Protein AF-A0A929NV02-F1 (afdb_monomer)

pLDDT: mean 88.89, std 10.74, range [32.5, 98.81]

Structure (mmCIF, N/CA/C/O backbone):
data_AF-A0A929NV02-F1
#
_entry.id   AF-A0A929NV02-F1
#
loop_
_atom_site.group_PDB
_atom_site.id
_atom_site.type_symbol
_atom_site.label_atom_id
_atom_site.label_alt_id
_atom_site.label_comp_id
_atom_site.label_asym_id
_atom_site.label_entity_id
_atom_site.label_seq_id
_atom_site.pdbx_PDB_ins_code
_atom_site.Cartn_x
_atom_site.Cartn_y
_atom_site.Cartn_z
_atom_site.occupancy
_atom_site.B_iso_or_equiv
_atom_site.auth_seq_id
_atom_site.auth_comp_id
_atom_site.auth_asym_id
_atom_site.auth_atom_id
_atom_site.pdbx_PDB_model_num
ATOM 1 N N . MET A 1 1 ? -10.735 -3.189 72.894 1.00 32.50 1 MET A N 1
ATOM 2 C CA . MET A 1 1 ? -11.264 -3.319 71.521 1.00 32.50 1 MET A CA 1
ATOM 3 C C . MET A 1 1 ? -12.546 -2.507 71.470 1.00 32.50 1 MET A C 1
ATOM 5 O O . MET A 1 1 ? -13.377 -2.747 72.341 1.00 32.50 1 MET A O 1
ATOM 9 N N . PRO A 1 2 ? -12.685 -1.504 70.590 1.00 35.53 2 PRO A N 1
ATOM 10 C CA . PRO A 1 2 ? -13.944 -0.787 70.469 1.00 35.53 2 PRO A CA 1
ATOM 11 C C . PRO A 1 2 ? -14.953 -1.691 69.758 1.00 35.53 2 PRO A C 1
ATOM 13 O O . PRO A 1 2 ? -14.622 -2.351 68.776 1.00 35.53 2 PRO A O 1
ATOM 16 N N . VAL A 1 3 ? -16.157 -1.765 70.316 1.00 33.12 3 VAL A N 1
ATOM 17 C CA . VAL A 1 3 ? -17.317 -2.426 69.716 1.00 33.12 3 VAL A CA 1
ATOM 18 C C . VAL A 1 3 ? -17.648 -1.644 68.446 1.00 33.12 3 VAL A C 1
ATOM 20 O O . VAL A 1 3 ? -17.935 -0.454 68.542 1.00 33.12 3 VAL A O 1
ATOM 23 N N . ALA A 1 4 ? -17.536 -2.271 67.274 1.00 41.47 4 ALA A N 1
ATOM 24 C CA . ALA A 1 4 ? -17.996 -1.670 66.027 1.00 41.47 4 ALA A CA 1
ATOM 25 C C . ALA A 1 4 ? -19.490 -1.346 66.179 1.00 41.47 4 ALA A C 1
ATOM 27 O O . ALA A 1 4 ? -20.284 -2.233 66.507 1.00 41.47 4 ALA A O 1
ATOM 28 N N . GLU A 1 5 ? -19.861 -0.074 66.030 1.00 43.41 5 GLU A N 1
ATOM 29 C CA . GLU A 1 5 ? -21.261 0.330 65.941 1.00 43.41 5 GLU A CA 1
ATOM 30 C C . GLU A 1 5 ? -21.887 -0.425 64.769 1.00 43.41 5 GLU A C 1
ATOM 32 O O . GLU A 1 5 ? -21.492 -0.245 63.622 1.00 43.41 5 GLU A O 1
ATOM 37 N N . VAL A 1 6 ? -22.849 -1.302 65.055 1.00 53.25 6 VAL A N 1
ATOM 38 C CA . VAL A 1 6 ? -23.640 -1.945 64.007 1.00 53.25 6 VAL A CA 1
ATOM 39 C C . VAL A 1 6 ? -24.475 -0.847 63.358 1.00 53.25 6 VAL A C 1
ATOM 41 O O . VAL A 1 6 ? -25.481 -0.419 63.927 1.00 53.25 6 VAL A O 1
ATOM 44 N N . ILE A 1 7 ? -24.047 -0.365 62.190 1.00 61.88 7 ILE A N 1
ATOM 45 C CA . ILE A 1 7 ? -24.803 0.610 61.401 1.00 61.88 7 ILE A CA 1
ATOM 46 C C . ILE A 1 7 ? -26.189 0.013 61.134 1.00 61.88 7 ILE A C 1
ATOM 48 O O . ILE A 1 7 ? -26.322 -1.086 60.587 1.00 61.88 7 ILE A O 1
ATOM 52 N N . SER A 1 8 ? -27.248 0.713 61.549 1.00 80.19 8 SER A N 1
ATOM 53 C CA . SER A 1 8 ? -28.604 0.212 61.340 1.00 80.19 8 SER A CA 1
ATOM 54 C C . SER A 1 8 ? -28.942 0.229 59.842 1.00 80.19 8 SER A C 1
ATOM 56 O O . SER A 1 8 ? -28.551 1.146 59.117 1.00 80.19 8 SER A O 1
ATOM 58 N N . LYS A 1 9 ? -29.720 -0.751 59.351 1.00 86.31 9 LYS A N 1
ATOM 59 C CA . LYS A 1 9 ? -30.190 -0.787 57.944 1.00 86.31 9 LYS A CA 1
ATOM 60 C C . LYS A 1 9 ? -30.828 0.539 57.517 1.00 86.31 9 LYS A C 1
ATOM 62 O O . LYS A 1 9 ? -30.698 0.973 56.376 1.00 86.31 9 LYS A O 1
ATOM 67 N N . LYS A 1 10 ? -31.506 1.190 58.461 1.00 84.44 10 LYS A N 1
ATOM 68 C CA . LYS A 1 10 ? -32.171 2.475 58.279 1.00 84.44 10 LYS A CA 1
ATOM 69 C C . LYS A 1 10 ? -31.171 3.615 58.076 1.00 84.44 10 LYS A C 1
ATOM 71 O O . LYS A 1 10 ? -31.400 4.469 57.225 1.00 84.44 10 LYS A O 1
ATOM 76 N N . ASP A 1 11 ? -30.047 3.601 58.788 1.00 84.19 11 ASP A N 1
ATOM 77 C CA . ASP A 1 11 ? -28.982 4.588 58.602 1.00 84.19 11 ASP A CA 1
ATOM 78 C C . ASP A 1 11 ? -28.255 4.391 57.271 1.00 84.19 11 ASP A C 1
ATOM 80 O O . ASP A 1 11 ? -27.983 5.377 56.587 1.00 84.19 11 ASP A O 1
ATOM 84 N N . ALA A 1 12 ? -28.035 3.146 56.835 1.00 84.12 12 ALA A N 1
ATOM 85 C CA . ALA A 1 12 ? -27.515 2.874 55.493 1.00 84.12 12 ALA A CA 1
ATOM 86 C C . ALA A 1 12 ? -28.438 3.443 54.397 1.00 84.12 12 ALA A C 1
ATOM 88 O O . ALA A 1 12 ? -27.970 4.096 53.463 1.00 84.12 12 ALA A O 1
ATOM 89 N N . LEU A 1 13 ? -29.757 3.267 54.546 1.00 85.50 13 LEU A N 1
ATOM 90 C CA . LEU A 1 13 ? -30.754 3.816 53.623 1.00 85.50 13 LEU A CA 1
ATOM 91 C C . LEU A 1 13 ? -30.787 5.350 53.633 1.00 85.50 13 LEU A C 1
ATOM 93 O O . LEU A 1 13 ? -30.849 5.950 52.566 1.00 85.50 13 LEU A O 1
ATOM 97 N N . ARG A 1 14 ? -30.708 5.998 54.805 1.00 85.56 14 ARG A N 1
ATOM 98 C CA . ARG A 1 14 ? -30.729 7.472 54.923 1.00 85.56 14 ARG A CA 1
ATOM 99 C C . ARG A 1 14 ? -29.593 8.160 54.169 1.00 85.56 14 ARG A C 1
ATOM 101 O O . ARG A 1 14 ? -29.796 9.245 53.631 1.00 85.56 14 ARG A O 1
ATOM 108 N N . HIS A 1 15 ? -28.409 7.554 54.159 1.00 84.12 15 HIS A N 1
ATOM 109 C CA . HIS A 1 15 ? -27.216 8.134 53.537 1.00 84.12 15 HIS A CA 1
ATOM 110 C C . HIS A 1 15 ? -27.069 7.759 52.058 1.00 84.12 15 HIS A C 1
ATOM 112 O O . HIS A 1 15 ? -26.329 8.414 51.323 1.00 84.12 15 HIS A O 1
ATOM 118 N N . ALA A 1 16 ? -27.799 6.743 51.593 1.00 80.75 16 ALA A N 1
ATOM 119 C CA . ALA A 1 16 ? -27.812 6.362 50.193 1.00 80.75 16 ALA A CA 1
ATOM 120 C C . ALA A 1 16 ? -28.532 7.422 49.350 1.00 80.75 16 ALA A C 1
ATOM 122 O O . ALA A 1 16 ? -29.721 7.695 49.529 1.00 80.75 16 ALA A O 1
ATOM 123 N N . LYS A 1 17 ? -27.828 7.970 48.350 1.00 73.12 17 LYS A N 1
ATOM 124 C CA . LYS A 1 17 ? -28.361 9.001 47.435 1.00 73.12 17 LYS A CA 1
ATOM 125 C C . LYS A 1 17 ? -29.681 8.592 46.773 1.00 73.12 17 LYS A C 1
ATOM 127 O O . LYS A 1 17 ? -30.488 9.456 46.446 1.00 73.12 17 LYS A O 1
ATOM 132 N N . PHE A 1 18 ? -29.903 7.290 46.582 1.00 74.94 18 PHE A N 1
ATOM 133 C CA . PHE A 1 18 ? -31.140 6.741 46.026 1.00 74.94 18 PHE A CA 1
ATOM 134 C C . PHE A 1 18 ? -32.385 7.058 46.872 1.00 74.94 18 PHE A C 1
ATOM 136 O O . PHE A 1 18 ? -33.450 7.271 46.304 1.00 74.94 18 PHE A O 1
ATOM 143 N N . PHE A 1 19 ? -32.267 7.122 48.203 1.00 78.56 19 PHE A N 1
ATOM 144 C CA . PHE A 1 19 ? -33.389 7.385 49.115 1.00 78.56 19 PHE A CA 1
ATOM 145 C C . PHE A 1 19 ? -33.432 8.833 49.614 1.00 78.56 19 PHE A C 1
ATOM 147 O O . PHE A 1 19 ? -34.162 9.146 50.557 1.00 78.56 19 PHE A O 1
ATOM 154 N N . ALA A 1 20 ? -32.681 9.738 48.982 1.00 75.31 20 ALA A N 1
ATOM 155 C CA . ALA A 1 20 ? -32.722 11.153 49.316 1.00 75.31 20 ALA A CA 1
ATOM 156 C C . ALA A 1 20 ? -34.153 11.699 49.146 1.00 75.31 20 ALA A C 1
ATOM 158 O O . ALA A 1 20 ? -34.713 11.695 48.052 1.00 75.31 20 ALA A O 1
ATOM 159 N N . GLY A 1 21 ? -34.757 12.164 50.244 1.00 75.31 21 GLY A N 1
ATOM 160 C CA . GLY A 1 21 ? -36.142 12.650 50.262 1.00 75.31 21 GLY A CA 1
ATOM 161 C C . GLY A 1 21 ? -37.206 11.579 50.540 1.00 75.31 21 GLY A C 1
ATOM 162 O O . GLY A 1 21 ? -38.396 11.900 50.528 1.00 75.31 21 GLY A O 1
ATOM 163 N N . ALA A 1 22 ? -36.815 10.332 50.825 1.00 80.88 22 ALA A N 1
ATOM 164 C CA . ALA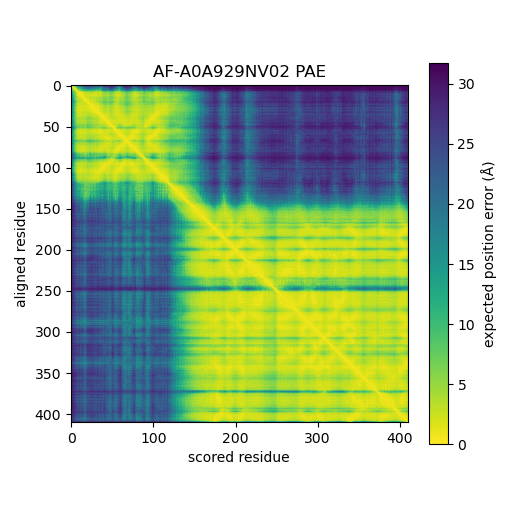 A 1 22 ? -37.724 9.322 51.358 1.00 80.88 22 ALA A CA 1
ATOM 165 C C . ALA A 1 22 ? -38.247 9.741 52.743 1.00 80.88 22 ALA A C 1
ATOM 167 O O . ALA A 1 22 ? -37.507 10.264 53.577 1.00 80.88 22 ALA A O 1
ATOM 168 N N . THR A 1 23 ? -39.529 9.490 53.007 1.00 84.88 23 THR A N 1
ATOM 169 C CA . THR A 1 23 ? -40.094 9.690 54.345 1.00 84.88 23 THR A CA 1
ATOM 170 C C . THR A 1 23 ? -39.601 8.602 55.295 1.00 84.88 23 THR A C 1
ATOM 172 O O . THR A 1 23 ? -39.279 7.491 54.873 1.00 84.88 23 THR A O 1
ATOM 175 N N . GLU A 1 24 ? -39.601 8.889 56.595 1.00 84.38 24 GLU A N 1
ATOM 176 C CA . GLU A 1 24 ? -39.205 7.922 57.628 1.00 84.38 24 GLU A CA 1
ATOM 177 C C . GLU A 1 24 ? -39.988 6.603 57.541 1.00 84.38 24 GLU A C 1
ATOM 179 O O . GLU A 1 24 ? -39.402 5.530 57.642 1.00 84.38 24 GLU A O 1
ATOM 184 N N . THR A 1 25 ? -41.285 6.668 57.234 1.00 84.50 25 THR A N 1
ATOM 185 C CA . THR A 1 25 ? -42.132 5.483 57.033 1.00 84.50 25 THR A CA 1
ATOM 186 C C . THR A 1 25 ? -41.701 4.644 55.827 1.00 84.50 25 THR A C 1
ATOM 188 O O . THR A 1 25 ? -41.772 3.419 55.866 1.00 84.50 25 THR A O 1
ATOM 191 N N . VAL A 1 26 ? -41.256 5.283 54.741 1.00 83.69 26 VAL A N 1
ATOM 192 C CA . VAL A 1 26 ? -40.762 4.577 53.550 1.00 83.69 26 VAL A CA 1
ATOM 193 C C . VAL A 1 26 ? -39.406 3.932 53.845 1.00 83.69 26 VAL A C 1
ATOM 195 O O . VAL A 1 26 ? -39.205 2.768 53.507 1.00 83.69 26 VAL A O 1
ATOM 198 N N . LEU A 1 27 ? -38.509 4.648 54.531 1.00 86.88 27 LEU A N 1
ATOM 199 C CA . LEU A 1 27 ? -37.210 4.120 54.960 1.00 86.88 27 LEU A CA 1
ATOM 200 C C . LEU A 1 27 ? -37.355 2.913 55.894 1.00 86.88 27 LEU A C 1
ATOM 202 O O . LEU A 1 27 ? -36.610 1.953 55.742 1.00 86.88 27 LEU A O 1
ATOM 206 N N . GLU A 1 28 ? -38.319 2.928 56.819 1.00 88.06 28 GLU A N 1
ATOM 207 C CA . GLU A 1 28 ? -38.612 1.778 57.690 1.00 88.06 28 GLU A CA 1
ATOM 208 C C . GLU A 1 28 ? -39.034 0.549 56.893 1.00 88.06 28 GLU A C 1
ATOM 210 O O . GLU A 1 28 ? -38.468 -0.522 57.081 1.00 88.06 28 GLU A O 1
ATOM 215 N N . GLN A 1 29 ? -39.951 0.702 55.938 1.00 87.06 29 GLN A N 1
ATOM 216 C CA . GLN A 1 29 ? -40.396 -0.436 55.132 1.00 87.06 29 GLN A CA 1
ATOM 217 C C . GLN A 1 29 ? -39.275 -1.020 54.266 1.00 87.06 29 GLN A C 1
ATOM 219 O O . GLN A 1 29 ? -39.205 -2.237 54.097 1.00 87.06 29 GLN A O 1
ATOM 224 N N . PHE A 1 30 ? -38.382 -0.178 53.737 1.00 87.62 30 PHE A N 1
ATOM 225 C CA . PHE A 1 30 ? -37.191 -0.664 53.042 1.00 87.62 30 PHE A CA 1
ATOM 226 C C . PHE A 1 30 ? -36.191 -1.312 54.008 1.00 87.62 30 PHE A C 1
ATOM 228 O O . PHE A 1 30 ? -35.627 -2.349 53.674 1.00 87.62 30 PHE A O 1
ATOM 235 N N . ALA A 1 31 ? -35.997 -0.771 55.213 1.00 89.56 31 ALA A N 1
ATOM 236 C CA . ALA A 1 31 ? -35.117 -1.367 56.220 1.00 89.56 31 ALA A CA 1
ATOM 237 C C . ALA A 1 31 ? -35.608 -2.759 56.651 1.00 89.56 31 ALA A C 1
ATOM 239 O O . ALA A 1 31 ? -34.800 -3.684 56.769 1.00 89.56 31 ALA A O 1
ATOM 240 N N . ASP A 1 32 ? -36.922 -2.918 56.821 1.00 89.75 32 ASP A N 1
ATOM 241 C CA . ASP A 1 32 ? -37.566 -4.187 57.165 1.00 89.75 32 ASP A CA 1
ATOM 242 C C . ASP A 1 32 ? -37.443 -5.216 56.034 1.00 89.75 32 ASP A C 1
ATOM 244 O O . ASP A 1 32 ? -37.224 -6.401 56.286 1.00 89.75 32 ASP A O 1
ATOM 248 N N . ALA A 1 33 ? -37.552 -4.767 54.782 1.00 89.62 33 ALA A N 1
ATOM 249 C CA . ALA A 1 33 ? -37.413 -5.617 53.603 1.00 89.62 33 ALA A CA 1
ATOM 250 C C . ALA A 1 33 ? -35.957 -5.980 53.264 1.00 89.62 33 ALA A C 1
ATOM 252 O O . ALA A 1 33 ? -35.723 -6.971 52.571 1.00 89.62 33 ALA A O 1
ATOM 253 N N . GLY A 1 34 ? -34.989 -5.170 53.695 1.00 91.38 34 GLY A N 1
ATOM 254 C CA . GLY A 1 34 ? -33.585 -5.325 53.332 1.00 91.38 34 GLY A CA 1
ATOM 255 C C . GLY A 1 34 ? -32.882 -6.441 54.092 1.00 91.38 34 GLY A C 1
ATOM 256 O O . GLY A 1 34 ? -33.109 -6.651 55.284 1.00 91.38 34 GLY A O 1
ATOM 257 N N . VAL A 1 35 ? -31.968 -7.133 53.421 1.00 93.19 35 VAL A N 1
ATOM 258 C CA . VAL A 1 35 ? -31.124 -8.187 53.993 1.00 93.19 35 VAL A CA 1
ATOM 259 C C . VAL A 1 35 ? -29.679 -7.700 53.993 1.00 93.19 35 VAL A C 1
ATOM 261 O O . VAL A 1 35 ? -29.184 -7.251 52.966 1.00 93.19 35 VAL A O 1
ATOM 264 N N . LEU A 1 36 ? -29.015 -7.748 55.150 1.00 93.50 36 LEU A N 1
ATOM 265 C CA . LEU A 1 36 ? -27.583 -7.458 55.229 1.00 93.50 36 LEU A CA 1
ATOM 266 C C . LEU A 1 36 ? -26.799 -8.690 54.789 1.00 93.50 36 LEU A C 1
ATOM 268 O O . LEU A 1 36 ? -27.053 -9.790 55.281 1.00 93.50 36 LEU A O 1
ATOM 272 N N . GLU A 1 37 ? -25.846 -8.486 53.893 1.00 93.81 37 GLU A N 1
ATOM 273 C CA . GLU A 1 37 ? -24.960 -9.521 53.373 1.00 93.81 37 GLU A CA 1
ATOM 274 C C . GLU A 1 37 ? -23.516 -9.042 53.485 1.00 93.81 37 GLU A C 1
ATOM 276 O O . GLU A 1 37 ? -23.219 -7.876 53.227 1.00 93.81 37 GLU A O 1
ATOM 281 N N . THR A 1 38 ? -22.621 -9.947 53.873 1.00 95.19 38 THR A N 1
ATOM 282 C CA . THR A 1 38 ? -21.182 -9.684 53.942 1.00 95.19 38 THR A CA 1
ATOM 283 C C . THR A 1 38 ? -20.478 -10.588 52.946 1.00 95.19 38 THR A C 1
ATOM 285 O O . THR A 1 38 ? -20.733 -11.793 52.912 1.00 95.19 38 THR A O 1
ATOM 288 N N . LEU A 1 39 ? -19.588 -10.008 52.149 1.00 93.69 39 LEU A N 1
ATOM 289 C CA . LEU A 1 39 ? -18.773 -10.705 51.168 1.00 93.69 39 LEU A CA 1
ATOM 290 C C . LEU A 1 39 ? -17.284 -10.500 51.482 1.00 93.69 39 LEU A C 1
ATOM 292 O O . LEU A 1 39 ? -16.874 -9.365 51.727 1.00 93.69 39 LEU A O 1
ATOM 296 N N . PRO A 1 40 ? -16.456 -11.556 51.460 1.00 96.62 40 PRO A N 1
ATOM 297 C CA . PRO A 1 40 ? -15.008 -11.420 51.515 1.00 96.62 40 PRO A CA 1
ATOM 298 C C . PRO A 1 40 ? -14.462 -10.702 50.273 1.00 96.62 40 PRO A C 1
ATOM 300 O O . PRO A 1 40 ? -15.041 -10.763 49.184 1.00 96.62 40 PRO A O 1
ATOM 303 N N . ALA A 1 41 ? -13.293 -10.082 50.438 1.00 95.69 41 ALA A N 1
ATOM 304 C CA . ALA A 1 41 ? -12.534 -9.496 49.337 1.00 95.69 41 ALA A CA 1
ATOM 305 C C . ALA A 1 41 ? -12.303 -10.518 48.206 1.00 95.69 41 ALA A C 1
ATOM 307 O O . ALA A 1 41 ? -12.011 -11.690 48.453 1.00 95.69 41 ALA A O 1
ATOM 308 N N . GLY A 1 42 ? -12.434 -10.066 46.962 1.00 93.38 42 GLY A N 1
ATOM 309 C CA . GLY A 1 42 ? -12.314 -10.868 45.746 1.00 93.38 42 GLY A CA 1
ATOM 310 C C . GLY A 1 42 ? -13.593 -11.601 45.326 1.00 93.38 42 GLY A C 1
ATOM 311 O O . GLY A 1 42 ? -13.637 -12.135 44.218 1.00 93.38 42 GLY A O 1
ATOM 312 N N . GLN A 1 43 ? -14.649 -11.629 46.149 1.00 96.06 43 GLN A N 1
ATOM 313 C CA . GLN A 1 43 ? -15.903 -12.276 45.762 1.00 96.06 43 GLN A CA 1
ATOM 314 C C . GLN A 1 43 ? -16.748 -11.381 44.845 1.00 96.06 43 GLN A C 1
ATOM 316 O O . GLN A 1 43 ? -17.046 -10.227 45.157 1.00 96.06 43 GLN A O 1
ATOM 321 N N . THR A 1 44 ? -17.183 -11.942 43.715 1.00 93.62 44 THR A N 1
ATOM 322 C CA . THR A 1 44 ? -18.107 -11.291 42.780 1.00 93.62 44 THR A CA 1
ATOM 323 C C . THR A 1 44 ? -19.550 -11.436 43.260 1.00 93.62 44 THR A C 1
ATOM 325 O O . THR A 1 44 ? -20.049 -12.551 43.411 1.00 93.62 44 THR A O 1
ATOM 328 N N . LEU A 1 45 ? -20.221 -10.305 43.479 1.00 92.81 45 LEU A N 1
ATOM 329 C CA . LEU A 1 45 ? -21.615 -10.233 43.919 1.00 92.81 45 LEU A CA 1
ATOM 330 C C . LEU A 1 45 ? -22.586 -10.242 42.735 1.00 92.81 45 LEU A C 1
ATOM 332 O O . LEU A 1 45 ? -23.563 -10.986 42.734 1.00 92.81 45 LEU A O 1
ATOM 336 N N . LEU A 1 46 ? -22.305 -9.428 41.717 1.00 90.56 46 LEU A N 1
ATOM 337 C CA . LEU A 1 46 ? -23.049 -9.402 40.460 1.00 90.56 46 LEU A CA 1
ATOM 338 C C . LEU A 1 46 ? -22.103 -9.741 39.325 1.00 90.56 46 LEU A C 1
ATOM 340 O O . LEU A 1 46 ? -20.971 -9.267 39.299 1.00 90.56 46 LEU A O 1
ATOM 344 N N . LYS A 1 47 ? -22.576 -10.536 38.372 1.00 90.00 47 LYS A N 1
ATOM 345 C CA . LYS A 1 47 ? -21.809 -10.888 37.183 1.00 90.00 47 LYS A CA 1
ATOM 346 C C . LYS A 1 47 ? -22.535 -10.366 35.956 1.00 90.00 47 LYS A C 1
ATOM 348 O O . LYS A 1 47 ? -23.741 -10.570 35.830 1.00 90.00 47 LYS A O 1
ATOM 353 N N . LYS A 1 48 ? -21.801 -9.705 35.065 1.00 86.50 48 LYS A N 1
ATOM 354 C CA . LYS A 1 48 ? -22.330 -9.240 33.782 1.00 86.50 48 LYS A CA 1
ATOM 355 C C . LYS A 1 48 ? -23.014 -10.386 33.024 1.00 86.50 48 LYS A C 1
ATOM 357 O O . LYS A 1 48 ? -22.601 -11.541 33.137 1.00 86.50 48 LYS A O 1
ATOM 362 N N . ASP A 1 49 ? -24.069 -10.048 32.290 1.00 84.06 49 ASP A N 1
ATOM 363 C CA . ASP A 1 49 ? -24.870 -10.964 31.469 1.00 84.06 49 ASP A CA 1
ATOM 364 C C . ASP A 1 49 ? -25.599 -12.066 32.263 1.00 84.06 49 ASP A C 1
ATOM 366 O O . ASP A 1 49 ? -26.211 -12.961 31.682 1.00 84.06 49 ASP A O 1
ATOM 370 N N . MET A 1 50 ? -25.598 -11.980 33.599 1.00 86.50 50 MET A N 1
ATOM 371 C CA . MET A 1 50 ? -26.428 -12.811 34.470 1.00 86.50 50 MET A CA 1
ATOM 372 C C . MET A 1 50 ? -27.687 -12.050 34.900 1.00 86.50 50 MET A C 1
ATOM 374 O O . MET A 1 50 ? -27.651 -10.823 35.007 1.00 86.50 50 MET A O 1
ATOM 378 N N . PRO A 1 51 ? -28.808 -12.739 35.175 1.00 82.81 51 PRO A N 1
ATOM 379 C CA . PRO A 1 51 ? -30.020 -12.090 35.663 1.00 82.81 51 PRO A CA 1
ATOM 380 C C . PRO A 1 51 ? -29.776 -11.347 36.983 1.00 82.81 51 PRO A C 1
ATOM 382 O O . PRO A 1 51 ? -29.313 -11.943 37.957 1.00 82.81 51 PRO A O 1
ATOM 385 N N . GLY A 1 52 ? -30.134 -10.065 37.028 1.00 80.31 52 GLY A N 1
ATOM 386 C CA . GLY A 1 52 ? -30.137 -9.266 38.253 1.00 80.31 52 GLY A CA 1
ATOM 387 C C . GLY A 1 52 ? -31.563 -9.069 38.760 1.00 80.31 52 GLY A C 1
ATOM 388 O O . GLY A 1 52 ? -32.444 -8.737 37.974 1.00 80.31 52 GLY A O 1
ATOM 389 N N . ARG A 1 53 ? -31.812 -9.246 40.067 1.00 83.19 53 ARG A N 1
ATOM 390 C CA . ARG A 1 53 ? -33.152 -9.045 40.674 1.00 83.19 53 ARG A CA 1
ATOM 391 C C . ARG A 1 53 ? -33.167 -8.237 41.969 1.00 83.19 53 ARG A C 1
ATOM 393 O O . ARG A 1 53 ? -34.202 -8.143 42.633 1.00 83.19 53 ARG A O 1
ATOM 400 N N . SER A 1 54 ? -32.030 -7.655 42.321 1.00 88.62 54 SER A N 1
ATOM 401 C CA . SER A 1 54 ? -31.859 -6.973 43.594 1.00 88.62 54 SER A CA 1
ATOM 402 C C . SER A 1 54 ? -31.077 -5.682 43.405 1.00 88.62 54 SER A C 1
ATOM 404 O O . SER A 1 54 ? -30.242 -5.565 42.506 1.00 88.62 54 SER A O 1
ATOM 406 N N . PHE A 1 55 ? -31.372 -4.729 44.274 1.00 88.25 55 PHE A N 1
ATOM 407 C CA . PHE A 1 55 ? -30.644 -3.485 44.441 1.00 88.25 55 PHE A CA 1
ATOM 408 C C . PHE A 1 55 ? -29.828 -3.544 45.723 1.00 88.25 55 PHE A C 1
ATOM 410 O O . PHE A 1 55 ? -30.237 -4.169 46.702 1.00 88.25 55 PHE A O 1
ATOM 417 N N . TYR A 1 56 ? -28.677 -2.891 45.706 1.00 91.56 56 TYR A N 1
ATOM 418 C CA . TYR A 1 56 ? -27.692 -2.980 46.763 1.00 91.56 56 TYR A CA 1
ATOM 419 C C . TYR A 1 56 ? -27.220 -1.595 47.173 1.00 91.56 56 TYR A C 1
ATOM 421 O O . TYR A 1 56 ? -27.087 -0.687 46.350 1.00 91.56 56 TYR A O 1
ATOM 429 N N . ILE A 1 57 ? -26.930 -1.467 48.461 1.00 92.25 57 ILE A N 1
ATOM 430 C CA . ILE A 1 57 ? -26.309 -0.290 49.064 1.00 92.25 57 ILE A CA 1
ATOM 431 C C . ILE A 1 57 ? -25.068 -0.767 49.792 1.00 92.25 57 ILE A C 1
ATOM 433 O O . ILE A 1 57 ? -25.170 -1.686 50.606 1.00 92.25 57 ILE A O 1
ATOM 437 N N . ILE A 1 58 ? -23.922 -0.143 49.541 1.00 92.31 58 ILE A N 1
ATOM 438 C CA . ILE A 1 58 ? -22.714 -0.430 50.315 1.00 92.31 58 ILE A CA 1
ATOM 439 C C . ILE A 1 58 ? -22.868 0.195 51.699 1.00 92.31 58 ILE A C 1
ATOM 441 O O . ILE A 1 58 ? -23.042 1.406 51.832 1.00 92.31 58 ILE A O 1
ATOM 445 N N . VAL A 1 59 ? -22.815 -0.640 52.731 1.00 93.31 59 VAL A N 1
ATOM 446 C CA . VAL A 1 59 ? -22.812 -0.211 54.134 1.00 93.31 59 VAL A CA 1
ATOM 447 C C . VAL A 1 59 ? -21.377 0.052 54.573 1.00 93.31 59 VAL A C 1
ATOM 449 O O . VAL A 1 59 ? -21.081 1.130 55.076 1.00 93.31 59 VAL A O 1
ATOM 452 N N . GLU A 1 60 ? -20.479 -0.894 54.294 1.00 92.81 60 GLU A N 1
ATOM 453 C CA . GLU A 1 60 ? -19.047 -0.808 54.586 1.00 92.81 60 GLU A CA 1
ATOM 454 C C . GLU A 1 60 ? -18.227 -1.511 53.497 1.00 92.81 60 GLU A C 1
ATOM 456 O O . GLU A 1 60 ? -18.719 -2.408 52.810 1.00 92.81 60 GLU A O 1
ATOM 461 N N . GLY A 1 61 ? -16.958 -1.121 53.366 1.00 93.44 61 GLY A N 1
ATOM 462 C CA . GLY A 1 61 ? -16.030 -1.681 52.383 1.00 93.44 61 GLY A CA 1
ATOM 463 C C . GLY A 1 61 ? -16.061 -0.980 51.023 1.00 93.44 61 GLY A C 1
ATOM 464 O O . GLY A 1 61 ? -16.633 0.101 50.869 1.00 93.44 61 GLY A O 1
ATOM 465 N N . ARG A 1 62 ? -15.386 -1.584 50.041 1.00 95.38 62 ARG A N 1
ATOM 466 C CA . ARG A 1 62 ? -15.282 -1.095 48.660 1.00 95.38 62 ARG A CA 1
ATOM 467 C C . ARG A 1 62 ? -15.521 -2.206 47.656 1.00 95.38 62 ARG A C 1
ATOM 469 O O . ARG A 1 62 ? -15.177 -3.363 47.906 1.00 95.38 62 ARG A O 1
ATOM 476 N N . ALA A 1 63 ? -16.087 -1.836 46.516 1.00 95.88 63 ALA A N 1
ATOM 477 C CA . ALA A 1 63 ? -16.323 -2.749 45.410 1.00 95.88 63 ALA A CA 1
ATOM 478 C C . ALA A 1 63 ? -15.889 -2.126 44.085 1.00 95.88 63 ALA A C 1
ATOM 480 O O . ALA A 1 63 ? -16.069 -0.933 43.857 1.00 95.88 63 ALA A O 1
ATOM 481 N N . GLU A 1 64 ? -15.372 -2.955 43.194 1.00 94.69 64 GLU A N 1
ATOM 482 C CA . GLU A 1 64 ? -15.034 -2.597 41.827 1.00 94.69 64 GLU A CA 1
ATOM 483 C C . GLU A 1 64 ? -16.176 -2.998 40.888 1.00 94.69 64 GLU A C 1
ATOM 485 O O . GLU A 1 64 ? -16.665 -4.131 40.935 1.00 94.69 64 GLU A O 1
ATOM 490 N N . VAL A 1 65 ? -16.574 -2.083 40.005 1.00 92.44 65 VAL A N 1
ATOM 491 C CA . VAL A 1 65 ? -17.446 -2.363 38.860 1.00 92.44 65 VAL A CA 1
ATOM 492 C C . VAL A 1 65 ? -16.569 -2.553 37.632 1.00 92.44 65 VAL A C 1
ATOM 494 O O . VAL A 1 65 ? -15.814 -1.646 37.287 1.00 92.44 65 VAL A O 1
ATOM 497 N N . HIS A 1 66 ? -16.685 -3.686 36.944 1.00 86.12 66 HIS A N 1
ATOM 498 C CA . HIS A 1 66 ? -15.812 -4.025 35.813 1.00 86.12 66 HIS A CA 1
ATOM 499 C C . HIS A 1 66 ? -16.515 -4.822 34.709 1.00 86.12 66 HIS A C 1
ATOM 501 O O . HIS A 1 66 ? -17.581 -5.419 34.902 1.00 86.12 66 HIS A O 1
ATOM 507 N N . ASP A 1 67 ? -15.893 -4.811 33.531 1.00 86.50 67 ASP A N 1
ATOM 508 C CA . ASP A 1 67 ? -16.225 -5.644 32.375 1.00 86.50 67 ASP A CA 1
ATOM 509 C C . ASP A 1 67 ? -14.951 -6.335 31.863 1.00 86.50 67 ASP A C 1
ATOM 511 O O . ASP A 1 67 ? -14.182 -5.772 31.082 1.00 86.50 67 ASP A O 1
ATOM 515 N N . GLY A 1 68 ? -14.688 -7.546 32.360 1.00 83.12 68 GLY A N 1
ATOM 516 C CA . GLY A 1 68 ? -13.424 -8.240 32.107 1.00 83.12 68 GLY A CA 1
ATOM 517 C C . GLY A 1 68 ? -12.281 -7.581 32.878 1.00 83.12 68 GLY A C 1
ATOM 518 O O . GLY A 1 68 ? -12.366 -7.450 34.092 1.00 83.12 68 GLY A O 1
ATOM 519 N N . GLU A 1 69 ? -11.222 -7.165 32.183 1.00 82.88 69 GLU A N 1
ATOM 520 C CA . GLU A 1 69 ? -10.098 -6.430 32.794 1.00 82.88 69 GLU A CA 1
ATOM 521 C C . GLU A 1 69 ? -10.324 -4.908 32.846 1.00 82.88 69 GLU A C 1
ATOM 523 O O . GLU A 1 69 ? -9.490 -4.169 33.364 1.00 82.88 69 GLU A O 1
ATOM 528 N N . LEU A 1 70 ? -11.442 -4.412 32.301 1.00 74.62 70 LEU A N 1
ATOM 529 C CA . LEU A 1 70 ? -11.746 -2.985 32.287 1.00 74.62 70 LEU A CA 1
ATOM 530 C C . LEU A 1 70 ? -12.484 -2.568 33.565 1.00 74.62 70 LEU A C 1
ATOM 532 O O . LEU A 1 70 ? -13.682 -2.829 33.707 1.00 74.62 70 LEU A O 1
ATOM 536 N N . THR A 1 71 ? -11.801 -1.838 34.446 1.00 84.94 71 THR A N 1
ATOM 537 C CA . THR A 1 71 ? -12.423 -1.140 35.579 1.00 84.94 71 THR A CA 1
ATOM 538 C C . THR A 1 71 ? -13.308 0.004 35.079 1.00 84.94 71 THR A C 1
ATOM 540 O O . THR A 1 71 ? -12.839 0.945 34.437 1.00 84.94 71 THR A O 1
ATOM 543 N N . LEU A 1 72 ? -14.602 -0.052 35.393 1.00 79.38 72 LEU A N 1
ATOM 544 C CA . LEU A 1 72 ? -15.590 0.967 35.034 1.00 79.38 72 LEU A CA 1
ATOM 545 C C .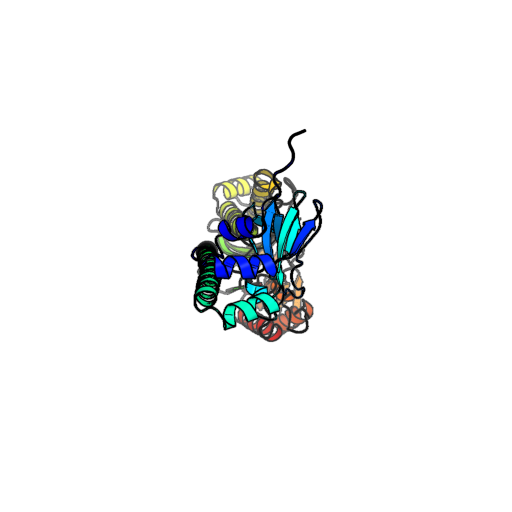 LEU A 1 72 ? -15.773 2.006 36.149 1.00 79.38 72 LEU A C 1
ATOM 547 O O . LEU A 1 72 ? -15.963 3.186 35.855 1.00 79.38 72 LEU A O 1
ATOM 551 N N . ALA A 1 73 ? -15.740 1.575 37.415 1.00 85.88 73 ALA A N 1
ATOM 552 C CA . ALA A 1 73 ? -15.878 2.444 38.585 1.00 85.88 73 ALA A CA 1
ATOM 553 C C . ALA A 1 73 ? -15.427 1.747 39.880 1.00 85.88 73 ALA A C 1
ATOM 555 O O . ALA A 1 73 ? -15.469 0.523 39.973 1.00 85.88 73 ALA A O 1
ATOM 556 N N . ILE A 1 74 ? -15.095 2.540 40.904 1.00 91.12 74 ILE A N 1
ATOM 557 C CA . ILE A 1 74 ? -14.904 2.081 42.289 1.00 91.12 74 ILE A CA 1
ATOM 558 C C . ILE A 1 74 ? -16.035 2.643 43.151 1.00 91.12 74 ILE A C 1
ATOM 560 O O . ILE A 1 74 ? -16.248 3.857 43.184 1.00 91.12 74 ILE A O 1
ATOM 564 N N . LEU A 1 75 ? -16.743 1.758 43.846 1.00 91.62 75 LEU A N 1
ATOM 565 C CA . LEU A 1 75 ? -17.858 2.070 44.734 1.00 91.62 75 LEU A CA 1
ATOM 566 C C . LEU A 1 75 ? -17.388 2.098 46.191 1.00 91.62 75 LEU A C 1
ATOM 568 O O . LEU A 1 75 ? -16.639 1.227 46.641 1.00 91.62 75 LEU A O 1
ATOM 572 N N . ASN A 1 76 ? -17.856 3.097 46.931 1.00 92.75 76 ASN A N 1
ATOM 573 C CA . ASN A 1 76 ? -17.521 3.357 48.329 1.00 92.75 76 ASN A CA 1
ATOM 574 C C . ASN A 1 76 ? -18.766 3.219 49.227 1.00 92.75 76 ASN A C 1
ATOM 576 O O . ASN A 1 76 ? -19.880 3.079 48.714 1.00 92.75 76 ASN A O 1
ATOM 580 N N . PRO A 1 77 ? -18.625 3.278 50.567 1.00 91.69 77 PRO A N 1
ATOM 581 C CA . PRO A 1 77 ? -19.779 3.284 51.461 1.00 91.69 77 PRO A CA 1
ATOM 582 C C . PRO A 1 77 ? -20.817 4.339 51.062 1.00 91.69 77 PRO A C 1
ATOM 584 O O . PRO A 1 77 ? -20.471 5.468 50.709 1.00 91.69 77 PRO A O 1
ATOM 587 N N . HIS A 1 78 ? -22.090 3.946 51.129 1.00 87.69 78 HIS A N 1
ATOM 588 C CA . HIS A 1 78 ? -23.288 4.673 50.688 1.00 87.69 78 HIS A CA 1
ATOM 589 C C . HIS A 1 78 ? -23.529 4.755 49.173 1.00 87.69 78 HIS A C 1
ATOM 591 O O . HIS A 1 78 ? -24.596 5.235 48.767 1.00 87.69 78 HIS A O 1
ATOM 597 N N . ASP A 1 79 ? -22.606 4.273 48.335 1.00 87.94 79 ASP A N 1
ATOM 598 C CA . ASP A 1 79 ? -22.889 4.086 46.913 1.00 87.94 79 ASP A CA 1
ATOM 599 C C . ASP A 1 79 ? -23.870 2.925 46.703 1.00 87.94 79 ASP A C 1
ATOM 601 O O . ASP A 1 79 ? -23.991 1.998 47.514 1.00 87.94 79 ASP A O 1
ATOM 605 N N . THR A 1 80 ? -24.610 3.004 45.601 1.00 87.75 80 THR A N 1
ATOM 606 C CA . THR A 1 80 ? -25.670 2.061 45.254 1.00 87.75 80 THR A CA 1
ATOM 607 C C . THR A 1 80 ? -25.410 1.440 43.892 1.00 87.75 80 THR A C 1
ATOM 609 O O . THR A 1 80 ? -24.725 2.032 43.058 1.00 87.75 80 THR A O 1
ATOM 612 N N . PHE A 1 81 ? -25.922 0.229 43.686 1.00 88.06 81 PHE A N 1
ATOM 613 C CA . PHE A 1 81 ? -25.842 -0.468 42.405 1.00 88.06 81 PHE A CA 1
ATOM 614 C C . PHE A 1 81 ? -26.982 -1.487 42.261 1.00 88.06 81 PHE A C 1
ATOM 616 O O . PHE A 1 81 ? -27.626 -1.884 43.234 1.00 88.06 81 PHE A O 1
ATOM 623 N N . GLY A 1 82 ? -27.245 -1.934 41.032 1.00 83.56 82 GLY A N 1
ATOM 624 C CA . GLY A 1 82 ? -28.350 -2.856 40.739 1.00 83.56 82 GLY A CA 1
ATOM 625 C C . GLY A 1 82 ? -29.722 -2.174 40.657 1.00 83.56 82 GLY A C 1
ATOM 626 O O . GLY A 1 82 ? -30.744 -2.849 40.682 1.00 83.56 82 GLY A O 1
ATOM 627 N N . GLU A 1 83 ? -29.773 -0.846 40.519 1.00 78.19 83 GLU A N 1
ATOM 628 C CA . GLU A 1 83 ? -31.006 -0.054 40.411 1.00 78.19 83 GLU A CA 1
ATOM 629 C C . GLU A 1 83 ? -31.896 -0.545 39.266 1.00 78.19 83 GLU A C 1
ATOM 631 O O . GLU A 1 83 ? -33.098 -0.736 39.436 1.00 78.19 83 GLU A O 1
ATOM 636 N N . LEU A 1 84 ? -31.295 -0.790 38.099 1.00 69.75 84 LEU A N 1
ATOM 637 C CA . LEU A 1 84 ? -31.990 -1.259 36.896 1.00 69.75 84 LEU A CA 1
ATOM 638 C C . LEU A 1 84 ? -32.631 -2.640 37.092 1.00 69.75 84 LEU A C 1
ATOM 640 O O . LEU A 1 84 ? -33.752 -2.863 36.637 1.00 69.75 84 LEU A O 1
ATOM 644 N N . SER A 1 85 ? -31.960 -3.520 37.841 1.00 71.19 85 SER A N 1
ATOM 645 C CA . SER A 1 85 ? -32.413 -4.880 38.166 1.00 71.19 85 SER A CA 1
ATOM 646 C C . SER A 1 85 ? -33.707 -4.913 38.988 1.00 71.19 85 SER A C 1
ATOM 648 O O . SER A 1 85 ? -34.336 -5.959 39.133 1.00 71.19 85 SER A O 1
ATOM 650 N N . THR A 1 86 ? -34.114 -3.777 39.562 1.00 68.19 86 THR A N 1
ATOM 651 C CA . THR A 1 86 ? -35.373 -3.658 40.313 1.00 68.19 86 THR A CA 1
ATOM 652 C C . THR A 1 86 ? -36.567 -3.320 39.424 1.00 68.19 86 THR A C 1
ATOM 654 O O . THR A 1 86 ? -37.710 -3.557 39.812 1.00 68.19 86 THR A O 1
ATOM 657 N N . LEU A 1 87 ? -36.333 -2.800 38.218 1.00 63.84 87 LEU A N 1
ATOM 658 C CA . LEU A 1 87 ? -37.383 -2.258 37.352 1.00 63.84 87 LEU A CA 1
ATOM 659 C C . LEU A 1 87 ? -37.682 -3.187 36.181 1.00 63.84 87 LEU A C 1
ATOM 661 O O . LEU A 1 87 ? -38.848 -3.502 35.934 1.00 63.84 87 LEU A O 1
ATOM 665 N N . GLU A 1 88 ? -36.646 -3.700 35.525 1.00 65.00 88 GLU A N 1
ATOM 666 C CA . GLU A 1 88 ? -36.766 -4.581 34.363 1.00 65.00 88 GLU A CA 1
ATOM 667 C C . GLU A 1 88 ? -36.228 -5.978 34.685 1.00 65.00 88 GLU A C 1
ATOM 669 O O . GLU A 1 88 ? -35.235 -6.126 35.396 1.00 65.00 88 GLU A O 1
ATOM 674 N N . ASP A 1 89 ? -36.879 -7.017 34.153 1.00 65.06 89 ASP A N 1
ATOM 675 C CA . ASP A 1 89 ? -36.271 -8.348 34.105 1.00 65.06 89 ASP A CA 1
ATOM 676 C C . ASP A 1 89 ? -35.190 -8.308 33.013 1.00 65.06 89 ASP A C 1
ATOM 678 O O . ASP A 1 89 ? -35.475 -8.453 31.825 1.00 65.06 89 ASP A O 1
ATOM 682 N N . GLY A 1 90 ? -33.956 -8.025 33.427 1.00 69.25 90 GLY A N 1
ATOM 683 C CA . GLY A 1 90 ? -32.811 -7.833 32.544 1.00 69.25 90 GLY A CA 1
ATOM 684 C C . GLY A 1 90 ? -31.536 -8.476 33.082 1.00 69.25 90 GLY A C 1
ATOM 685 O O . GLY A 1 90 ? -31.483 -8.996 34.200 1.00 69.25 90 GLY A O 1
ATOM 686 N N . LEU A 1 91 ? -30.494 -8.452 32.256 1.00 79.81 91 LEU A N 1
ATOM 687 C CA . LEU A 1 91 ? -29.167 -8.923 32.634 1.00 79.81 91 LEU A CA 1
ATOM 688 C C . LEU A 1 91 ? -28.364 -7.786 33.278 1.00 79.81 91 LEU A C 1
ATOM 690 O O . LEU A 1 91 ? -28.498 -6.621 32.897 1.00 79.81 91 LEU A O 1
ATOM 694 N N . CYS A 1 92 ? -27.506 -8.120 34.239 1.00 80.44 92 CYS A N 1
ATOM 695 C CA . CYS A 1 92 ? -26.545 -7.185 34.806 1.00 80.44 92 CYS A CA 1
ATOM 696 C C . CYS A 1 92 ? -25.638 -6.629 33.702 1.00 80.44 92 CYS A C 1
ATOM 698 O O . CYS A 1 92 ? -25.061 -7.377 32.915 1.00 80.44 92 CYS A O 1
ATOM 700 N N . THR A 1 93 ? -25.477 -5.309 33.667 1.00 79.94 93 THR A N 1
ATOM 701 C CA . THR A 1 93 ? -24.704 -4.618 32.623 1.00 79.94 93 THR A CA 1
ATOM 702 C C . THR A 1 93 ? -23.199 -4.625 32.875 1.00 79.94 93 THR A C 1
ATOM 704 O O . THR A 1 93 ? -22.430 -4.331 31.968 1.00 79.94 93 THR A O 1
ATOM 707 N N . ALA A 1 94 ? -22.784 -4.928 34.104 1.00 85.94 94 ALA A N 1
ATOM 708 C CA . ALA A 1 94 ? -21.397 -5.025 34.534 1.00 85.94 94 ALA A CA 1
ATOM 709 C C . ALA A 1 94 ? -21.290 -6.015 35.700 1.00 85.94 94 ALA A C 1
ATOM 711 O O . ALA A 1 94 ? -22.298 -6.348 36.335 1.00 85.94 94 ALA A O 1
ATOM 712 N N . SER A 1 95 ? -20.073 -6.474 35.972 1.00 91.88 95 SER A N 1
ATOM 713 C CA . SER A 1 95 ? -19.776 -7.258 37.166 1.00 91.88 95 SER A CA 1
ATOM 714 C C . SER A 1 95 ? -19.426 -6.332 38.329 1.00 91.88 95 SER A C 1
ATOM 716 O O . SER A 1 95 ? -18.894 -5.247 38.114 1.00 91.88 95 SER A O 1
ATOM 718 N N . VAL A 1 96 ? -19.720 -6.761 39.555 1.00 94.44 96 VAL A N 1
ATOM 719 C CA . VAL A 1 96 ? -19.353 -6.058 40.789 1.00 94.44 96 VAL A CA 1
ATOM 720 C C . VAL A 1 96 ? -18.624 -7.040 41.698 1.00 94.44 96 VAL A C 1
ATOM 722 O O . VAL A 1 96 ? -19.216 -8.036 42.124 1.00 94.44 96 VAL A O 1
ATOM 725 N N . THR A 1 97 ? -17.352 -6.770 41.985 1.00 95.69 97 THR A N 1
ATOM 726 C CA . THR A 1 97 ? -16.495 -7.595 42.849 1.00 95.69 97 THR A CA 1
ATOM 727 C C . THR A 1 97 ? -16.069 -6.799 44.075 1.00 95.69 97 THR A C 1
ATOM 729 O O . THR A 1 97 ? -15.715 -5.631 43.970 1.00 95.69 97 THR A O 1
ATOM 732 N N . ALA A 1 98 ? -16.104 -7.425 45.247 1.00 96.62 98 ALA A N 1
ATOM 733 C CA . ALA A 1 98 ? -15.624 -6.820 46.482 1.00 96.62 98 ALA A CA 1
ATOM 734 C C . ALA A 1 98 ? -14.094 -6.617 46.429 1.00 96.62 98 ALA A C 1
ATOM 736 O O . ALA A 1 98 ? -13.361 -7.580 46.219 1.00 96.62 98 ALA A O 1
ATOM 737 N N . GLU A 1 99 ? -13.596 -5.394 46.627 1.00 95.50 99 GLU A N 1
ATOM 738 C CA . GLU A 1 99 ? -12.149 -5.130 46.756 1.00 95.50 99 GLU A CA 1
ATOM 739 C C . GLU A 1 99 ? -11.660 -5.407 48.180 1.00 95.50 99 GLU A C 1
ATOM 741 O O . GLU A 1 99 ? -10.572 -5.937 48.399 1.00 95.50 99 GLU A O 1
ATOM 746 N N . THR A 1 100 ? -12.482 -5.043 49.161 1.00 95.12 100 THR A N 1
ATOM 747 C CA . THR A 1 100 ? -12.271 -5.330 50.583 1.00 95.12 100 THR A CA 1
ATOM 748 C C . THR A 1 100 ? -13.358 -6.277 51.073 1.00 95.12 100 THR A C 1
ATOM 750 O O . THR A 1 100 ? -14.259 -6.626 50.315 1.00 95.12 100 THR A O 1
ATOM 753 N N . GLU A 1 101 ? -13.330 -6.672 52.348 1.00 96.81 101 GLU A N 1
ATOM 754 C CA . GLU A 1 101 ? -14.560 -7.183 52.961 1.00 96.81 101 GLU A CA 1
ATOM 755 C C . GLU A 1 101 ? -15.665 -6.133 52.766 1.00 96.81 101 GLU A C 1
ATOM 757 O O . GLU A 1 101 ? -15.451 -4.944 53.025 1.00 96.81 101 GLU A O 1
ATOM 762 N N . LEU A 1 102 ? -16.784 -6.564 52.191 1.00 96.00 102 LEU A N 1
ATOM 763 C CA . LEU A 1 102 ? -17.847 -5.705 51.695 1.00 96.00 102 LEU A CA 1
ATOM 764 C C . LEU A 1 102 ? -19.143 -6.079 52.398 1.00 96.00 102 LEU A C 1
ATOM 766 O O . LEU A 1 102 ? -19.617 -7.208 52.271 1.00 96.00 102 LEU A O 1
ATOM 770 N N . GLN A 1 103 ? -19.742 -5.122 53.097 1.00 95.50 103 GLN A N 1
ATOM 771 C CA . GLN A 1 103 ? -21.073 -5.278 53.663 1.00 95.50 103 GLN A CA 1
ATOM 772 C C . GLN A 1 103 ? -22.074 -4.495 52.823 1.00 95.50 103 GLN A C 1
ATOM 774 O O . GLN A 1 103 ? -21.915 -3.292 52.607 1.00 95.50 103 GLN A O 1
ATOM 779 N N . VAL A 1 104 ? -23.127 -5.169 52.368 1.00 94.25 104 VAL A N 1
ATOM 780 C CA . VAL A 1 104 ? -24.184 -4.573 51.551 1.00 94.25 104 VAL A CA 1
ATOM 781 C C . VAL A 1 104 ? -25.558 -4.797 52.162 1.00 94.25 104 VAL A C 1
ATOM 783 O O . VAL A 1 104 ? -25.841 -5.843 52.743 1.00 94.25 104 VAL A O 1
ATOM 786 N N . LEU A 1 105 ? -26.443 -3.818 51.994 1.00 94.19 105 LEU A N 1
ATOM 787 C CA . LEU A 1 105 ? -27.875 -3.994 52.199 1.00 94.19 105 LEU A CA 1
ATOM 788 C C . LEU A 1 105 ? -28.511 -4.363 50.858 1.00 94.19 105 LEU A C 1
ATOM 790 O O . LEU A 1 105 ? -28.621 -3.511 49.975 1.00 94.19 105 LEU A O 1
ATOM 794 N N . ARG A 1 106 ? -28.930 -5.621 50.709 1.00 93.06 106 ARG A N 1
ATOM 795 C CA . ARG A 1 106 ? -29.655 -6.117 49.537 1.00 93.06 106 ARG A CA 1
ATOM 796 C C . ARG A 1 106 ? -31.156 -5.904 49.704 1.00 93.06 106 ARG A C 1
ATOM 798 O O . ARG A 1 106 ? -31.742 -6.276 50.719 1.00 93.06 106 ARG A O 1
ATOM 805 N N . LEU A 1 107 ? -31.790 -5.364 48.672 1.00 90.12 107 LEU A N 1
ATOM 806 C CA . LEU A 1 107 ? -33.234 -5.218 48.543 1.00 90.12 107 LEU A CA 1
ATOM 807 C C . LEU A 1 107 ? -33.709 -5.945 47.289 1.00 90.12 107 LEU A C 1
ATOM 809 O O . LEU A 1 107 ? -33.293 -5.624 46.177 1.00 90.12 107 LEU A O 1
ATOM 813 N N . ASP A 1 108 ? -34.609 -6.906 47.466 1.00 88.69 108 ASP A N 1
ATOM 814 C CA . ASP A 1 108 ? -35.190 -7.634 46.341 1.00 88.69 108 ASP A CA 1
ATOM 815 C C . ASP A 1 108 ? -36.287 -6.845 45.638 1.00 88.69 108 ASP A C 1
ATOM 817 O O . ASP A 1 108 ? -37.040 -6.086 46.256 1.00 88.69 108 ASP A O 1
ATOM 821 N N . ARG A 1 109 ? -36.412 -7.084 44.331 1.00 85.00 109 ARG A N 1
ATOM 822 C CA . ARG A 1 109 ? -37.396 -6.442 43.456 1.00 85.00 109 ARG A CA 1
ATOM 823 C C . ARG A 1 109 ? -38.827 -6.502 43.993 1.00 85.00 109 ARG A C 1
ATOM 825 O O . ARG A 1 109 ? -39.498 -5.474 44.040 1.00 85.00 109 ARG A O 1
ATOM 832 N N . ASP A 1 110 ? -39.302 -7.668 44.425 1.00 86.38 110 ASP A N 1
ATOM 833 C CA . ASP A 1 110 ? -40.705 -7.838 44.828 1.00 86.38 110 ASP A CA 1
ATOM 834 C C . ASP A 1 110 ? -41.094 -6.977 46.050 1.00 86.38 110 ASP A C 1
ATOM 836 O O . ASP A 1 110 ? -42.124 -6.293 46.005 1.00 86.38 110 ASP A O 1
ATOM 840 N N . PRO A 1 111 ? -40.313 -6.950 47.153 1.00 86.62 111 PRO A N 1
ATOM 841 C CA . PRO A 1 111 ? -40.509 -5.972 48.219 1.00 86.62 111 PRO A CA 1
ATOM 842 C C . PRO A 1 111 ? -40.502 -4.519 47.738 1.00 86.62 111 PRO A C 1
ATOM 844 O O . PRO A 1 111 ? -41.395 -3.766 48.127 1.00 86.62 111 PRO A O 1
ATOM 847 N N . ILE A 1 112 ? -39.554 -4.141 46.872 1.00 81.44 112 ILE A N 1
ATOM 848 C CA . ILE A 1 112 ? -39.444 -2.773 46.350 1.00 81.44 112 ILE A CA 1
ATOM 849 C C . ILE A 1 112 ? -40.732 -2.379 45.617 1.00 81.44 112 ILE A C 1
ATOM 851 O O . ILE A 1 112 ? -41.358 -1.381 45.975 1.00 81.44 112 ILE A O 1
ATOM 855 N N . LEU A 1 113 ? -41.197 -3.204 44.673 1.00 79.31 113 LEU A N 1
ATOM 856 C CA . LEU A 1 113 ? -42.424 -2.957 43.905 1.00 79.31 113 LEU A CA 1
ATOM 857 C C . LEU A 1 113 ? -43.668 -2.856 44.803 1.00 79.31 113 LEU A C 1
ATOM 859 O O . LEU A 1 113 ? -44.544 -2.016 44.577 1.00 79.31 113 LEU A O 1
ATOM 863 N N . ARG A 1 114 ? -43.751 -3.673 45.862 1.00 83.81 114 ARG A N 1
ATOM 864 C CA . ARG A 1 114 ? -44.855 -3.591 46.832 1.00 83.81 114 ARG A CA 1
ATOM 865 C C . ARG A 1 114 ? -44.849 -2.276 47.605 1.00 83.81 114 ARG A C 1
ATOM 867 O O . ARG A 1 114 ? -45.912 -1.668 47.741 1.00 83.81 114 ARG A O 1
ATOM 874 N N . ILE A 1 115 ? -43.691 -1.826 48.084 1.00 83.56 115 ILE A N 1
ATOM 875 C CA . ILE A 1 115 ? -43.553 -0.549 48.804 1.00 83.56 115 ILE A CA 1
ATOM 876 C C . ILE A 1 115 ? -43.904 0.615 47.864 1.00 83.56 115 ILE A C 1
ATOM 878 O O . ILE A 1 115 ? -44.686 1.492 48.230 1.00 83.56 115 ILE A O 1
ATOM 882 N N . MET A 1 116 ? -43.436 0.569 46.616 1.00 74.81 116 MET A N 1
ATOM 883 C CA . MET A 1 116 ? -43.768 1.557 45.582 1.00 74.81 116 MET A CA 1
ATOM 884 C C . MET A 1 116 ? -45.267 1.678 45.310 1.00 74.81 116 MET A C 1
ATOM 886 O O . MET A 1 116 ? -45.797 2.785 45.239 1.00 74.81 116 MET A O 1
ATOM 890 N N . SER A 1 117 ? -45.973 0.548 45.204 1.00 78.06 117 SER A N 1
ATOM 891 C CA . SER A 1 117 ? -47.418 0.543 44.930 1.00 78.06 117 SER A CA 1
ATOM 892 C C . SER A 1 117 ? -48.250 1.230 46.021 1.00 78.06 117 SER A C 1
ATOM 894 O O . SER A 1 117 ? -49.391 1.617 45.778 1.00 78.06 117 SER A O 1
ATOM 896 N N . ARG A 1 118 ? -47.683 1.389 47.224 1.00 81.19 118 ARG A N 1
ATOM 897 C CA . ARG A 1 118 ? -48.361 1.937 48.405 1.00 81.19 118 ARG A CA 1
ATOM 898 C C . ARG A 1 118 ? -47.944 3.366 48.743 1.00 81.19 118 ARG A C 1
ATOM 900 O O . ARG A 1 118 ? -48.683 4.039 49.455 1.00 81.19 118 ARG A O 1
ATOM 907 N N . HIS A 1 119 ? -46.808 3.843 48.229 1.00 76.56 119 HIS A N 1
ATOM 908 C CA . HIS A 1 119 ? -46.243 5.147 48.582 1.00 76.56 119 HIS A CA 1
ATOM 909 C C . HIS A 1 119 ? -45.848 5.947 47.340 1.00 76.56 119 HIS A C 1
ATOM 911 O O . HIS A 1 119 ? -44.833 5.663 46.708 1.00 76.56 119 HIS A O 1
ATOM 917 N N . LEU A 1 120 ? -46.584 7.025 47.037 1.00 67.81 120 LEU A N 1
ATOM 918 C CA . LEU A 1 120 ? -46.251 7.933 45.924 1.00 67.81 120 LEU A CA 1
ATOM 919 C C . LEU A 1 120 ? -44.816 8.488 46.006 1.00 67.81 120 LEU A C 1
ATOM 921 O O . LEU A 1 120 ? -44.177 8.678 44.974 1.00 67.81 120 LEU A O 1
ATOM 925 N N . GLY A 1 121 ? -44.292 8.708 47.218 1.00 64.44 121 GLY A N 1
ATOM 926 C CA . GLY A 1 121 ? -42.918 9.176 47.431 1.00 64.44 121 GLY A CA 1
ATOM 927 C C . GLY A 1 121 ? -41.848 8.183 46.967 1.00 64.44 121 GLY A C 1
ATOM 928 O O . GLY A 1 121 ? -40.804 8.606 46.483 1.00 64.44 1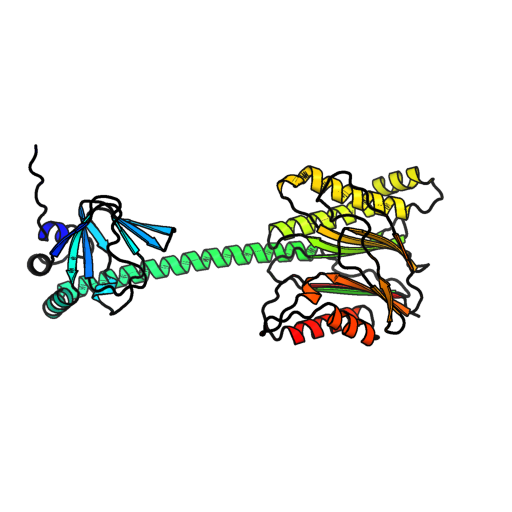21 GLY A O 1
ATOM 929 N N . ALA A 1 122 ? -42.119 6.874 47.020 1.00 66.19 122 ALA A N 1
ATOM 930 C CA . ALA A 1 122 ? -41.189 5.849 46.544 1.00 66.19 122 ALA A CA 1
ATOM 931 C C . ALA A 1 122 ? -41.100 5.807 45.004 1.00 66.19 122 ALA A C 1
ATOM 933 O O . ALA A 1 122 ? -40.030 5.547 44.456 1.00 66.19 122 ALA A O 1
ATOM 934 N N . ASN A 1 123 ? -42.183 6.150 44.294 1.00 65.88 123 ASN A N 1
ATOM 935 C CA . ASN A 1 123 ? -42.169 6.256 42.829 1.00 65.88 123 ASN A CA 1
ATOM 936 C C . ASN A 1 123 ? -41.268 7.401 42.339 1.00 65.88 123 ASN A C 1
ATOM 938 O O . ASN A 1 123 ? -40.582 7.253 41.328 1.00 65.88 123 ASN A O 1
ATOM 942 N N . ALA A 1 124 ? -41.228 8.524 43.065 1.00 66.56 124 ALA A N 1
ATOM 943 C CA . ALA A 1 124 ? -40.379 9.665 42.720 1.00 66.56 124 ALA A CA 1
ATOM 944 C C . ALA A 1 124 ? -38.875 9.326 42.787 1.00 66.56 124 ALA A C 1
ATOM 946 O O .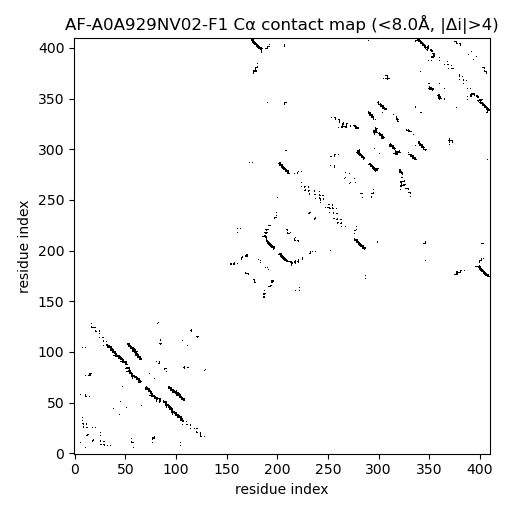 ALA A 1 124 ? -38.124 9.740 41.904 1.00 66.56 124 ALA A O 1
ATOM 947 N N . LEU A 1 125 ? -38.449 8.527 43.774 1.00 65.81 125 LEU A N 1
ATOM 948 C CA . LEU A 1 125 ? -37.049 8.096 43.952 1.00 65.81 125 LEU A CA 1
ATOM 949 C C . LEU A 1 125 ? -36.549 7.257 42.767 1.00 65.81 125 LEU A C 1
ATOM 951 O O . LEU A 1 125 ? -35.435 7.432 42.266 1.00 65.81 125 LEU A O 1
ATOM 955 N N . ILE A 1 126 ? -37.410 6.372 42.267 1.00 66.88 126 ILE A N 1
ATOM 956 C CA . ILE A 1 126 ? -37.110 5.522 41.115 1.00 66.88 126 ILE A CA 1
ATOM 957 C C . ILE A 1 126 ? -37.100 6.319 39.820 1.00 66.88 126 ILE A C 1
ATOM 959 O O . ILE A 1 126 ? -36.185 6.150 39.015 1.00 66.88 126 ILE A O 1
ATOM 963 N N . LEU A 1 127 ? -38.048 7.243 39.638 1.00 68.12 127 LEU A N 1
ATOM 964 C CA . LEU A 1 127 ? -38.062 8.119 38.468 1.00 68.12 127 LEU A CA 1
ATOM 965 C C . LEU A 1 127 ? -36.797 8.989 38.403 1.00 68.12 127 LEU A C 1
ATOM 967 O O . LEU A 1 127 ? -36.218 9.162 37.331 1.00 68.12 127 LEU A O 1
ATOM 971 N N . GLN A 1 128 ? -36.333 9.500 39.549 1.00 70.44 128 GLN A N 1
ATOM 972 C CA . GLN A 1 128 ? -35.077 10.247 39.650 1.00 70.44 128 GLN A CA 1
ATOM 973 C C . GLN A 1 128 ? -33.861 9.375 39.322 1.00 70.44 128 GLN A C 1
ATOM 975 O O . GLN A 1 128 ? -32.956 9.818 38.612 1.00 70.44 128 GLN A O 1
ATOM 980 N N . SER A 1 129 ? -33.843 8.131 39.796 1.00 65.62 129 SER A N 1
ATOM 981 C CA . SER A 1 129 ? -32.748 7.195 39.532 1.00 65.62 129 SER A CA 1
ATOM 982 C C . SER A 1 129 ? -32.699 6.749 38.070 1.00 65.62 129 SER A C 1
ATOM 984 O O . SER A 1 129 ? -31.624 6.754 37.476 1.00 65.62 129 SER A O 1
ATOM 986 N N . LEU A 1 130 ? -33.850 6.496 37.442 1.00 65.19 130 LEU A N 1
ATOM 987 C CA . LEU A 1 130 ? -33.935 6.207 36.009 1.00 65.19 130 LEU A CA 1
ATOM 988 C C . LEU A 1 130 ? -33.458 7.403 35.170 1.00 65.19 130 LEU A C 1
ATOM 990 O O . LEU A 1 130 ? -32.641 7.242 34.266 1.00 65.19 130 LEU A O 1
ATOM 994 N N . CYS A 1 131 ? -33.912 8.617 35.506 1.00 72.06 131 CYS A N 1
ATOM 995 C CA . CYS A 1 131 ? -33.456 9.844 34.849 1.00 72.06 131 CYS A CA 1
ATOM 996 C C . CYS A 1 131 ? -31.934 10.015 34.936 1.00 72.06 131 CYS A C 1
ATOM 998 O O . CYS A 1 131 ? -31.316 10.477 33.980 1.00 72.06 131 CYS A O 1
ATOM 1000 N N . ARG A 1 132 ? -31.327 9.653 36.069 1.00 70.25 132 ARG A N 1
ATOM 1001 C CA . ARG A 1 132 ? -29.878 9.728 36.288 1.00 70.25 132 ARG A CA 1
ATOM 1002 C C . ARG A 1 132 ? -29.117 8.717 35.427 1.00 70.25 132 ARG A C 1
ATOM 1004 O O . ARG A 1 132 ? -28.262 9.137 34.656 1.00 70.25 132 ARG A O 1
ATOM 1011 N N . VAL A 1 133 ? -29.506 7.442 35.451 1.00 67.94 133 VAL A N 1
ATOM 1012 C CA . VAL A 1 133 ? -28.895 6.386 34.619 1.00 67.94 133 VAL A CA 1
ATOM 1013 C C . VAL A 1 133 ? -29.002 6.706 33.123 1.00 67.94 133 VAL A C 1
ATOM 1015 O O . VAL A 1 133 ? -28.045 6.531 32.368 1.00 67.94 133 VAL A O 1
ATOM 1018 N N . LEU A 1 134 ? -30.160 7.203 32.676 1.00 67.81 134 LEU A N 1
ATOM 1019 C CA . LEU A 1 134 ? -30.362 7.595 31.279 1.00 67.81 134 LEU A CA 1
ATOM 1020 C C . LEU A 1 134 ? -29.489 8.792 30.882 1.00 67.81 134 LEU A C 1
ATOM 1022 O O . LEU A 1 134 ? -28.944 8.797 29.778 1.00 67.81 134 LEU A O 1
ATOM 1026 N N . ARG A 1 135 ? -29.319 9.784 31.768 1.00 72.94 135 ARG A N 1
ATOM 1027 C CA . ARG A 1 135 ? -28.410 10.918 31.532 1.00 72.94 135 ARG A CA 1
ATOM 1028 C C . ARG A 1 135 ? -26.962 10.461 31.442 1.00 72.94 135 ARG A C 1
ATOM 1030 O O . ARG A 1 135 ? -26.301 10.811 30.476 1.00 72.94 135 ARG A O 1
ATOM 1037 N N . GLU A 1 136 ? -26.502 9.637 32.377 1.00 71.31 136 GLU A N 1
ATOM 1038 C CA . GLU A 1 136 ? -25.129 9.120 32.386 1.00 71.31 136 GLU A CA 1
ATOM 1039 C C . GLU A 1 136 ? -24.823 8.312 31.116 1.00 71.31 136 GLU A C 1
ATOM 1041 O O . GLU A 1 136 ? -23.815 8.567 30.456 1.00 71.31 136 GLU A O 1
ATOM 1046 N N . ARG A 1 137 ? -25.732 7.419 30.688 1.00 67.94 137 ARG A N 1
ATOM 1047 C CA . ARG A 1 137 ? -25.600 6.713 29.401 1.00 67.94 137 ARG A CA 1
ATOM 1048 C C . ARG A 1 137 ? -25.595 7.678 28.221 1.00 67.94 137 ARG A C 1
ATOM 1050 O O . ARG A 1 137 ? -24.745 7.556 27.344 1.00 67.94 137 ARG A O 1
ATOM 1057 N N . SER A 1 138 ? -26.513 8.643 28.182 1.00 66.38 138 SER A N 1
ATOM 1058 C CA . SER A 1 138 ? -26.569 9.635 27.101 1.00 66.38 138 SER A CA 1
ATOM 1059 C C . SER A 1 138 ? -25.282 10.467 27.027 1.00 66.38 138 SER A C 1
ATOM 1061 O O . SER A 1 138 ? -24.778 10.738 25.936 1.00 66.38 138 SER A O 1
ATOM 1063 N N . GLU A 1 139 ? -24.714 10.855 28.167 1.00 72.81 139 GLU A N 1
ATOM 1064 C CA . GLU A 1 139 ? -23.441 11.573 28.248 1.00 72.81 139 GLU A CA 1
ATOM 1065 C C . GLU A 1 139 ? -22.264 10.705 27.786 1.00 72.81 139 GLU A C 1
ATOM 1067 O O . GLU A 1 139 ? -21.409 11.176 27.039 1.00 72.81 139 GLU A O 1
ATOM 1072 N N . GLN A 1 140 ? -22.225 9.425 28.159 1.00 70.31 140 GLN A N 1
ATOM 1073 C CA . GLN A 1 140 ? -21.213 8.485 27.666 1.00 70.31 140 GLN A CA 1
ATOM 1074 C C . GLN A 1 140 ? -21.316 8.271 26.149 1.00 70.31 140 GLN A C 1
ATOM 1076 O O . GLN A 1 140 ? -20.306 8.356 25.449 1.00 70.31 140 GLN A O 1
ATOM 1081 N N . PHE A 1 141 ? -22.526 8.072 25.614 1.00 68.31 141 PHE A N 1
ATOM 1082 C CA . PHE A 1 141 ? -22.752 7.933 24.173 1.00 68.31 141 PHE A CA 1
ATOM 1083 C C . PHE A 1 141 ? -22.343 9.189 23.401 1.00 68.31 141 PHE A C 1
ATOM 1085 O O . PHE A 1 141 ? -21.692 9.090 22.362 1.00 68.31 141 PHE A O 1
ATOM 1092 N N . THR A 1 142 ? -22.687 10.375 23.906 1.00 70.56 142 THR A N 1
ATOM 1093 C CA . THR A 1 142 ? -22.322 11.652 23.270 1.00 70.56 142 THR A CA 1
ATOM 1094 C C . THR A 1 142 ? -20.819 11.917 23.318 1.00 70.56 142 THR A C 1
ATOM 1096 O O . THR A 1 142 ? -20.253 12.307 22.296 1.00 70.56 142 THR A O 1
ATOM 1099 N N . LYS A 1 143 ? -20.147 11.643 24.445 1.00 73.38 143 LYS A N 1
ATOM 1100 C CA . LYS A 1 143 ? -18.679 11.730 24.558 1.00 73.38 143 LYS A CA 1
ATOM 1101 C C . LYS A 1 143 ? -17.980 10.754 23.609 1.00 73.38 143 LYS A C 1
ATOM 1103 O O . LYS A 1 143 ? -17.107 11.177 22.853 1.00 73.38 143 LYS A O 1
ATOM 1108 N N . GLY A 1 144 ? -18.407 9.490 23.583 1.00 70.94 144 GLY A N 1
ATOM 1109 C CA . GLY A 1 144 ? -17.850 8.476 22.683 1.00 70.94 144 GLY A CA 1
ATOM 1110 C C . GLY A 1 144 ? -18.072 8.811 21.205 1.00 70.94 144 GLY A C 1
ATOM 1111 O O . GLY A 1 144 ? -17.153 8.699 20.397 1.00 70.94 144 GLY A O 1
ATOM 1112 N N . ALA A 1 145 ? -19.262 9.300 20.844 1.00 70.62 145 ALA A N 1
ATOM 1113 C CA . ALA A 1 145 ? -19.556 9.745 19.483 1.00 70.62 145 ALA A CA 1
ATOM 1114 C C . ALA A 1 145 ? -18.727 10.974 19.079 1.00 70.62 145 ALA A C 1
ATOM 1116 O O . ALA A 1 145 ? -18.287 11.067 17.934 1.00 70.62 145 ALA A O 1
ATOM 1117 N N . HIS A 1 146 ? -18.492 11.913 20.002 1.00 77.62 146 HIS A N 1
ATOM 1118 C CA . HIS A 1 146 ? -17.651 13.076 19.736 1.00 77.62 146 HIS A CA 1
ATOM 1119 C C . HIS A 1 146 ? -16.190 12.676 19.506 1.00 77.62 146 HIS A C 1
ATOM 1121 O O . HIS A 1 146 ? -15.598 13.109 18.523 1.00 77.62 146 HIS A O 1
ATOM 1127 N N . GLN A 1 147 ? -15.637 11.796 20.347 1.00 79.06 147 GLN A N 1
ATOM 1128 C CA . GLN A 1 147 ? -14.275 11.279 20.180 1.00 79.06 147 GLN A CA 1
ATOM 1129 C C . GLN A 1 147 ? -14.094 10.536 18.850 1.00 79.06 147 GLN A C 1
ATOM 1131 O O . GLN A 1 147 ? -13.128 10.808 18.140 1.00 79.06 147 GLN A O 1
ATOM 1136 N N . ARG A 1 148 ? -15.044 9.666 18.472 1.00 77.94 148 ARG A N 1
ATOM 1137 C CA . ARG A 1 148 ? -15.013 8.977 17.168 1.00 77.94 148 ARG A CA 1
ATOM 1138 C C . ARG A 1 148 ? -15.021 9.960 16.004 1.00 77.94 148 ARG A C 1
ATOM 1140 O O . ARG A 1 148 ? -14.162 9.865 15.141 1.00 77.94 148 ARG A O 1
ATOM 1147 N N . ARG A 1 149 ? -15.914 10.956 16.023 1.00 80.25 149 ARG A N 1
ATOM 1148 C CA . ARG A 1 149 ? -15.972 11.990 14.975 1.00 80.25 149 ARG A CA 1
ATOM 1149 C C . ARG A 1 149 ? -14.680 12.793 14.862 1.00 80.25 149 ARG A C 1
ATOM 1151 O O . ARG A 1 149 ? -14.294 13.169 13.760 1.00 80.25 149 ARG A O 1
ATOM 1158 N N . THR A 1 150 ? -14.032 13.098 15.985 1.00 84.44 150 THR A N 1
ATOM 1159 C CA . THR A 1 150 ? -12.741 13.795 15.973 1.00 84.44 150 THR A CA 1
ATOM 1160 C C . THR A 1 150 ? -11.663 12.922 15.336 1.00 84.44 150 THR A C 1
ATOM 1162 O O . THR A 1 150 ? -10.972 13.395 14.440 1.00 84.44 150 THR A O 1
ATOM 1165 N N . MET A 1 151 ? -11.583 11.643 15.711 1.00 83.06 151 MET A N 1
ATOM 1166 C CA . MET A 1 151 ? -10.622 10.694 15.140 1.00 83.06 151 MET A CA 1
ATOM 1167 C C . MET A 1 151 ? -10.855 10.451 13.640 1.00 83.06 151 MET A C 1
ATOM 1169 O O . MET A 1 151 ? -9.916 10.529 12.855 1.00 83.06 151 MET A O 1
ATOM 1173 N N . GLU A 1 152 ? -12.106 10.244 13.219 1.00 84.38 152 GLU A N 1
ATOM 1174 C CA . GLU A 1 152 ? -12.489 10.133 11.802 1.00 84.38 152 GLU A CA 1
ATOM 1175 C C . GLU A 1 152 ? -12.054 11.375 11.013 1.00 84.38 152 GLU A C 1
ATOM 1177 O O . GLU A 1 152 ? -11.549 11.276 9.895 1.00 84.38 152 GLU A O 1
ATOM 1182 N N . ARG A 1 153 ? -12.205 12.565 11.606 1.00 85.31 153 ARG A N 1
ATOM 1183 C CA . ARG A 1 153 ? -11.789 13.819 10.977 1.00 85.31 153 ARG A CA 1
ATOM 1184 C C . ARG A 1 153 ? -10.271 13.932 10.849 1.00 85.31 153 ARG A C 1
ATOM 1186 O O . ARG A 1 153 ? -9.806 14.439 9.831 1.00 85.31 153 ARG A O 1
ATOM 1193 N N . GLU A 1 154 ? -9.510 13.497 11.848 1.00 88.31 154 GLU A N 1
ATOM 1194 C CA . GLU A 1 154 ? -8.042 13.471 11.793 1.00 88.31 154 GLU A CA 1
ATOM 1195 C C . GLU A 1 154 ? -7.534 12.484 10.735 1.00 88.31 154 GLU A C 1
ATOM 1197 O O . GLU A 1 154 ? -6.658 12.836 9.942 1.00 88.31 154 GLU A O 1
ATOM 1202 N N . LEU A 1 155 ? -8.140 11.297 10.645 1.00 87.31 155 LEU A N 1
ATOM 1203 C CA . LEU A 1 155 ? -7.826 10.313 9.607 1.00 87.31 155 LEU A CA 1
ATOM 1204 C C . LEU A 1 155 ? -8.170 10.827 8.203 1.00 87.31 155 LEU A C 1
ATOM 1206 O O . LEU A 1 155 ? -7.358 10.703 7.291 1.00 87.31 155 LEU A O 1
ATOM 1210 N N . GLU A 1 156 ? -9.313 11.494 8.030 1.00 86.12 156 GLU A N 1
ATOM 1211 C CA . GLU A 1 156 ? -9.695 12.116 6.755 1.00 86.12 156 GLU A CA 1
ATOM 1212 C C . GLU A 1 156 ? -8.723 13.233 6.333 1.00 86.12 156 GLU A C 1
ATOM 1214 O O . GLU A 1 156 ? -8.464 13.431 5.143 1.00 86.12 156 GLU A O 1
ATOM 1219 N N . ILE A 1 157 ? -8.161 13.975 7.293 1.00 88.25 157 ILE A N 1
ATOM 1220 C CA . ILE A 1 157 ? -7.086 14.937 7.016 1.00 88.25 157 ILE A CA 1
ATOM 1221 C C . ILE A 1 157 ? -5.830 14.191 6.550 1.00 88.25 157 ILE A C 1
ATOM 1223 O O . ILE A 1 157 ? -5.259 14.567 5.525 1.00 88.25 157 ILE A O 1
ATOM 1227 N N . GLY A 1 158 ? -5.439 13.120 7.247 1.00 87.94 158 GLY A N 1
ATOM 1228 C CA . GLY A 1 158 ? -4.320 12.258 6.855 1.00 87.94 158 GLY A CA 1
ATOM 1229 C C . GLY A 1 158 ? -4.468 11.717 5.431 1.00 87.94 158 GLY A C 1
ATOM 1230 O O . GLY A 1 158 ? -3.550 11.853 4.623 1.00 87.94 158 GLY A O 1
ATOM 1231 N N . ARG A 1 159 ? -5.661 11.226 5.080 1.00 87.12 159 ARG A N 1
ATOM 1232 C CA . ARG A 1 159 ? -6.002 10.751 3.733 1.00 87.12 159 ARG A CA 1
ATOM 1233 C C . ARG A 1 159 ? -5.772 11.807 2.661 1.00 87.12 159 ARG A C 1
ATOM 1235 O O . ARG A 1 159 ? -5.182 11.533 1.620 1.00 87.12 159 ARG A O 1
ATOM 1242 N N . LYS A 1 160 ? -6.252 13.032 2.901 1.00 87.81 160 LYS A N 1
ATOM 1243 C CA . LYS A 1 160 ? -6.094 14.150 1.958 1.00 87.81 160 LYS A CA 1
ATOM 1244 C C . LYS A 1 160 ? -4.632 14.526 1.767 1.00 87.81 160 LYS A C 1
ATOM 1246 O O . LYS A 1 160 ? -4.239 14.848 0.651 1.00 87.81 160 LYS A O 1
ATOM 1251 N N . ILE A 1 161 ? -3.848 14.482 2.841 1.00 89.50 161 ILE A N 1
ATOM 1252 C CA . ILE A 1 161 ? -2.409 14.734 2.790 1.00 89.50 161 ILE A CA 1
ATOM 1253 C C . ILE A 1 161 ? -1.723 13.648 1.951 1.00 89.50 161 ILE A C 1
ATOM 1255 O O . ILE A 1 161 ? -1.031 13.993 0.998 1.00 89.50 161 ILE A O 1
ATOM 1259 N N . GLN A 1 162 ? -1.975 12.362 2.230 1.00 89.19 162 GLN A N 1
ATOM 1260 C CA . GLN A 1 162 ? -1.419 11.239 1.462 1.00 89.19 162 GLN A CA 1
ATOM 1261 C C . GLN A 1 162 ? -1.778 11.295 -0.023 1.00 89.19 162 GLN A C 1
ATOM 1263 O O . GLN A 1 162 ? -0.908 11.125 -0.875 1.00 89.19 162 GLN A O 1
ATOM 1268 N N . ALA A 1 163 ? -3.036 11.599 -0.348 1.00 86.62 163 ALA A N 1
ATOM 1269 C CA . ALA A 1 163 ? -3.471 11.742 -1.733 1.00 86.62 163 ALA A CA 1
ATOM 1270 C C . ALA A 1 163 ? -2.679 12.825 -2.490 1.00 86.62 163 ALA A C 1
ATOM 1272 O O . ALA A 1 163 ? -2.501 12.714 -3.698 1.00 86.62 163 ALA A O 1
ATOM 1273 N N . GLY A 1 164 ? -2.171 13.848 -1.791 1.00 87.50 164 GLY A N 1
ATOM 1274 C CA . GLY A 1 164 ? -1.297 14.873 -2.365 1.00 87.50 164 GLY A CA 1
ATOM 1275 C C . GLY A 1 164 ? 0.137 14.411 -2.657 1.00 87.50 164 GLY A C 1
ATOM 1276 O O . GLY A 1 164 ? 0.847 15.097 -3.391 1.00 87.50 164 GLY A O 1
ATOM 1277 N N . PHE A 1 165 ? 0.577 13.273 -2.108 1.00 88.12 165 PHE A N 1
ATOM 1278 C CA . PHE A 1 165 ? 1.879 12.675 -2.424 1.00 88.12 165 PHE A CA 1
ATOM 1279 C C . PHE A 1 165 ? 1.838 11.787 -3.667 1.00 88.12 165 PHE A C 1
ATOM 1281 O O . PHE A 1 165 ? 2.863 11.652 -4.337 1.00 88.12 165 PHE A O 1
ATOM 1288 N N . LEU A 1 166 ? 0.681 11.210 -3.994 1.00 90.12 166 LEU A N 1
ATOM 1289 C CA . LEU A 1 166 ? 0.489 10.448 -5.226 1.00 90.12 166 LEU A CA 1
ATOM 1290 C C . LEU A 1 166 ? 0.404 11.399 -6.435 1.00 90.12 166 LEU A C 1
ATOM 1292 O O . LEU A 1 166 ? -0.042 12.544 -6.300 1.00 90.12 166 LEU A O 1
ATOM 1296 N N . PRO A 1 167 ? 0.848 10.975 -7.630 1.00 88.19 167 PRO A N 1
ATOM 1297 C CA . PRO A 1 167 ? 0.838 11.838 -8.805 1.00 88.19 167 PRO A CA 1
ATOM 1298 C C . PRO A 1 167 ? -0.600 12.183 -9.222 1.00 88.19 167 PRO A C 1
ATOM 1300 O O . PRO A 1 167 ? -1.406 11.305 -9.523 1.00 88.19 167 PRO A O 1
ATOM 1303 N N . SER A 1 168 ? -0.909 13.482 -9.295 1.00 84.50 168 SER A N 1
ATOM 1304 C CA . SER A 1 168 ? -2.219 13.992 -9.738 1.00 84.50 168 SER A CA 1
ATOM 1305 C C . SER A 1 168 ? -2.479 13.792 -11.234 1.00 84.50 168 SER A C 1
ATOM 1307 O O . SER A 1 168 ? -3.621 13.843 -11.684 1.00 84.50 168 SER A O 1
ATOM 1309 N N . SER A 1 169 ? -1.414 13.585 -12.006 1.00 90.62 169 SER A N 1
ATOM 1310 C CA . SER A 1 169 ? -1.446 13.226 -13.419 1.00 90.62 169 SER A CA 1
ATOM 1311 C C . SER A 1 169 ? -0.226 12.372 -13.744 1.00 90.62 169 SER A C 1
ATOM 1313 O O . SER A 1 169 ? 0.837 12.545 -13.145 1.00 90.62 169 SER A O 1
ATOM 1315 N N . LEU A 1 170 ? -0.392 11.444 -14.681 1.00 95.06 170 LEU A N 1
ATOM 1316 C CA . LEU A 1 170 ? 0.697 10.616 -15.185 1.00 95.06 170 LEU A CA 1
ATOM 1317 C C . LEU A 1 170 ? 1.402 11.344 -16.344 1.00 95.06 170 LEU A C 1
ATOM 1319 O O . LEU A 1 170 ? 0.738 12.075 -17.085 1.00 95.06 170 LEU A O 1
ATOM 1323 N N . PRO A 1 171 ? 2.724 11.166 -16.530 1.00 93.94 171 PRO A N 1
ATOM 1324 C CA . PRO A 1 171 ? 3.440 11.745 -17.660 1.00 93.94 171 PRO A CA 1
ATOM 1325 C C . PRO A 1 171 ? 2.834 11.314 -18.998 1.00 93.94 171 PRO A C 1
ATOM 1327 O O . PRO A 1 171 ? 2.613 10.128 -19.238 1.00 93.94 171 PRO A O 1
ATOM 1330 N N . ALA A 1 172 ? 2.608 12.283 -19.883 1.00 92.69 172 ALA A N 1
ATOM 1331 C CA . ALA A 1 172 ? 2.266 12.015 -21.272 1.00 92.69 172 ALA A CA 1
ATOM 1332 C C . ALA A 1 172 ? 3.558 11.838 -22.080 1.00 92.69 172 ALA A C 1
ATOM 1334 O O . ALA A 1 172 ? 4.384 12.749 -22.132 1.00 92.69 172 ALA A O 1
ATOM 1335 N N . GLU A 1 173 ? 3.724 10.677 -22.710 1.00 94.06 173 GLU A N 1
ATOM 1336 C CA . GLU A 1 173 ? 4.870 10.366 -23.564 1.00 94.06 173 GLU A CA 1
ATOM 1337 C C . GLU A 1 173 ? 4.379 9.766 -24.885 1.00 94.06 173 GLU A C 1
ATOM 1339 O O . GLU A 1 173 ? 3.569 8.834 -24.904 1.00 94.06 173 GLU A O 1
ATOM 1344 N N . ASP A 1 174 ? 4.868 10.303 -26.001 1.00 93.75 174 ASP A N 1
ATOM 1345 C CA . ASP A 1 174 ? 4.457 9.857 -27.329 1.00 93.75 174 ASP A CA 1
ATOM 1346 C C . ASP A 1 174 ? 4.831 8.389 -27.557 1.00 93.75 174 ASP A C 1
ATOM 1348 O O . ASP A 1 174 ? 5.948 7.949 -27.293 1.00 93.75 174 ASP A O 1
ATOM 1352 N N . GLY A 1 175 ? 3.878 7.610 -28.071 1.00 95.25 175 GLY A N 1
ATOM 1353 C CA . GLY A 1 175 ? 4.057 6.168 -28.261 1.00 95.25 175 GLY A CA 1
ATOM 1354 C C . GLY A 1 175 ? 3.887 5.333 -26.987 1.00 95.25 175 GLY A C 1
ATOM 1355 O O . GLY A 1 175 ? 4.044 4.114 -27.057 1.00 95.25 175 GLY A O 1
ATOM 1356 N N . TRP A 1 176 ? 3.506 5.940 -25.859 1.00 97.56 176 TRP A N 1
ATOM 1357 C CA . TRP A 1 176 ? 3.265 5.242 -24.597 1.00 97.56 176 TRP A CA 1
ATOM 1358 C C . TRP A 1 176 ? 1.862 5.505 -24.044 1.00 97.56 176 TRP A C 1
ATOM 1360 O O . TRP A 1 176 ? 1.230 6.525 -24.319 1.00 97.56 176 TRP A O 1
ATOM 1370 N N . GLU A 1 177 ? 1.362 4.551 -23.267 1.00 97.19 177 GLU A N 1
ATOM 1371 C CA . GLU A 1 177 ? 0.174 4.696 -22.427 1.00 97.19 177 GLU A CA 1
ATOM 1372 C C . GLU A 1 177 ? 0.532 4.263 -21.016 1.00 97.19 177 GLU A C 1
ATOM 1374 O O . GLU A 1 177 ? 1.115 3.195 -20.826 1.00 97.19 177 GLU A O 1
ATOM 1379 N N . ILE A 1 178 ? 0.171 5.076 -20.032 1.00 97.88 178 ILE A N 1
ATOM 1380 C CA . ILE A 1 178 ? 0.416 4.803 -18.620 1.00 97.88 178 ILE A CA 1
ATOM 1381 C C . ILE A 1 178 ? -0.930 4.917 -17.924 1.00 97.88 178 ILE A C 1
ATOM 1383 O O . ILE A 1 178 ? -1.625 5.912 -18.118 1.00 97.88 178 ILE A O 1
ATOM 1387 N N . GLY A 1 179 ? -1.284 3.902 -17.146 1.00 97.38 179 GLY A N 1
ATOM 1388 C CA . GLY A 1 179 ? -2.488 3.903 -16.332 1.00 97.38 179 GLY A CA 1
ATOM 1389 C C . GLY A 1 179 ? -2.198 3.415 -14.928 1.00 97.38 179 GLY A C 1
ATOM 1390 O O . GLY A 1 179 ? -1.384 2.512 -14.737 1.00 97.38 179 GLY A O 1
ATOM 1391 N N . ALA A 1 180 ? -2.856 4.019 -13.947 1.00 97.56 180 ALA A N 1
ATOM 1392 C CA . ALA A 1 180 ? -2.707 3.666 -12.544 1.00 97.56 180 ALA A CA 1
ATOM 1393 C C . ALA A 1 180 ? -4.074 3.584 -11.865 1.00 97.56 180 ALA A C 1
ATOM 1395 O O . ALA A 1 180 ? -4.999 4.328 -12.193 1.00 97.56 180 ALA A O 1
ATOM 1396 N N . TYR A 1 181 ? -4.189 2.680 -10.903 1.00 96.88 181 TYR A N 1
ATOM 1397 C CA . TYR A 1 181 ? -5.347 2.557 -10.032 1.00 96.88 181 TYR A CA 1
ATOM 1398 C C . TYR A 1 181 ? -4.868 2.442 -8.593 1.00 96.88 181 TYR A C 1
ATOM 1400 O O . TYR A 1 181 ? -3.923 1.708 -8.316 1.00 96.88 181 TYR A O 1
ATOM 1408 N N . PHE A 1 182 ? -5.533 3.157 -7.693 1.00 95.50 182 PHE A N 1
ATOM 1409 C CA . PHE A 1 182 ? -5.241 3.142 -6.270 1.00 95.50 182 PHE A CA 1
ATOM 1410 C C . PHE A 1 182 ? -6.544 3.223 -5.480 1.00 95.50 182 PHE A C 1
ATOM 1412 O O . PHE A 1 182 ? -7.348 4.140 -5.685 1.00 95.50 182 PHE A O 1
ATOM 1419 N N . HIS A 1 183 ? -6.752 2.271 -4.577 1.00 93.44 183 HIS A N 1
ATOM 1420 C CA . HIS A 1 183 ? -7.897 2.241 -3.683 1.00 93.44 183 HIS A CA 1
ATOM 1421 C C . HIS A 1 183 ? -7.485 1.751 -2.296 1.00 93.44 183 HIS A C 1
ATOM 1423 O O . HIS A 1 183 ? -7.192 0.574 -2.111 1.00 93.44 183 HIS A O 1
ATOM 1429 N N . ALA A 1 184 ? -7.479 2.666 -1.328 1.00 92.12 184 ALA A N 1
ATOM 1430 C CA . ALA A 1 184 ? -7.170 2.357 0.062 1.00 92.12 184 ALA A CA 1
ATOM 1431 C C . ALA A 1 184 ? -8.283 1.513 0.710 1.00 92.12 184 ALA A C 1
ATOM 1433 O O . ALA A 1 184 ? -9.466 1.809 0.530 1.00 92.12 184 ALA A O 1
ATOM 1434 N N . ALA A 1 185 ? -7.908 0.511 1.507 1.00 88.00 185 ALA A N 1
ATOM 1435 C CA . ALA A 1 185 ? -8.836 -0.306 2.291 1.00 88.00 185 ALA A CA 1
ATOM 1436 C C . ALA A 1 185 ? -9.397 0.441 3.505 1.00 88.00 185 ALA A C 1
ATOM 1438 O O . ALA A 1 185 ? -10.463 0.104 4.025 1.00 88.00 185 ALA A O 1
ATOM 1439 N N . ARG A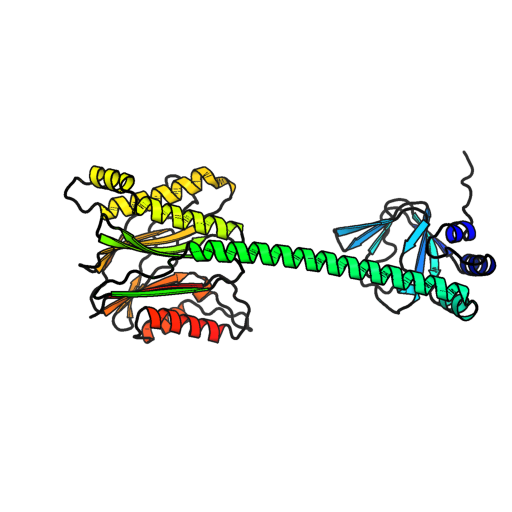 1 186 ? -8.652 1.441 3.983 1.00 84.81 186 ARG A N 1
ATOM 1440 C CA . ARG A 1 186 ? -8.984 2.286 5.133 1.00 84.81 186 ARG A CA 1
ATOM 1441 C C . ARG A 1 186 ? -8.830 3.760 4.770 1.00 84.81 186 ARG A C 1
ATOM 1443 O O . ARG A 1 186 ? -8.595 4.128 3.623 1.00 84.81 186 ARG A O 1
ATOM 1450 N N . GLU A 1 187 ? -8.969 4.626 5.763 1.00 85.75 187 GLU A N 1
ATOM 1451 C CA . GLU A 1 187 ? -8.813 6.067 5.610 1.00 85.75 187 GLU A CA 1
ATOM 1452 C C . GLU A 1 187 ? -7.389 6.455 5.195 1.00 85.75 187 GLU A C 1
ATOM 1454 O O . GLU A 1 187 ? -7.214 7.457 4.518 1.00 85.75 187 GLU A O 1
ATOM 1459 N N . VAL A 1 188 ? -6.376 5.673 5.565 1.00 90.25 188 VAL A N 1
ATOM 1460 C CA . VAL A 1 188 ? -4.979 5.864 5.154 1.00 90.25 188 VAL A CA 1
ATOM 1461 C C . VAL A 1 188 ? -4.395 4.539 4.675 1.00 90.25 188 VAL A C 1
ATOM 1463 O O . VAL A 1 188 ? -4.830 3.487 5.145 1.00 90.25 188 VAL A O 1
ATOM 1466 N N . ALA A 1 189 ? -3.420 4.608 3.769 1.00 92.69 189 ALA A N 1
ATOM 1467 C CA . ALA A 1 189 ? -2.875 3.449 3.061 1.00 92.69 189 ALA A CA 1
ATOM 1468 C C . ALA A 1 189 ? -1.367 3.280 3.273 1.00 92.69 189 ALA A C 1
ATOM 1470 O O . ALA A 1 189 ? -0.649 4.283 3.363 1.00 92.69 189 ALA A O 1
ATOM 1471 N N . GLY A 1 190 ? -0.912 2.028 3.329 1.00 94.88 190 GLY A N 1
ATOM 1472 C CA . GLY A 1 190 ? 0.505 1.644 3.264 1.00 94.88 190 GLY A CA 1
ATOM 1473 C C . GLY A 1 190 ? 1.014 1.554 1.823 1.00 94.88 190 GLY A C 1
ATOM 1474 O O . GLY A 1 190 ? 2.168 1.885 1.548 1.00 94.88 190 GLY A O 1
ATOM 1475 N N . ASP A 1 191 ? 0.118 1.222 0.901 1.00 97.00 191 ASP A N 1
ATOM 1476 C CA . ASP A 1 191 ? 0.366 1.177 -0.534 1.00 97.00 191 ASP A CA 1
ATOM 1477 C C . ASP A 1 191 ? 0.701 2.541 -1.150 1.00 97.00 191 ASP A C 1
ATOM 1479 O O . ASP A 1 191 ? 0.131 3.584 -0.800 1.00 97.00 191 ASP A O 1
ATOM 1483 N N . PHE A 1 192 ? 1.553 2.527 -2.176 1.00 97.12 192 PHE A N 1
ATOM 1484 C CA . PHE A 1 192 ? 1.809 3.688 -3.018 1.00 97.12 192 PHE A CA 1
ATOM 1485 C C . PHE A 1 192 ? 2.234 3.335 -4.436 1.00 97.12 192 PHE A C 1
ATOM 1487 O O . PHE A 1 192 ? 2.762 2.266 -4.733 1.00 97.12 192 PHE A O 1
ATOM 1494 N N . TYR A 1 193 ? 2.081 4.321 -5.315 1.00 98.00 193 TYR A N 1
ATOM 1495 C CA . TYR A 1 193 ? 2.702 4.326 -6.628 1.00 98.00 193 TYR A CA 1
ATOM 1496 C C . TYR A 1 193 ? 3.238 5.714 -6.957 1.00 98.00 193 TYR A C 1
ATOM 1498 O O . TYR A 1 193 ? 2.827 6.728 -6.384 1.00 98.00 193 TYR A O 1
ATOM 1506 N N . ASP A 1 194 ? 4.156 5.764 -7.914 1.00 97.88 194 ASP A N 1
ATOM 1507 C CA . ASP A 1 194 ? 4.594 7.017 -8.491 1.00 97.88 194 ASP A CA 1
ATOM 1508 C C . ASP A 1 194 ? 5.082 6.857 -9.928 1.00 97.88 194 ASP A C 1
ATOM 1510 O O . ASP A 1 194 ? 5.680 5.845 -10.290 1.00 97.88 194 ASP A O 1
ATOM 1514 N N . VAL A 1 195 ? 4.847 7.880 -10.746 1.00 98.00 195 VAL A N 1
ATOM 1515 C CA . VAL A 1 195 ? 5.321 7.927 -12.128 1.00 98.00 195 VAL A CA 1
ATOM 1516 C C . VAL A 1 195 ? 5.769 9.340 -12.461 1.00 98.00 195 VAL A C 1
ATOM 1518 O O . VAL A 1 195 ? 5.006 10.297 -12.324 1.00 98.00 195 VAL A O 1
ATOM 1521 N N . PHE A 1 196 ? 7.016 9.494 -12.895 1.00 96.88 196 PHE A N 1
ATOM 1522 C CA . PHE A 1 196 ? 7.572 10.808 -13.213 1.00 96.88 196 PHE A CA 1
ATOM 1523 C C . PHE A 1 196 ? 8.738 10.744 -14.180 1.00 96.88 196 PHE A C 1
ATOM 1525 O O . PHE A 1 196 ? 9.427 9.737 -14.279 1.00 96.88 196 PHE A O 1
ATOM 1532 N N . ARG A 1 197 ? 8.985 11.853 -14.875 1.00 95.94 197 ARG A N 1
ATOM 1533 C CA . ARG A 1 197 ? 10.179 12.003 -15.699 1.00 95.94 197 ARG A CA 1
ATOM 1534 C C . ARG A 1 197 ? 11.364 12.414 -14.831 1.00 95.94 197 ARG A C 1
ATOM 1536 O O . ARG A 1 197 ? 11.240 13.297 -13.985 1.00 95.94 197 ARG A O 1
ATOM 1543 N N . ILE A 1 198 ? 12.506 11.781 -15.063 1.00 94.81 198 ILE A N 1
ATOM 1544 C CA . ILE A 1 198 ? 13.789 12.180 -14.498 1.00 94.81 198 ILE A CA 1
ATOM 1545 C C . ILE A 1 198 ? 14.484 13.054 -15.543 1.00 94.81 198 ILE A C 1
ATOM 1547 O O . ILE A 1 198 ? 15.045 12.548 -16.514 1.00 94.81 198 ILE A O 1
ATOM 1551 N N . GLU A 1 199 ? 14.426 14.373 -15.358 1.00 90.31 199 GLU A N 1
ATOM 1552 C CA . GLU A 1 199 ? 14.851 15.360 -16.366 1.00 90.31 199 GLU A CA 1
ATOM 1553 C C . GLU A 1 199 ? 16.291 15.155 -16.857 1.00 90.31 199 GLU A C 1
ATOM 1555 O O . GLU A 1 199 ? 16.565 15.249 -18.051 1.00 90.31 199 GLU A O 1
ATOM 1560 N N . ASN A 1 200 ? 17.216 14.814 -15.959 1.00 83.75 200 ASN A N 1
ATOM 1561 C CA . ASN A 1 200 ? 18.633 14.695 -16.301 1.00 83.75 200 ASN A CA 1
ATOM 1562 C C . ASN A 1 200 ? 18.996 13.417 -17.086 1.00 83.75 200 ASN A C 1
ATOM 1564 O O . ASN A 1 200 ? 20.040 13.393 -17.734 1.00 83.75 200 ASN A O 1
ATOM 1568 N N . THR A 1 201 ? 18.142 12.387 -17.080 1.00 89.12 201 THR A N 1
ATOM 1569 C CA . THR A 1 201 ? 18.317 11.162 -17.890 1.00 89.12 201 THR A CA 1
ATOM 1570 C C . THR A 1 201 ? 17.324 11.075 -19.051 1.00 89.12 201 THR A C 1
ATOM 1572 O O . THR A 1 201 ? 17.533 10.314 -19.993 1.00 89.12 201 THR A O 1
ATOM 1575 N N . GLY A 1 202 ? 16.220 11.827 -18.992 1.00 91.81 202 GLY A N 1
ATOM 1576 C CA . GLY A 1 202 ? 15.085 11.705 -19.907 1.00 91.81 202 GLY A CA 1
ATOM 1577 C C . GLY A 1 202 ? 14.263 10.423 -19.723 1.00 91.81 202 GLY A C 1
ATOM 1578 O O . GLY A 1 202 ? 13.328 10.196 -20.492 1.00 91.81 202 GLY A O 1
ATOM 1579 N N . ARG A 1 203 ? 14.587 9.587 -18.726 1.00 96.25 203 ARG A N 1
ATOM 1580 C CA . ARG A 1 203 ? 13.860 8.349 -18.420 1.00 96.25 203 ARG A CA 1
ATOM 1581 C C . ARG A 1 203 ? 12.585 8.630 -17.626 1.00 96.25 203 ARG A C 1
ATOM 1583 O O . ARG A 1 203 ? 12.463 9.649 -16.945 1.00 96.25 203 ARG A O 1
ATOM 1590 N N . ILE A 1 204 ? 11.641 7.699 -17.693 1.00 98.00 204 ILE A N 1
ATOM 1591 C CA . ILE A 1 204 ? 10.420 7.689 -16.886 1.00 98.00 204 ILE A CA 1
ATOM 1592 C C . ILE A 1 204 ? 10.632 6.722 -15.720 1.00 98.00 204 ILE A C 1
ATOM 1594 O O . ILE A 1 204 ? 10.858 5.531 -15.924 1.00 98.00 204 ILE A O 1
ATOM 1598 N N . ALA A 1 205 ? 10.564 7.239 -14.499 1.00 98.38 205 ALA A N 1
ATOM 1599 C CA . ALA A 1 205 ? 10.516 6.461 -13.275 1.00 98.38 205 ALA A CA 1
ATOM 1600 C C . ALA A 1 205 ? 9.129 5.836 -13.096 1.00 98.38 205 ALA A C 1
ATOM 1602 O O . ALA A 1 205 ? 8.119 6.529 -13.223 1.00 98.38 205 ALA A O 1
ATOM 1603 N N . LEU A 1 206 ? 9.100 4.547 -12.769 1.00 98.62 206 LEU A N 1
ATOM 1604 C CA . LEU A 1 206 ? 7.919 3.767 -12.412 1.00 98.62 206 LEU A CA 1
ATOM 1605 C C . LEU A 1 206 ? 8.144 3.200 -11.012 1.00 98.62 206 LEU A C 1
ATOM 1607 O O . LEU A 1 206 ? 9.110 2.465 -10.807 1.00 98.62 206 LEU A O 1
ATOM 1611 N N . VAL A 1 207 ? 7.280 3.542 -10.063 1.00 98.62 207 VAL A N 1
ATOM 1612 C CA . VAL A 1 207 ? 7.372 3.093 -8.672 1.00 98.62 207 VAL A CA 1
ATOM 1613 C C . VAL A 1 207 ? 6.035 2.515 -8.246 1.00 98.62 207 VAL A C 1
ATOM 1615 O O . VAL A 1 207 ? 4.989 3.110 -8.501 1.00 98.62 207 VAL A O 1
ATOM 1618 N N . ILE A 1 208 ? 6.080 1.381 -7.567 1.00 98.62 208 ILE A N 1
ATOM 1619 C CA . ILE A 1 208 ? 4.961 0.800 -6.831 1.00 98.62 208 ILE A CA 1
ATOM 1620 C C . ILE A 1 208 ? 5.528 0.081 -5.614 1.00 98.62 208 ILE A C 1
ATOM 1622 O O . ILE A 1 208 ? 6.626 -0.478 -5.680 1.00 98.62 208 ILE A O 1
ATOM 1626 N N . GLY A 1 209 ? 4.825 0.151 -4.495 1.00 97.81 209 GLY A N 1
ATOM 1627 C CA . GLY A 1 209 ? 5.250 -0.519 -3.284 1.00 97.81 209 GLY A CA 1
ATOM 1628 C C . GLY A 1 209 ? 4.166 -0.571 -2.229 1.00 97.81 209 GLY A C 1
ATOM 1629 O O . GLY A 1 209 ? 3.177 0.156 -2.309 1.00 97.81 209 GLY A O 1
ATOM 1630 N N . ASP A 1 210 ? 4.414 -1.421 -1.245 1.00 97.56 210 ASP A N 1
ATOM 1631 C CA . ASP A 1 210 ? 3.549 -1.662 -0.100 1.00 97.56 210 ASP A CA 1
ATOM 1632 C C . ASP A 1 210 ? 4.391 -1.651 1.180 1.00 97.56 210 ASP A C 1
ATOM 1634 O O . ASP A 1 210 ? 5.464 -2.259 1.254 1.00 97.56 210 ASP A O 1
ATOM 1638 N N . VAL A 1 211 ? 3.928 -0.902 2.174 1.00 97.38 211 VAL A N 1
ATOM 1639 C CA . VAL A 1 211 ? 4.574 -0.771 3.476 1.00 97.38 211 VAL A CA 1
ATOM 1640 C C . VAL A 1 211 ? 3.955 -1.772 4.432 1.00 97.38 211 VAL A C 1
ATOM 1642 O O . VAL A 1 211 ? 2.745 -1.799 4.600 1.00 97.38 211 VAL A O 1
ATOM 1645 N N . CYS A 1 212 ? 4.796 -2.515 5.150 1.00 90.62 212 CYS A N 1
ATOM 1646 C CA . CYS A 1 212 ? 4.313 -3.490 6.116 1.00 90.62 212 CYS A CA 1
ATOM 1647 C C . CYS A 1 212 ? 3.399 -2.861 7.184 1.00 90.62 212 CYS A C 1
ATOM 1649 O O . CYS A 1 212 ? 3.630 -1.732 7.627 1.00 90.62 212 CYS A O 1
ATOM 1651 N N . ASP A 1 213 ? 2.460 -3.665 7.688 1.00 85.56 213 ASP A N 1
ATOM 1652 C CA . ASP A 1 213 ? 1.426 -3.258 8.653 1.00 85.56 213 ASP A CA 1
ATOM 1653 C C . ASP A 1 213 ? 0.347 -2.344 8.033 1.00 85.56 213 ASP A C 1
ATOM 1655 O O . ASP A 1 213 ? 0.300 -2.133 6.828 1.00 85.56 213 ASP A O 1
ATOM 1659 N N . LYS A 1 214 ? -0.601 -1.851 8.837 1.00 80.00 214 LYS A N 1
ATOM 1660 C CA . LYS A 1 214 ? -1.743 -1.049 8.376 1.00 80.00 214 LYS A CA 1
ATOM 1661 C C . LYS A 1 214 ? -1.952 0.190 9.238 1.00 80.00 214 LYS A C 1
ATOM 1663 O O . LYS A 1 214 ? -1.564 0.265 10.401 1.00 80.00 214 LYS A O 1
ATOM 1668 N N . GLY A 1 215 ? -2.676 1.163 8.691 1.00 83.88 215 GLY A N 1
ATOM 1669 C CA . GLY A 1 215 ? -3.072 2.369 9.417 1.00 83.88 215 GLY A CA 1
ATOM 1670 C C . GLY A 1 215 ? -1.998 3.458 9.420 1.00 83.88 215 GLY A C 1
ATOM 1671 O O . GLY A 1 215 ? -1.206 3.576 8.490 1.00 83.88 215 GLY A O 1
ATOM 1672 N N . VAL A 1 216 ? -2.004 4.309 10.451 1.00 88.81 216 VAL A N 1
ATOM 1673 C CA . VAL A 1 216 ? -1.271 5.591 10.436 1.00 88.81 216 VAL A CA 1
ATOM 1674 C C . VAL A 1 216 ? 0.250 5.413 10.354 1.00 88.81 216 VAL A C 1
ATOM 1676 O O . VAL A 1 216 ? 0.912 6.200 9.685 1.00 88.81 216 VAL A O 1
ATOM 1679 N N . GLY A 1 217 ? 0.810 4.383 10.996 1.00 90.25 217 GLY A N 1
ATOM 1680 C CA . GLY A 1 217 ? 2.246 4.090 10.923 1.00 90.25 217 GLY A CA 1
ATOM 1681 C C . GLY A 1 217 ? 2.693 3.786 9.492 1.00 90.25 217 GLY A C 1
ATOM 1682 O O . GLY A 1 217 ? 3.527 4.511 8.947 1.00 90.25 217 GLY A O 1
ATOM 1683 N N . ALA A 1 218 ? 2.072 2.782 8.864 1.00 91.44 218 ALA A N 1
ATOM 1684 C CA . ALA A 1 218 ? 2.309 2.417 7.464 1.00 91.44 218 ALA A CA 1
ATOM 1685 C C . ALA A 1 218 ? 2.134 3.618 6.529 1.00 91.44 218 ALA A C 1
ATOM 1687 O O . ALA A 1 218 ? 2.995 3.904 5.702 1.00 91.44 218 ALA A O 1
ATOM 1688 N N . ALA A 1 219 ? 1.096 4.416 6.763 1.00 92.81 219 ALA A N 1
ATOM 1689 C CA . ALA A 1 219 ? 0.795 5.608 5.989 1.00 92.81 219 ALA A CA 1
ATOM 1690 C C . ALA A 1 219 ? 1.881 6.702 6.009 1.00 92.81 219 ALA A C 1
ATOM 1692 O O . ALA A 1 219 ? 2.169 7.347 4.987 1.00 92.81 219 ALA A O 1
ATOM 1693 N N . LEU A 1 220 ? 2.505 6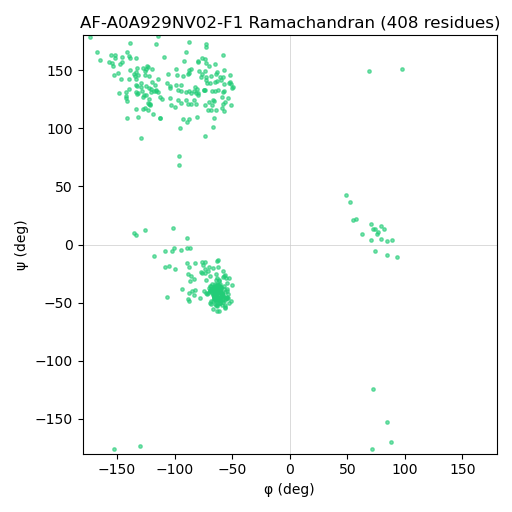.925 7.166 1.00 93.81 220 LEU A N 1
ATOM 1694 C CA . LEU A 1 220 ? 3.615 7.869 7.296 1.00 93.81 220 LEU A CA 1
ATOM 1695 C C . LEU A 1 220 ? 4.875 7.341 6.604 1.00 93.81 220 LEU A C 1
ATOM 1697 O O . LEU A 1 220 ? 5.556 8.093 5.904 1.00 93.81 220 LEU A O 1
ATOM 1701 N N . PHE A 1 221 ? 5.166 6.049 6.756 1.00 96.06 221 PHE A N 1
ATOM 1702 C CA . PHE A 1 221 ? 6.321 5.428 6.112 1.00 96.06 221 PHE A CA 1
ATOM 1703 C C . PHE A 1 221 ? 6.165 5.336 4.601 1.00 96.06 221 PHE A C 1
ATOM 1705 O O . PHE A 1 221 ? 7.135 5.586 3.893 1.00 96.06 221 PHE A O 1
ATOM 1712 N N . MET A 1 222 ? 4.955 5.101 4.104 1.00 95.06 222 MET A N 1
ATOM 1713 C CA . MET A 1 222 ? 4.630 5.159 2.681 1.00 95.06 222 MET A CA 1
ATOM 1714 C C . MET A 1 222 ? 5.072 6.498 2.087 1.00 95.06 222 MET A C 1
ATOM 1716 O O . MET A 1 222 ? 5.841 6.555 1.123 1.00 95.06 222 MET A O 1
ATOM 1720 N N . THR A 1 223 ? 4.671 7.587 2.750 1.00 95.19 223 THR A N 1
ATOM 1721 C CA . THR A 1 223 ? 5.020 8.956 2.355 1.00 95.19 223 THR A CA 1
ATOM 1722 C C . THR A 1 223 ? 6.535 9.152 2.325 1.00 95.19 223 THR A C 1
ATOM 1724 O O . THR A 1 223 ? 7.073 9.777 1.405 1.00 95.19 223 THR A O 1
ATOM 1727 N N . LEU A 1 224 ? 7.232 8.605 3.323 1.00 96.69 224 LEU A N 1
ATOM 1728 C CA . LEU A 1 224 ? 8.678 8.710 3.462 1.00 96.69 224 LEU A CA 1
ATOM 1729 C C . LEU A 1 224 ? 9.421 7.904 2.385 1.00 96.69 224 LEU A C 1
ATOM 1731 O O . LEU A 1 224 ? 10.264 8.477 1.697 1.00 96.69 224 LEU A O 1
ATOM 1735 N N . PHE A 1 225 ? 9.080 6.628 2.174 1.00 97.94 225 PHE A N 1
ATOM 1736 C CA . PHE A 1 225 ? 9.668 5.776 1.133 1.00 97.94 225 PHE A CA 1
ATOM 1737 C C . PHE A 1 225 ? 9.521 6.408 -0.246 1.00 97.94 225 PHE A C 1
ATOM 1739 O O . PHE A 1 225 ? 10.520 6.640 -0.932 1.00 97.94 225 PHE A O 1
ATOM 1746 N N . ARG A 1 226 ? 8.290 6.766 -0.623 1.00 96.94 226 ARG A N 1
ATOM 1747 C CA . ARG A 1 226 ? 8.002 7.415 -1.904 1.00 96.94 226 ARG A CA 1
ATOM 1748 C C . ARG A 1 226 ? 8.826 8.689 -2.084 1.00 96.94 226 ARG A C 1
ATOM 1750 O O . ARG A 1 226 ? 9.411 8.910 -3.145 1.00 96.94 226 ARG A O 1
ATOM 1757 N N . SER A 1 227 ? 8.885 9.534 -1.052 1.00 96.50 227 SER A N 1
ATOM 1758 C CA . SER A 1 227 ? 9.579 10.825 -1.127 1.00 96.50 227 SER A CA 1
ATOM 1759 C C . SER A 1 227 ? 11.093 10.660 -1.230 1.00 96.50 227 SER A C 1
ATOM 1761 O O . SER A 1 227 ? 11.713 11.362 -2.024 1.00 96.50 227 SER A O 1
ATOM 1763 N N . LEU A 1 228 ? 11.685 9.714 -0.494 1.00 97.62 228 LEU A N 1
ATOM 1764 C CA . LEU A 1 228 ? 13.118 9.415 -0.565 1.00 97.62 228 LEU A CA 1
ATOM 1765 C C . LEU A 1 228 ? 13.511 8.875 -1.943 1.00 97.62 228 LEU A C 1
ATOM 1767 O O . LEU A 1 228 ? 14.480 9.359 -2.525 1.00 97.62 228 LEU A O 1
ATOM 1771 N N . LEU A 1 229 ? 12.743 7.926 -2.489 1.00 97.88 229 LEU A N 1
ATOM 1772 C CA . LEU A 1 229 ? 13.001 7.352 -3.813 1.00 97.88 229 LEU A CA 1
ATOM 1773 C C . LEU A 1 229 ? 12.921 8.417 -4.910 1.00 97.88 229 LEU A C 1
ATOM 1775 O O . LEU A 1 229 ? 13.824 8.523 -5.745 1.00 97.88 229 LEU A O 1
ATOM 1779 N N . ARG A 1 230 ? 11.877 9.254 -4.885 1.00 96.31 230 ARG A N 1
ATOM 1780 C CA . ARG A 1 230 ? 11.726 10.359 -5.838 1.00 96.31 230 ARG A CA 1
ATOM 1781 C C . ARG A 1 230 ? 12.829 11.405 -5.691 1.00 96.31 230 ARG A C 1
ATOM 1783 O O . ARG A 1 230 ? 13.395 11.826 -6.698 1.00 96.31 230 ARG A O 1
ATOM 1790 N N . ALA A 1 231 ? 13.125 11.838 -4.467 1.00 95.56 231 ALA A N 1
ATOM 1791 C CA . ALA A 1 231 ? 14.117 12.880 -4.219 1.00 95.56 231 ALA A CA 1
ATOM 1792 C C . ALA A 1 231 ? 15.525 12.429 -4.624 1.00 95.56 231 ALA A C 1
ATOM 1794 O O . ALA A 1 231 ? 16.222 13.174 -5.307 1.00 95.56 231 ALA A O 1
ATOM 1795 N N . ALA A 1 232 ? 15.923 11.204 -4.267 1.00 95.69 232 ALA A N 1
ATOM 1796 C CA . ALA A 1 232 ? 17.238 10.674 -4.616 1.00 95.69 232 ALA A CA 1
ATOM 1797 C C . ALA A 1 232 ? 17.399 10.496 -6.133 1.00 95.69 232 ALA A C 1
ATOM 1799 O O . ALA A 1 232 ? 18.404 10.917 -6.698 1.00 95.69 232 ALA A O 1
ATOM 1800 N N . SER A 1 233 ? 16.377 9.971 -6.814 1.00 94.94 233 SER A N 1
ATOM 1801 C CA . SER A 1 233 ? 16.433 9.752 -8.268 1.00 94.94 233 SER A CA 1
ATOM 1802 C C . SER A 1 233 ? 16.336 11.032 -9.101 1.00 94.94 233 SER A C 1
ATOM 1804 O O . SER A 1 233 ? 16.766 11.043 -10.250 1.00 94.94 233 SER A O 1
ATOM 1806 N N . SER A 1 234 ? 15.805 12.118 -8.533 1.00 92.31 234 SER A N 1
ATOM 1807 C CA . SER A 1 234 ? 15.677 13.418 -9.212 1.00 92.31 234 SER A CA 1
ATOM 1808 C C . SER A 1 234 ? 16.762 14.425 -8.813 1.00 92.31 234 SER A C 1
ATOM 1810 O O . SER A 1 234 ? 16.773 15.543 -9.324 1.00 92.31 234 SER A O 1
ATOM 1812 N N . SER A 1 235 ? 17.652 14.069 -7.883 1.00 90.62 235 SER A N 1
ATOM 1813 C CA . SER A 1 235 ? 18.686 14.970 -7.373 1.00 90.62 235 SER A CA 1
ATOM 1814 C C . SER A 1 235 ? 19.887 15.046 -8.316 1.00 90.62 235 SER A C 1
ATOM 1816 O O . SER A 1 235 ? 20.423 14.026 -8.754 1.00 90.62 235 SER A O 1
ATOM 1818 N N . GLU A 1 236 ? 20.358 16.266 -8.583 1.00 85.88 236 GLU A N 1
ATOM 1819 C CA . GLU A 1 236 ? 21.573 16.478 -9.377 1.00 85.88 236 GLU A CA 1
ATOM 1820 C C . GLU A 1 236 ? 22.837 16.023 -8.636 1.00 85.88 236 GLU A C 1
ATOM 1822 O O . GLU A 1 236 ? 23.801 15.609 -9.273 1.00 85.88 236 GLU A O 1
ATOM 1827 N N . GLU A 1 237 ? 22.831 16.034 -7.300 1.00 84.62 237 GLU A N 1
ATOM 1828 C CA . GLU A 1 237 ? 23.933 15.506 -6.486 1.00 84.62 237 GLU A CA 1
ATOM 1829 C C . GLU A 1 237 ? 24.094 14.000 -6.721 1.00 84.62 237 GLU A C 1
ATOM 1831 O O . GLU A 1 237 ? 25.152 13.543 -7.149 1.00 84.62 237 GLU A O 1
ATOM 1836 N N . PHE A 1 238 ? 23.002 13.241 -6.582 1.00 83.50 238 PHE A N 1
ATOM 1837 C CA . PHE A 1 238 ? 22.999 11.799 -6.843 1.00 83.50 238 PHE A CA 1
ATOM 1838 C C . PHE A 1 238 ? 23.330 11.470 -8.300 1.00 83.50 238 PHE A C 1
ATOM 1840 O O . PHE A 1 238 ? 23.996 10.471 -8.573 1.00 83.50 238 PHE A O 1
ATOM 1847 N N . ALA A 1 239 ? 22.893 12.305 -9.244 1.00 82.62 239 ALA A N 1
ATOM 1848 C CA . ALA A 1 239 ? 23.258 12.152 -10.645 1.00 82.62 239 ALA A CA 1
ATOM 1849 C C . ALA A 1 239 ? 24.746 12.427 -10.896 1.00 82.62 239 ALA A C 1
ATOM 1851 O O . ALA A 1 239 ? 25.367 11.716 -11.683 1.00 82.62 239 ALA A O 1
ATOM 1852 N N . THR A 1 240 ? 25.330 13.415 -10.220 1.00 83.94 240 THR A N 1
ATOM 1853 C CA . THR A 1 240 ? 26.762 13.730 -10.310 1.00 83.94 240 THR A CA 1
ATOM 1854 C C . THR A 1 240 ? 27.604 12.582 -9.763 1.00 83.94 240 THR A C 1
ATOM 1856 O O . THR A 1 240 ? 28.520 12.126 -10.446 1.00 83.94 240 THR A O 1
ATOM 1859 N N . ASP A 1 241 ? 27.243 12.047 -8.597 1.00 82.06 241 ASP A N 1
ATOM 1860 C CA . ASP A 1 241 ? 27.908 10.883 -8.004 1.00 82.06 241 ASP A CA 1
ATOM 1861 C C . ASP A 1 241 ? 27.784 9.643 -8.898 1.00 82.06 241 ASP A C 1
ATOM 1863 O O . ASP A 1 241 ? 28.763 8.930 -9.140 1.00 82.06 241 ASP A O 1
ATOM 1867 N N . ALA A 1 242 ? 26.592 9.404 -9.456 1.00 83.31 242 ALA A N 1
ATOM 1868 C CA . ALA A 1 242 ? 26.371 8.321 -10.404 1.00 83.31 242 ALA A CA 1
ATOM 1869 C C . ALA A 1 242 ? 27.252 8.480 -11.657 1.00 83.31 242 ALA A C 1
ATOM 1871 O O . ALA A 1 242 ? 27.951 7.535 -12.023 1.00 83.31 242 ALA A O 1
ATOM 1872 N N . ARG A 1 243 ? 27.301 9.670 -12.272 1.00 84.38 243 ARG A N 1
ATOM 1873 C CA . ARG A 1 243 ? 28.178 9.967 -13.424 1.00 84.38 243 ARG A CA 1
ATOM 1874 C C . ARG A 1 243 ? 29.654 9.764 -13.092 1.00 84.38 243 ARG A C 1
ATOM 1876 O O . ARG A 1 243 ? 30.376 9.165 -13.884 1.00 84.38 243 ARG A O 1
ATOM 1883 N N . ALA A 1 244 ? 30.103 10.212 -11.920 1.00 83.44 244 ALA A N 1
ATOM 1884 C CA . ALA A 1 244 ? 31.488 10.047 -11.485 1.00 83.44 244 ALA A CA 1
ATOM 1885 C C . ALA A 1 244 ? 31.890 8.565 -11.360 1.00 83.44 244 ALA A C 1
ATOM 1887 O O . ALA A 1 244 ? 33.045 8.223 -11.607 1.00 83.44 244 ALA A O 1
ATOM 1888 N N . SER A 1 245 ? 30.941 7.683 -11.027 1.00 81.62 245 SER A N 1
ATOM 1889 C CA . SER A 1 245 ? 31.196 6.246 -10.861 1.00 81.62 245 SER A CA 1
ATOM 1890 C C . SER A 1 245 ? 31.359 5.465 -12.174 1.00 81.62 245 SER A C 1
ATOM 1892 O O . SER A 1 245 ? 32.033 4.436 -12.180 1.00 81.62 245 SER A O 1
ATOM 1894 N N . VAL A 1 246 ? 30.788 5.952 -13.285 1.00 81.00 246 VAL A N 1
ATOM 1895 C CA . VAL A 1 246 ? 30.800 5.263 -14.596 1.00 81.00 246 VAL A CA 1
ATOM 1896 C C . VAL A 1 246 ? 31.515 6.041 -15.713 1.00 81.00 246 VAL A C 1
ATOM 1898 O O . VAL A 1 246 ? 31.785 5.478 -16.773 1.00 81.00 246 VAL A O 1
ATOM 1901 N N . GLY A 1 247 ? 31.864 7.312 -15.476 1.00 74.19 247 GLY A N 1
ATOM 1902 C CA . GLY A 1 247 ? 32.486 8.229 -16.438 1.00 74.19 247 GLY A CA 1
ATOM 1903 C C . GLY A 1 247 ? 31.480 9.167 -17.125 1.00 74.19 247 GLY A C 1
ATOM 1904 O O . GLY A 1 247 ? 30.326 8.808 -17.334 1.00 74.19 247 GLY A O 1
ATOM 1905 N N . GLU A 1 248 ? 31.924 10.371 -17.520 1.00 66.75 248 GLU A N 1
ATOM 1906 C CA . GLU A 1 248 ? 31.058 11.471 -18.013 1.00 66.75 248 GLU A CA 1
ATOM 1907 C C . GLU A 1 248 ? 30.182 11.134 -19.235 1.00 66.75 248 GLU A C 1
ATOM 1909 O O . GLU A 1 248 ? 29.181 11.806 -19.474 1.00 66.75 248 GLU A O 1
ATOM 1914 N N . GLN A 1 249 ? 30.554 10.126 -20.027 1.00 67.62 249 GLN A N 1
ATOM 1915 C CA . GLN A 1 249 ? 29.901 9.787 -21.300 1.00 67.62 249 GLN A CA 1
ATOM 1916 C C . GLN A 1 249 ? 29.073 8.493 -21.242 1.00 67.62 249 GLN A C 1
ATOM 1918 O O . GLN A 1 249 ? 28.419 8.151 -22.226 1.00 67.62 249 GLN A O 1
ATOM 1923 N N . ALA A 1 250 ? 29.111 7.763 -20.124 1.00 77.00 250 ALA A N 1
ATOM 1924 C CA . ALA A 1 250 ? 28.366 6.520 -19.956 1.00 77.00 250 ALA A CA 1
ATOM 1925 C C . ALA A 1 250 ? 26.933 6.788 -19.467 1.00 77.00 250 ALA A C 1
ATOM 1927 O O . ALA A 1 250 ? 26.673 7.765 -18.762 1.00 77.00 250 ALA A O 1
ATOM 1928 N N . ASP A 1 251 ? 25.995 5.903 -19.821 1.00 84.62 251 ASP A N 1
ATOM 1929 C CA . ASP A 1 251 ? 24.656 5.930 -19.232 1.00 84.62 251 ASP A CA 1
ATOM 1930 C C . ASP A 1 251 ? 24.757 5.603 -17.735 1.00 84.62 251 ASP A C 1
ATOM 1932 O O . ASP A 1 251 ? 25.037 4.473 -17.339 1.00 84.62 251 ASP A O 1
ATOM 1936 N N . TYR A 1 252 ? 24.538 6.615 -16.900 1.00 91.19 252 TYR A N 1
ATOM 1937 C CA . TYR A 1 252 ? 24.617 6.515 -15.445 1.00 91.19 252 TYR A CA 1
ATOM 1938 C C . TYR A 1 252 ? 23.281 6.115 -14.799 1.00 91.19 252 TYR A C 1
ATOM 1940 O O . TYR A 1 252 ? 23.178 6.093 -13.573 1.00 91.19 252 TYR A O 1
ATOM 1948 N N . SER A 1 253 ? 22.251 5.795 -15.593 1.00 94.50 253 SER A N 1
ATOM 1949 C CA . SER A 1 253 ? 20.906 5.470 -15.096 1.00 94.50 253 SER A CA 1
ATOM 1950 C C . SER A 1 253 ? 20.890 4.246 -14.178 1.00 94.50 253 SER A C 1
ATOM 1952 O O . SER A 1 253 ? 20.145 4.225 -13.200 1.00 94.50 253 SER A O 1
ATOM 1954 N N . GLU A 1 254 ? 21.732 3.244 -14.450 1.00 95.31 254 GLU A N 1
ATOM 1955 C CA . GLU A 1 254 ? 21.869 2.064 -13.587 1.00 95.31 254 GLU A CA 1
ATOM 1956 C C . GLU A 1 254 ? 22.416 2.449 -12.204 1.00 95.31 254 GLU A C 1
ATOM 1958 O O . GLU A 1 254 ? 21.838 2.092 -11.175 1.00 95.31 254 GLU A O 1
ATOM 1963 N N . ALA A 1 255 ? 23.494 3.240 -12.176 1.00 94.62 255 ALA A N 1
ATOM 1964 C CA . ALA A 1 255 ? 24.090 3.742 -10.942 1.00 94.62 255 ALA A CA 1
ATOM 1965 C C . ALA A 1 255 ? 23.119 4.659 -10.181 1.00 94.62 255 ALA A C 1
ATOM 1967 O O . ALA A 1 255 ? 22.982 4.530 -8.966 1.00 94.62 255 ALA A O 1
ATOM 1968 N N . LEU A 1 256 ? 22.385 5.530 -10.883 1.00 95.56 256 LEU A N 1
ATOM 1969 C CA . LEU A 1 256 ? 21.365 6.396 -10.289 1.00 95.56 256 LEU A CA 1
ATOM 1970 C C . LEU A 1 256 ? 20.253 5.583 -9.615 1.00 95.56 256 LEU A C 1
ATOM 1972 O O . LEU A 1 256 ? 19.903 5.864 -8.467 1.00 95.56 256 LEU A O 1
ATOM 1976 N N . LEU A 1 257 ? 19.715 4.569 -10.300 1.00 97.12 257 LEU A N 1
ATOM 1977 C CA . LEU A 1 257 ? 18.676 3.696 -9.752 1.00 97.12 257 LEU A CA 1
ATOM 1978 C C . LEU A 1 257 ? 19.176 2.965 -8.501 1.00 97.12 257 LEU A C 1
ATOM 1980 O O . LEU A 1 257 ? 18.535 3.025 -7.450 1.00 97.12 257 LEU A O 1
ATOM 1984 N N . ARG A 1 258 ? 20.354 2.339 -8.594 1.00 96.25 258 ARG A N 1
ATOM 1985 C CA . ARG A 1 258 ? 20.989 1.624 -7.480 1.00 96.25 258 ARG A CA 1
ATOM 1986 C C . ARG A 1 258 ? 21.208 2.536 -6.275 1.00 96.25 258 ARG A C 1
ATOM 1988 O O . ARG A 1 258 ? 20.807 2.191 -5.166 1.00 96.25 258 ARG A O 1
ATOM 1995 N N . ASN A 1 259 ? 21.794 3.713 -6.492 1.00 95.12 259 ASN A N 1
ATOM 1996 C CA . ASN A 1 259 ? 22.095 4.674 -5.432 1.00 95.12 259 ASN A CA 1
ATOM 1997 C C . ASN A 1 259 ? 20.818 5.213 -4.777 1.00 95.12 259 ASN A C 1
ATOM 1999 O O . ASN A 1 259 ? 20.777 5.353 -3.556 1.00 95.12 259 ASN A O 1
ATOM 2003 N N . SER A 1 260 ? 19.762 5.451 -5.561 1.00 97.06 260 SER A N 1
ATOM 2004 C CA . SER A 1 260 ? 18.470 5.928 -5.051 1.00 97.06 260 SER A CA 1
ATOM 2005 C C . SER A 1 260 ? 17.813 4.910 -4.120 1.00 97.06 260 SER A C 1
ATOM 2007 O O . SER A 1 260 ? 17.389 5.259 -3.016 1.00 97.06 260 SER A O 1
ATOM 2009 N N . VAL A 1 261 ? 17.781 3.637 -4.527 1.00 98.00 261 VAL A N 1
ATOM 2010 C CA . VAL A 1 261 ? 17.255 2.546 -3.693 1.00 98.00 261 VAL A CA 1
ATOM 2011 C C . VAL A 1 261 ? 18.117 2.348 -2.448 1.00 98.00 261 VAL A C 1
ATOM 2013 O O . VAL A 1 261 ? 17.592 2.268 -1.337 1.00 98.00 261 VAL A O 1
ATOM 2016 N N . GLN A 1 262 ? 19.443 2.328 -2.607 1.00 97.12 262 GLN A N 1
ATOM 2017 C CA . GLN A 1 262 ? 20.373 2.140 -1.497 1.00 97.12 262 GLN A CA 1
ATOM 2018 C C . GLN A 1 262 ? 20.251 3.257 -0.455 1.00 97.12 262 GLN A C 1
ATOM 2020 O O . GLN A 1 262 ? 20.298 2.985 0.748 1.00 97.12 262 GLN A O 1
ATOM 2025 N N . PHE A 1 263 ? 20.084 4.502 -0.904 1.00 97.44 263 PHE A N 1
ATOM 2026 C CA . PHE A 1 263 ? 19.867 5.652 -0.039 1.00 97.44 263 PHE A CA 1
ATOM 2027 C C . PHE A 1 263 ? 18.566 5.520 0.751 1.00 97.44 263 PHE A C 1
ATOM 2029 O O . PHE A 1 263 ? 18.610 5.582 1.979 1.00 97.44 263 PHE A O 1
ATOM 2036 N N . ALA A 1 264 ? 17.438 5.272 0.076 1.00 98.12 264 ALA A N 1
ATOM 2037 C CA . ALA A 1 264 ? 16.145 5.109 0.738 1.00 98.12 264 ALA A CA 1
ATOM 2038 C C . ALA A 1 264 ? 16.177 3.959 1.761 1.00 98.12 264 ALA A C 1
ATOM 2040 O O . ALA A 1 264 ? 15.814 4.157 2.920 1.00 98.12 264 ALA A O 1
ATOM 2041 N N . ASN A 1 265 ? 16.711 2.792 1.375 1.00 98.12 265 ASN A N 1
ATOM 2042 C CA . ASN A 1 265 ? 16.876 1.648 2.272 1.00 98.12 265 ASN A CA 1
ATOM 2043 C C . ASN A 1 265 ? 17.706 2.004 3.514 1.00 98.12 265 ASN A C 1
ATOM 2045 O O . ASN A 1 265 ? 17.287 1.757 4.642 1.00 98.12 265 ASN A O 1
ATOM 2049 N N . ASN A 1 266 ? 18.893 2.583 3.312 1.00 97.69 266 ASN A N 1
ATOM 2050 C CA . ASN A 1 266 ? 19.809 2.873 4.410 1.00 97.69 266 ASN A CA 1
ATOM 2051 C C . ASN A 1 266 ? 19.281 3.977 5.322 1.00 97.69 266 ASN A C 1
ATOM 2053 O O . ASN A 1 266 ? 19.504 3.905 6.528 1.00 97.69 266 ASN A O 1
ATOM 2057 N N . TYR A 1 267 ? 18.601 4.982 4.767 1.00 97.94 267 TYR A N 1
ATOM 2058 C CA . TYR A 1 267 ? 17.983 6.037 5.556 1.00 97.94 267 TYR A CA 1
ATOM 2059 C C . TYR A 1 267 ? 16.936 5.453 6.503 1.00 97.94 267 TYR A C 1
ATOM 2061 O O . TYR A 1 267 ? 17.013 5.701 7.705 1.00 97.94 267 TYR A O 1
ATOM 2069 N N . ILE A 1 268 ? 16.013 4.634 5.990 1.00 97.38 268 ILE A N 1
ATOM 2070 C CA . ILE A 1 268 ? 14.971 4.009 6.811 1.00 97.38 268 ILE A CA 1
ATOM 2071 C C . ILE A 1 268 ? 15.587 3.062 7.840 1.00 97.38 268 ILE A C 1
ATOM 2073 O O . ILE A 1 268 ? 15.360 3.234 9.034 1.00 97.38 268 ILE A O 1
ATOM 2077 N N . ALA A 1 269 ? 16.437 2.129 7.407 1.00 95.00 269 ALA A N 1
ATOM 2078 C CA . ALA A 1 269 ? 17.000 1.113 8.293 1.00 95.00 269 ALA A CA 1
ATOM 2079 C C . ALA A 1 269 ? 17.857 1.710 9.426 1.00 95.00 269 ALA A C 1
ATOM 2081 O O . ALA A 1 269 ? 17.876 1.183 10.535 1.00 95.00 269 ALA A O 1
ATOM 2082 N N . ARG A 1 270 ? 18.583 2.810 9.167 1.00 97.19 270 ARG A N 1
ATOM 2083 C CA . ARG A 1 270 ? 19.461 3.444 10.170 1.00 97.19 270 ARG A CA 1
ATOM 2084 C C . ARG A 1 270 ? 18.739 4.460 11.044 1.00 97.19 270 ARG A C 1
ATOM 2086 O O . ARG A 1 270 ? 19.010 4.512 12.236 1.00 97.19 270 ARG A O 1
ATOM 2093 N N . THR A 1 271 ? 17.872 5.281 10.457 1.00 96.88 271 THR A N 1
ATOM 2094 C CA . THR A 1 271 ? 17.213 6.389 11.171 1.00 96.88 271 THR A CA 1
ATOM 2095 C C . THR A 1 271 ? 15.943 5.928 11.877 1.00 96.88 271 THR A C 1
ATOM 2097 O O . THR A 1 271 ? 15.590 6.463 12.922 1.00 96.88 271 THR A O 1
ATOM 2100 N N . HIS A 1 272 ? 15.259 4.928 11.317 1.00 93.69 272 HIS A N 1
ATOM 2101 C CA . HIS A 1 272 ? 13.939 4.489 11.759 1.00 93.69 272 HIS A CA 1
ATOM 2102 C C . HIS A 1 272 ? 13.864 2.990 12.084 1.00 93.69 272 HIS A C 1
ATOM 2104 O O . HIS A 1 272 ? 12.765 2.475 12.280 1.00 93.69 272 HIS A O 1
ATOM 2110 N N . GLY A 1 273 ? 14.998 2.289 12.194 1.00 88.31 273 GLY A N 1
ATOM 2111 C CA . GLY A 1 273 ? 15.033 0.839 12.422 1.00 88.31 273 GLY A CA 1
ATOM 2112 C C . GLY A 1 273 ? 14.262 0.365 13.663 1.00 88.31 273 GLY A C 1
ATOM 2113 O O . GLY A 1 273 ? 13.696 -0.722 13.648 1.00 88.31 273 GLY A O 1
ATOM 2114 N N . GLU A 1 274 ? 14.146 1.195 14.706 1.00 90.38 274 GLU A N 1
ATOM 2115 C CA . GLU A 1 274 ? 13.362 0.881 15.915 1.00 90.38 274 GLU A CA 1
ATOM 2116 C C . GLU A 1 274 ? 11.859 0.723 15.642 1.00 90.38 274 GLU A C 1
ATOM 2118 O O . GLU A 1 274 ? 11.170 0.010 16.368 1.00 90.38 274 GLU A O 1
ATOM 2123 N N . THR A 1 275 ? 11.346 1.347 14.578 1.00 88.56 275 THR A N 1
ATOM 2124 C CA . THR A 1 275 ? 9.935 1.219 14.178 1.00 88.56 275 THR A CA 1
ATOM 2125 C C . THR A 1 275 ? 9.632 -0.112 13.497 1.00 88.56 275 THR A C 1
ATOM 2127 O O . THR A 1 275 ? 8.468 -0.468 13.374 1.00 88.56 275 THR A O 1
ATOM 2130 N N . SER A 1 276 ? 10.663 -0.852 13.064 1.00 87.75 276 SER A N 1
ATOM 2131 C CA . SER A 1 276 ? 10.538 -2.099 12.293 1.00 87.75 276 SER A CA 1
ATOM 2132 C C . SER A 1 276 ? 9.701 -1.976 11.009 1.00 87.75 276 SER A C 1
ATOM 2134 O O . SER A 1 276 ? 9.224 -2.982 10.492 1.00 87.75 276 SER A O 1
ATOM 2136 N N . MET A 1 277 ? 9.543 -0.759 10.481 1.00 91.81 277 MET A N 1
ATOM 2137 C CA . MET A 1 277 ? 8.800 -0.495 9.250 1.00 91.81 277 MET A CA 1
ATOM 2138 C C . MET A 1 277 ? 9.683 -0.730 8.022 1.00 91.81 277 MET A C 1
ATOM 2140 O O . MET A 1 277 ? 10.803 -0.220 7.934 1.00 91.81 277 MET A O 1
ATOM 2144 N N . PHE A 1 278 ? 9.160 -1.466 7.048 1.00 96.12 278 PHE A N 1
ATOM 2145 C CA . PHE A 1 278 ? 9.809 -1.751 5.771 1.00 96.12 278 PHE A CA 1
ATOM 2146 C C . PHE A 1 278 ? 8.787 -1.729 4.633 1.00 96.12 278 PHE A C 1
ATOM 2148 O O . PHE A 1 278 ? 7.584 -1.744 4.883 1.00 96.12 278 PHE A O 1
ATOM 2155 N N . ALA A 1 279 ? 9.262 -1.686 3.389 1.00 97.88 279 ALA A N 1
ATOM 2156 C CA . ALA A 1 279 ? 8.396 -1.698 2.215 1.00 97.88 279 ALA A CA 1
ATOM 2157 C C . ALA A 1 279 ? 8.879 -2.676 1.147 1.00 97.88 279 ALA A C 1
ATOM 2159 O O . ALA A 1 279 ? 10.075 -2.720 0.833 1.00 97.88 279 ALA A O 1
ATOM 2160 N N . THR A 1 280 ? 7.945 -3.413 0.551 1.00 98.12 280 THR A N 1
ATOM 2161 C CA . THR A 1 280 ? 8.182 -4.044 -0.745 1.00 98.12 280 THR A CA 1
ATOM 2162 C C . THR A 1 280 ? 8.125 -2.957 -1.815 1.00 98.12 280 THR A C 1
ATOM 2164 O O . THR A 1 280 ? 7.265 -2.081 -1.768 1.00 98.12 280 THR A O 1
ATOM 2167 N N . VAL A 1 281 ? 9.088 -2.925 -2.741 1.00 98.56 281 VAL A N 1
ATOM 2168 C CA . VAL A 1 281 ? 9.129 -1.882 -3.783 1.00 98.56 281 VAL A CA 1
ATOM 2169 C C . VAL A 1 281 ? 9.590 -2.450 -5.113 1.00 98.56 281 VAL A C 1
ATOM 2171 O O . VAL A 1 281 ? 10.655 -3.057 -5.198 1.00 98.56 281 VAL A O 1
ATOM 2174 N N . PHE A 1 282 ? 8.857 -2.147 -6.178 1.00 98.81 282 PHE A N 1
ATOM 2175 C CA . PHE A 1 282 ? 9.369 -2.192 -7.539 1.00 98.81 282 PHE A CA 1
ATOM 2176 C C . PHE A 1 282 ? 9.664 -0.769 -8.022 1.00 98.81 282 PHE A C 1
ATOM 2178 O O . PHE A 1 282 ? 8.769 0.074 -8.092 1.00 98.81 282 PHE A O 1
ATOM 2185 N N . PHE A 1 283 ? 10.926 -0.502 -8.365 1.00 98.81 283 PHE A N 1
ATOM 2186 C CA . PHE A 1 283 ? 11.371 0.779 -8.911 1.00 98.81 283 PHE A CA 1
ATOM 2187 C C . PHE A 1 283 ? 12.104 0.553 -10.232 1.00 98.81 283 PHE A C 1
ATOM 2189 O O . PHE A 1 283 ? 13.159 -0.081 -10.265 1.00 98.81 283 PHE A O 1
ATOM 2196 N N . ALA A 1 284 ? 11.558 1.093 -11.322 1.00 98.62 284 ALA A N 1
ATOM 2197 C CA . ALA A 1 284 ? 12.137 0.993 -12.650 1.00 98.62 284 ALA A CA 1
ATOM 2198 C C . ALA A 1 284 ? 12.354 2.346 -13.335 1.00 98.62 284 ALA A C 1
ATOM 2200 O O . ALA A 1 284 ? 11.590 3.288 -13.138 1.00 98.62 284 ALA A O 1
ATOM 2201 N N . LEU A 1 285 ? 13.381 2.414 -14.184 1.00 98.56 285 LEU A N 1
ATOM 2202 C CA . LEU A 1 285 ? 13.674 3.521 -15.087 1.00 98.56 285 LEU A CA 1
ATOM 2203 C C . LEU A 1 285 ? 13.493 3.064 -16.537 1.00 98.56 285 LEU A C 1
ATOM 2205 O O . LEU A 1 285 ? 14.305 2.311 -17.084 1.00 98.56 285 LEU A O 1
ATOM 2209 N N . LEU A 1 286 ? 12.437 3.556 -17.170 1.00 98.56 286 LEU A N 1
ATOM 2210 C CA . LEU A 1 286 ? 12.110 3.300 -18.564 1.00 98.56 286 LEU A CA 1
ATOM 2211 C C . LEU A 1 286 ? 12.751 4.357 -19.467 1.00 98.56 286 LEU A C 1
ATOM 2213 O O . LEU A 1 286 ? 12.491 5.546 -19.305 1.00 98.56 286 LEU A O 1
ATOM 2217 N N . ASP A 1 287 ? 13.540 3.936 -20.452 1.00 97.75 287 ASP A N 1
ATOM 2218 C CA . ASP A 1 287 ? 13.903 4.791 -21.583 1.00 97.75 287 ASP A CA 1
ATOM 2219 C C . ASP A 1 287 ? 12.751 4.801 -22.606 1.00 97.75 287 ASP A C 1
ATOM 2221 O O . ASP A 1 287 ? 12.532 3.793 -23.294 1.00 97.75 287 ASP A O 1
ATOM 2225 N N . PRO A 1 288 ? 12.020 5.924 -22.752 1.00 96.75 288 PRO A N 1
ATOM 2226 C CA . PRO A 1 288 ? 10.867 5.992 -23.642 1.00 96.75 288 PRO A CA 1
ATOM 2227 C C . PRO A 1 288 ? 11.239 5.867 -25.127 1.00 96.75 288 PRO A C 1
ATOM 2229 O O . PRO A 1 288 ? 10.391 5.502 -25.942 1.00 96.75 288 PRO A O 1
ATOM 2232 N N . LYS A 1 289 ? 12.499 6.119 -25.507 1.00 95.50 289 LYS A N 1
ATOM 2233 C CA . LYS A 1 289 ? 12.946 6.038 -26.906 1.00 95.50 289 LYS A CA 1
ATOM 2234 C C . LYS A 1 289 ? 13.164 4.591 -27.331 1.00 95.50 289 LYS A C 1
ATOM 2236 O O . LYS A 1 289 ? 12.742 4.171 -28.410 1.00 95.50 289 LYS A O 1
ATOM 2241 N N . THR A 1 290 ? 13.839 3.814 -26.489 1.00 96.38 290 THR A N 1
ATOM 2242 C CA . THR A 1 290 ? 14.276 2.452 -26.833 1.00 96.38 290 THR A CA 1
ATOM 2243 C C . THR A 1 290 ? 13.361 1.365 -26.275 1.00 96.38 290 THR A C 1
ATOM 2245 O O . THR A 1 290 ? 13.344 0.251 -26.820 1.00 96.38 290 THR A O 1
ATOM 2248 N N . GLY A 1 291 ? 12.586 1.685 -25.234 1.00 97.50 291 GLY A N 1
ATOM 2249 C CA . GLY A 1 291 ? 11.820 0.744 -24.420 1.00 97.50 291 GLY A CA 1
ATOM 2250 C C . GLY A 1 291 ? 12.674 -0.056 -23.434 1.00 97.50 291 GLY A C 1
ATOM 2251 O O . GLY A 1 291 ? 12.172 -1.021 -22.859 1.00 97.50 291 GLY A O 1
ATOM 2252 N N . HIS A 1 292 ? 13.958 0.286 -23.276 1.00 98.25 292 HIS A N 1
ATOM 2253 C CA . HIS A 1 292 ? 14.851 -0.345 -22.302 1.00 98.25 292 HIS A CA 1
ATOM 2254 C C . HIS A 1 292 ? 14.411 -0.005 -20.880 1.00 98.25 292 HIS A C 1
ATOM 2256 O O . HIS A 1 292 ? 14.141 1.154 -20.567 1.00 98.25 292 HIS A O 1
ATOM 2262 N N . LEU A 1 293 ? 14.333 -1.023 -20.030 1.00 98.50 293 LEU A N 1
ATOM 2263 C CA . LEU A 1 293 ? 13.843 -0.915 -18.665 1.00 98.50 293 LEU A CA 1
ATOM 2264 C C . LEU A 1 293 ? 14.926 -1.409 -17.710 1.00 98.50 293 LEU A C 1
ATOM 2266 O O . LEU A 1 293 ? 15.256 -2.592 -17.718 1.00 98.50 293 LEU A O 1
ATOM 2270 N N . LEU A 1 294 ? 15.435 -0.516 -16.870 1.00 98.62 294 LEU A N 1
ATOM 2271 C CA . LEU A 1 294 ? 16.260 -0.868 -15.714 1.00 98.62 294 LEU A CA 1
ATOM 2272 C C . LEU A 1 294 ? 15.350 -0.966 -14.498 1.00 98.62 294 LEU A C 1
ATOM 2274 O O . LEU A 1 294 ? 14.493 -0.103 -14.343 1.00 98.62 294 LEU A O 1
ATOM 2278 N N . TYR A 1 295 ? 15.505 -1.967 -13.638 1.00 98.81 295 TYR A N 1
ATOM 2279 C CA . TYR A 1 295 ? 14.659 -2.090 -12.453 1.00 98.81 295 TYR A CA 1
ATOM 2280 C C . TYR A 1 295 ? 15.370 -2.697 -11.249 1.00 98.81 295 TYR A C 1
ATOM 2282 O O . TYR A 1 295 ? 16.317 -3.473 -11.375 1.00 98.81 295 TYR A O 1
ATOM 2290 N N . VAL A 1 296 ? 14.846 -2.357 -10.076 1.00 98.75 296 VAL A N 1
ATOM 2291 C CA . VAL A 1 296 ? 15.073 -3.049 -8.814 1.00 98.75 296 VAL A CA 1
ATOM 2292 C C . VAL A 1 296 ? 13.721 -3.516 -8.294 1.00 98.75 296 VAL A C 1
ATOM 2294 O O . VAL A 1 296 ? 12.774 -2.733 -8.236 1.00 98.75 296 VAL A O 1
ATOM 2297 N N . ASN A 1 297 ? 13.638 -4.785 -7.912 1.00 98.56 297 ASN A N 1
ATOM 2298 C CA . ASN A 1 297 ? 12.509 -5.324 -7.168 1.00 98.56 297 ASN A CA 1
ATOM 2299 C C . ASN A 1 297 ? 13.019 -5.701 -5.769 1.00 98.56 297 ASN A C 1
ATOM 2301 O O . ASN A 1 297 ? 13.819 -6.622 -5.639 1.00 98.56 297 ASN A O 1
ATOM 2305 N N . GLY A 1 298 ? 12.624 -4.947 -4.747 1.00 96.31 298 GLY A N 1
ATOM 2306 C CA . GLY A 1 298 ? 12.924 -5.204 -3.343 1.00 96.31 298 GLY A CA 1
ATOM 2307 C C . GLY A 1 298 ? 11.773 -5.939 -2.670 1.00 96.31 298 GLY A C 1
ATOM 2308 O O . GLY A 1 298 ? 11.080 -5.357 -1.844 1.00 96.31 298 GLY A O 1
ATOM 2309 N N . GLY A 1 299 ? 11.539 -7.194 -3.051 1.00 91.75 299 GLY A N 1
ATOM 2310 C CA . GLY A 1 299 ? 10.533 -8.071 -2.446 1.00 91.75 299 GLY A CA 1
ATOM 2311 C C . GLY A 1 299 ? 9.072 -7.814 -2.834 1.00 91.75 299 GLY A C 1
ATOM 2312 O O . GLY A 1 299 ? 8.202 -8.389 -2.193 1.00 91.75 299 GLY A O 1
ATOM 2313 N N . HIS A 1 300 ? 8.802 -6.977 -3.836 1.00 97.31 300 HIS A N 1
ATOM 2314 C CA . HIS A 1 300 ? 7.454 -6.706 -4.348 1.00 97.31 300 HIS A CA 1
ATOM 2315 C C . HIS A 1 300 ? 6.967 -7.811 -5.293 1.00 97.31 300 HIS A C 1
ATOM 2317 O O . HIS A 1 300 ? 7.779 -8.529 -5.894 1.00 97.31 300 HIS A O 1
ATOM 2323 N N . GLU A 1 301 ? 5.647 -7.916 -5.460 1.00 96.06 301 GLU A N 1
ATOM 2324 C CA . GLU A 1 301 ? 5.000 -8.796 -6.433 1.00 96.06 301 GLU A CA 1
ATOM 2325 C C . GLU A 1 301 ? 5.638 -8.610 -7.809 1.00 96.06 301 GLU A C 1
ATOM 2327 O O . GLU A 1 301 ? 5.896 -7.486 -8.236 1.00 96.06 301 GLU A O 1
ATOM 2332 N N . GLU A 1 302 ? 5.924 -9.710 -8.513 1.00 97.19 302 GLU A N 1
ATOM 2333 C CA . GLU A 1 302 ? 6.652 -9.636 -9.778 1.00 97.19 302 GLU A CA 1
ATOM 2334 C C . GLU A 1 302 ? 5.801 -8.957 -10.861 1.00 97.19 302 GLU A C 1
ATOM 2336 O O . GLU A 1 302 ? 4.792 -9.527 -11.298 1.00 97.19 302 GLU A O 1
ATOM 2341 N N . PRO A 1 303 ? 6.212 -7.784 -11.377 1.00 98.00 303 PRO A N 1
ATOM 2342 C CA . PRO A 1 303 ? 5.530 -7.201 -12.517 1.00 98.00 303 PRO A CA 1
ATOM 2343 C C . PRO A 1 303 ? 5.700 -8.096 -13.742 1.00 98.00 303 PRO A C 1
ATOM 2345 O O . PRO A 1 303 ? 6.791 -8.606 -14.014 1.00 98.00 303 PRO A O 1
ATOM 2348 N N . ILE A 1 304 ? 4.644 -8.241 -14.536 1.00 98.06 304 ILE A N 1
ATOM 2349 C CA . ILE A 1 304 ? 4.664 -9.062 -15.748 1.00 98.06 304 ILE A CA 1
ATOM 2350 C C . ILE A 1 304 ? 4.680 -8.191 -16.999 1.00 98.06 304 ILE A C 1
ATOM 2352 O O . ILE A 1 304 ? 3.966 -7.196 -17.101 1.00 98.06 304 ILE A O 1
ATOM 2356 N N . ILE A 1 305 ? 5.474 -8.590 -17.990 1.00 98.12 305 ILE A N 1
ATOM 2357 C CA . ILE A 1 305 ? 5.408 -8.047 -19.346 1.00 98.12 305 ILE A CA 1
ATOM 2358 C C . ILE A 1 305 ? 4.516 -8.961 -20.173 1.00 98.12 305 ILE A C 1
ATOM 2360 O O . ILE A 1 305 ? 4.804 -10.146 -20.338 1.00 98.12 305 ILE A O 1
ATOM 2364 N N . ILE A 1 306 ? 3.455 -8.392 -20.724 1.00 96.62 306 ILE A N 1
ATOM 2365 C CA . ILE A 1 306 ? 2.446 -9.058 -21.534 1.00 96.62 306 ILE A CA 1
ATOM 2366 C C . ILE A 1 306 ? 2.686 -8.713 -23.003 1.00 96.62 306 ILE A C 1
ATOM 2368 O O . ILE A 1 306 ? 2.940 -7.559 -23.353 1.00 96.62 306 ILE A O 1
ATOM 2372 N N . HIS A 1 307 ? 2.584 -9.714 -23.872 1.00 94.06 307 HIS A N 1
ATOM 2373 C CA . HIS A 1 307 ? 2.576 -9.535 -25.318 1.00 94.06 307 HIS A CA 1
ATOM 2374 C C . HIS A 1 307 ? 1.595 -10.519 -25.957 1.00 94.06 307 HIS A C 1
ATOM 2376 O O . HIS A 1 307 ? 1.668 -11.717 -25.692 1.00 94.06 307 HIS A O 1
ATOM 2382 N N . ASN A 1 308 ? 0.679 -10.019 -26.792 1.00 89.00 308 ASN A N 1
ATOM 2383 C CA . ASN A 1 308 ? -0.333 -10.824 -27.493 1.00 89.00 308 ASN A CA 1
ATOM 2384 C C . ASN A 1 308 ? -1.088 -11.805 -26.573 1.00 89.00 308 ASN A C 1
ATOM 2386 O O . ASN A 1 308 ? -1.293 -12.966 -26.918 1.00 89.00 308 ASN A O 1
ATOM 2390 N N . GLY A 1 309 ? -1.463 -11.337 -25.380 1.00 89.62 309 GLY A N 1
ATOM 2391 C CA . GLY A 1 309 ? -2.204 -12.121 -24.389 1.00 89.62 309 GLY A CA 1
ATOM 2392 C C . GLY A 1 309 ? -1.416 -13.242 -23.707 1.00 89.62 309 GLY A C 1
ATOM 2393 O O . GLY A 1 309 ? -2.005 -14.131 -23.097 1.00 89.62 309 GLY A O 1
ATOM 2394 N N . ALA A 1 310 ? -0.085 -13.207 -23.777 1.00 93.94 310 ALA A N 1
ATOM 2395 C CA . ALA A 1 310 ? 0.797 -14.122 -23.062 1.00 93.94 310 ALA A CA 1
ATOM 2396 C C . ALA A 1 310 ? 1.810 -13.360 -22.199 1.00 93.94 310 ALA A C 1
ATOM 2398 O O . ALA A 1 310 ? 2.225 -12.249 -22.538 1.00 93.94 310 ALA A O 1
ATOM 2399 N N . VAL A 1 311 ? 2.239 -13.977 -21.095 1.00 96.25 311 VAL A N 1
ATOM 2400 C CA . VAL A 1 311 ? 3.362 -13.471 -20.296 1.00 96.25 311 VAL A CA 1
ATOM 2401 C C . VAL A 1 311 ? 4.650 -13.692 -21.086 1.00 96.25 311 VAL A C 1
ATOM 2403 O O . VAL A 1 311 ? 5.040 -14.827 -21.352 1.00 96.25 311 VAL A O 1
ATOM 2406 N N . LYS A 1 312 ? 5.306 -12.598 -21.466 1.00 96.06 312 LYS A N 1
ATOM 2407 C CA . LYS A 1 312 ? 6.612 -12.584 -22.132 1.00 96.06 312 LYS A CA 1
ATOM 2408 C C . LYS A 1 312 ? 7.758 -12.653 -21.122 1.00 96.06 312 LYS A C 1
ATOM 2410 O O . LYS A 1 312 ? 8.754 -13.318 -21.384 1.00 96.06 312 LYS A O 1
ATOM 2415 N N . ALA A 1 313 ? 7.633 -11.949 -19.999 1.00 97.12 313 ALA A N 1
ATOM 2416 C CA . ALA A 1 313 ? 8.631 -11.933 -18.932 1.00 97.12 313 ALA A CA 1
ATOM 2417 C C . ALA A 1 313 ? 7.980 -11.618 -17.579 1.00 97.12 313 ALA A C 1
ATOM 2419 O O . ALA A 1 313 ? 6.965 -10.928 -17.539 1.00 97.12 313 ALA A O 1
ATOM 2420 N N . SER A 1 314 ? 8.599 -12.089 -16.497 1.00 97.50 314 SER A N 1
ATOM 2421 C CA . SER A 1 314 ? 8.288 -11.709 -15.114 1.00 97.50 314 SER A CA 1
ATOM 2422 C C . SER A 1 314 ? 9.504 -11.002 -14.517 1.00 97.50 314 SER A C 1
ATOM 2424 O O . SER A 1 314 ? 10.634 -11.464 -14.706 1.00 97.50 314 SER A O 1
ATOM 2426 N N . LEU A 1 315 ? 9.307 -9.859 -13.861 1.00 98.00 315 LEU A N 1
ATOM 2427 C CA . LEU A 1 315 ? 10.385 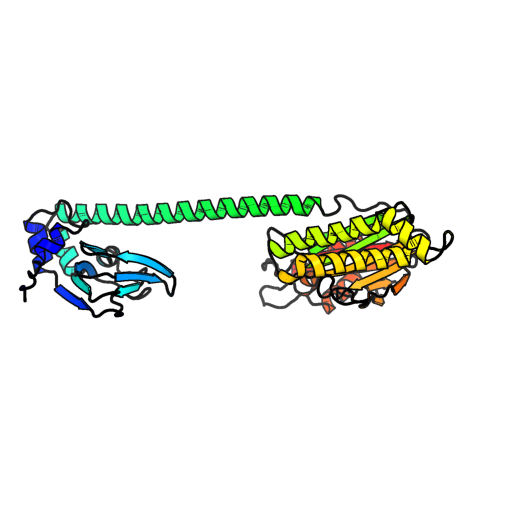-9.017 -13.336 1.00 98.00 315 LEU A CA 1
ATOM 2428 C C . LEU A 1 315 ? 10.628 -9.333 -11.855 1.00 98.00 315 LEU A C 1
ATOM 2430 O O . LEU A 1 315 ? 10.203 -8.620 -10.945 1.00 98.00 315 LEU A O 1
ATOM 2434 N N . GLY A 1 316 ? 11.299 -10.464 -11.643 1.00 94.56 316 GLY A N 1
ATOM 2435 C CA . GLY A 1 316 ? 11.496 -11.050 -10.323 1.00 94.56 316 GLY A CA 1
ATOM 2436 C C . GLY A 1 316 ? 12.485 -10.319 -9.417 1.00 94.56 316 GLY A C 1
ATOM 2437 O O . GLY A 1 316 ? 13.269 -9.464 -9.839 1.00 94.56 316 GLY A O 1
ATOM 2438 N N . ASN A 1 317 ? 12.483 -10.744 -8.156 1.00 94.62 317 ASN A N 1
ATOM 2439 C CA . ASN A 1 317 ? 13.190 -10.112 -7.046 1.00 94.62 317 ASN A CA 1
ATOM 2440 C C . ASN A 1 317 ? 14.687 -9.841 -7.308 1.00 94.62 317 ASN A C 1
ATOM 2442 O O . ASN A 1 317 ? 15.387 -10.681 -7.881 1.00 94.62 317 ASN A O 1
ATOM 2446 N N . SER A 1 318 ? 15.195 -8.690 -6.868 1.00 93.69 318 SER A N 1
ATOM 2447 C CA . SER A 1 318 ? 16.602 -8.276 -6.986 1.00 93.69 318 SER A CA 1
ATOM 2448 C C . SER A 1 318 ? 17.193 -7.669 -5.703 1.00 93.69 318 SER A C 1
ATOM 2450 O O . SER A 1 318 ? 18.320 -7.174 -5.711 1.00 93.69 318 SER A O 1
ATOM 2452 N N . GLY A 1 319 ? 16.469 -7.758 -4.586 1.00 91.50 319 GLY A N 1
ATOM 2453 C CA . GLY A 1 319 ? 16.952 -7.408 -3.253 1.00 91.50 319 GLY A CA 1
ATOM 2454 C C . GLY A 1 319 ? 15.940 -7.765 -2.156 1.00 91.50 319 GLY A C 1
ATOM 2455 O O . GLY A 1 319 ? 14.874 -8.303 -2.445 1.00 91.50 319 GLY A O 1
ATOM 2456 N N . PRO A 1 320 ? 16.255 -7.528 -0.876 1.00 92.50 320 PRO A N 1
ATOM 2457 C CA . PRO A 1 320 ? 15.271 -7.645 0.202 1.00 92.50 320 PRO A CA 1
ATOM 2458 C C . PRO A 1 320 ? 14.262 -6.483 0.171 1.00 92.50 320 PRO A C 1
ATOM 2460 O O . PRO A 1 320 ? 14.452 -5.514 -0.559 1.00 92.50 320 PRO A O 1
ATOM 2463 N N . ALA A 1 321 ? 13.220 -6.538 1.004 1.00 95.94 321 ALA A N 1
ATOM 2464 C CA . ALA A 1 321 ? 12.370 -5.370 1.237 1.00 95.94 321 ALA A CA 1
ATOM 2465 C C . ALA A 1 321 ? 13.187 -4.192 1.800 1.00 95.94 321 ALA A C 1
ATOM 2467 O O . ALA A 1 321 ? 14.108 -4.376 2.607 1.00 95.94 321 ALA A O 1
ATOM 2468 N N . LEU A 1 322 ? 12.866 -2.978 1.351 1.00 97.81 322 LEU A N 1
ATOM 2469 C CA . LEU A 1 322 ? 13.609 -1.771 1.701 1.00 97.81 322 LEU A CA 1
ATOM 2470 C C . LEU A 1 322 ? 13.333 -1.392 3.158 1.00 97.81 322 LEU A C 1
ATOM 2472 O O . LEU A 1 322 ? 12.195 -1.413 3.614 1.00 97.81 322 LEU A O 1
ATOM 2476 N N . GLY A 1 323 ? 14.376 -0.981 3.875 1.00 94.94 323 GLY A N 1
ATOM 2477 C CA . GLY A 1 323 ? 14.297 -0.540 5.269 1.00 94.94 323 GLY A CA 1
ATOM 2478 C C . GLY A 1 323 ? 14.553 -1.641 6.299 1.00 94.94 323 GLY A C 1
ATOM 2479 O O . GLY A 1 323 ? 14.786 -1.314 7.458 1.00 94.94 323 GLY A O 1
ATOM 2480 N N . LEU A 1 324 ? 14.607 -2.917 5.888 1.00 89.06 324 LEU A N 1
ATOM 2481 C CA . LEU A 1 324 ? 14.862 -4.043 6.799 1.00 89.06 324 LEU A CA 1
ATOM 2482 C C . LEU A 1 324 ? 16.275 -4.031 7.388 1.00 89.06 324 LEU A C 1
ATOM 2484 O O . LEU A 1 324 ? 16.462 -4.209 8.590 1.00 89.06 324 LEU A O 1
ATOM 2488 N N . PHE A 1 325 ? 17.285 -3.855 6.535 1.00 89.56 325 PHE A N 1
ATOM 2489 C CA . PHE A 1 325 ? 18.682 -3.990 6.931 1.00 89.56 325 PHE A CA 1
ATOM 2490 C C . PHE A 1 325 ? 19.539 -2.909 6.269 1.00 89.56 325 PHE A C 1
ATOM 2492 O O . PHE A 1 325 ? 19.441 -2.693 5.056 1.00 89.56 325 PHE A O 1
ATOM 2499 N N . PRO A 1 326 ? 20.426 -2.235 7.018 1.00 93.88 326 PRO A N 1
ATOM 2500 C CA . PRO A 1 326 ? 21.336 -1.273 6.424 1.00 93.88 326 PRO A CA 1
ATOM 2501 C C . PRO A 1 326 ? 22.435 -1.985 5.626 1.00 93.88 326 PRO A C 1
ATOM 2503 O O . PRO A 1 326 ? 22.955 -3.017 6.039 1.00 93.88 326 PRO A O 1
ATOM 2506 N N . GLY A 1 327 ? 22.851 -1.389 4.510 1.00 89.94 327 GLY A N 1
ATOM 2507 C CA . GLY A 1 327 ? 24.008 -1.835 3.728 1.00 89.94 327 GLY A CA 1
ATOM 2508 C C . GLY A 1 327 ? 23.808 -3.126 2.934 1.00 89.94 327 GLY A C 1
ATOM 2509 O O . GLY A 1 327 ? 24.791 -3.683 2.453 1.00 89.94 327 GLY A O 1
ATOM 2510 N N . VAL A 1 328 ? 22.570 -3.602 2.784 1.00 91.19 328 VAL A N 1
ATOM 2511 C CA . VAL A 1 328 ? 22.267 -4.731 1.893 1.00 91.19 328 VAL A CA 1
ATOM 2512 C C . VAL A 1 328 ? 22.364 -4.307 0.428 1.00 91.19 328 VAL A C 1
ATOM 2514 O O . VAL A 1 328 ? 21.966 -3.181 0.110 1.00 91.19 328 VAL A O 1
ATOM 2517 N N . PRO A 1 329 ? 22.895 -5.173 -0.453 1.00 88.00 329 PRO A N 1
ATOM 2518 C CA . PRO A 1 329 ? 22.988 -4.883 -1.874 1.00 88.00 329 PRO A CA 1
ATOM 2519 C C . PRO A 1 329 ? 21.630 -5.044 -2.565 1.00 88.00 329 PRO A C 1
ATOM 2521 O O . PRO A 1 329 ? 20.842 -5.927 -2.224 1.00 88.00 329 PRO A O 1
ATOM 2524 N N . PHE A 1 330 ? 21.408 -4.212 -3.580 1.00 94.12 330 PHE A N 1
ATOM 2525 C CA . PHE A 1 330 ? 20.304 -4.321 -4.528 1.00 94.12 330 PHE A CA 1
ATOM 2526 C C . PHE A 1 330 ? 20.873 -4.422 -5.938 1.00 94.12 330 PHE A C 1
ATOM 2528 O O . PHE A 1 330 ? 21.644 -3.552 -6.363 1.00 94.12 330 PHE A O 1
ATOM 2535 N N . ASP A 1 331 ? 20.487 -5.469 -6.659 1.00 95.50 331 ASP A N 1
ATOM 2536 C CA . ASP A 1 331 ? 20.893 -5.666 -8.043 1.00 95.50 331 ASP A CA 1
ATOM 2537 C C . ASP A 1 331 ? 19.947 -4.923 -8.980 1.00 95.50 331 ASP A C 1
ATOM 2539 O O . ASP A 1 331 ? 18.723 -5.058 -8.896 1.00 95.50 331 ASP A O 1
ATOM 2543 N N . VAL A 1 332 ? 20.524 -4.150 -9.899 1.00 98.00 332 VAL A N 1
ATOM 2544 C CA . VAL A 1 332 ? 19.770 -3.590 -11.018 1.00 98.00 332 VAL A CA 1
ATOM 2545 C C . VAL A 1 332 ? 19.694 -4.651 -12.104 1.00 98.00 332 VAL A C 1
ATOM 2547 O O . VAL A 1 332 ? 20.711 -5.185 -12.543 1.00 98.00 332 VAL A O 1
ATOM 2550 N N . LYS A 1 333 ? 18.472 -4.973 -12.511 1.00 98.19 333 LYS A N 1
ATOM 2551 C CA . LYS A 1 333 ? 18.178 -5.900 -13.599 1.00 98.19 333 LYS A CA 1
ATOM 2552 C C . LYS A 1 333 ? 17.638 -5.139 -14.796 1.00 98.19 333 LYS A C 1
ATOM 2554 O O . LYS A 1 333 ? 17.144 -4.020 -14.672 1.00 98.19 333 LYS A O 1
ATOM 2559 N N . GLU A 1 334 ? 17.695 -5.779 -15.956 1.00 97.94 334 GLU A N 1
ATOM 2560 C CA . GLU A 1 334 ? 17.243 -5.183 -17.206 1.00 97.94 334 GLU A CA 1
ATOM 2561 C C . GLU A 1 334 ? 16.110 -5.979 -17.846 1.00 97.94 334 GLU A C 1
ATOM 2563 O O . GLU A 1 334 ? 16.003 -7.199 -17.701 1.00 97.94 334 GLU A O 1
ATOM 2568 N N . SER A 1 335 ? 15.265 -5.276 -18.590 1.00 98.12 335 SER A N 1
ATOM 2569 C CA . SER A 1 335 ? 14.266 -5.844 -19.484 1.00 98.12 335 SER A CA 1
ATOM 2570 C C . SER A 1 335 ? 13.970 -4.865 -20.622 1.00 98.12 335 SER A C 1
ATOM 2572 O O . SER A 1 335 ? 14.597 -3.809 -20.747 1.00 98.12 335 SER A O 1
ATOM 2574 N N . ARG A 1 336 ? 13.016 -5.208 -21.490 1.00 97.88 336 ARG A N 1
ATOM 2575 C CA . ARG A 1 336 ? 12.624 -4.351 -22.607 1.00 97.88 336 ARG A CA 1
ATOM 2576 C C . ARG A 1 336 ? 11.154 -4.491 -22.971 1.00 97.88 336 ARG A C 1
ATOM 2578 O O . ARG A 1 336 ? 10.665 -5.596 -23.216 1.00 97.88 336 ARG A O 1
ATOM 2585 N N . LEU A 1 337 ? 10.483 -3.348 -23.089 1.00 98.06 337 LEU A N 1
ATOM 2586 C CA . LEU A 1 337 ? 9.159 -3.239 -23.687 1.00 98.06 337 LEU A CA 1
ATOM 2587 C C . LEU A 1 337 ? 9.299 -2.994 -25.190 1.00 98.06 337 LEU A C 1
ATOM 2589 O O . LEU A 1 337 ? 9.650 -1.901 -25.644 1.00 98.06 337 LEU A O 1
ATOM 2593 N N . GLU A 1 338 ? 9.024 -4.032 -25.970 1.00 97.06 338 GLU A N 1
ATOM 2594 C CA . GLU A 1 338 ? 8.890 -3.913 -27.423 1.00 97.06 338 GLU A CA 1
ATOM 2595 C C . GLU A 1 338 ? 7.531 -3.278 -27.779 1.00 97.06 338 GLU A C 1
ATOM 2597 O O . GLU A 1 338 ? 6.621 -3.287 -26.945 1.00 97.06 338 GLU A O 1
ATOM 2602 N N . PRO A 1 339 ? 7.356 -2.714 -28.987 1.00 96.19 339 PRO A N 1
ATOM 2603 C CA . PRO A 1 339 ? 6.053 -2.221 -29.434 1.00 96.19 339 PRO A CA 1
ATOM 2604 C C . PRO A 1 339 ? 4.944 -3.273 -29.247 1.00 96.19 339 PRO A C 1
ATOM 2606 O O . PRO A 1 339 ? 5.131 -4.459 -29.527 1.00 96.19 339 PRO A O 1
ATOM 2609 N N . GLY A 1 340 ? 3.797 -2.852 -28.711 1.00 94.81 340 GLY A N 1
ATOM 2610 C CA . GLY A 1 340 ? 2.687 -3.728 -28.319 1.00 94.81 340 GLY A CA 1
ATOM 2611 C C . GLY A 1 340 ? 2.920 -4.546 -27.040 1.00 94.81 340 GLY A C 1
ATOM 2612 O O . GLY A 1 340 ? 2.212 -5.526 -26.813 1.00 94.81 340 GLY A O 1
ATOM 2613 N N . ASN A 1 341 ? 3.945 -4.243 -26.235 1.00 97.00 341 ASN A N 1
ATOM 2614 C CA . ASN A 1 341 ? 4.139 -4.854 -24.911 1.00 97.00 341 ASN A CA 1
ATOM 2615 C C . ASN A 1 341 ? 3.483 -3.990 -23.830 1.00 97.00 341 ASN A C 1
ATOM 2617 O O . ASN A 1 341 ? 3.554 -2.761 -23.893 1.00 97.00 341 ASN A O 1
ATOM 2621 N N . THR A 1 342 ? 2.941 -4.647 -22.805 1.00 97.81 342 THR A N 1
ATOM 2622 C CA . THR A 1 342 ? 2.387 -4.003 -21.608 1.00 97.81 342 THR A CA 1
ATOM 2623 C C . THR A 1 342 ? 3.082 -4.539 -20.365 1.00 97.81 342 THR A C 1
ATOM 2625 O O . THR A 1 342 ? 3.045 -5.738 -20.118 1.00 97.81 342 THR A O 1
ATOM 2628 N N . LEU A 1 343 ? 3.703 -3.671 -19.573 1.00 98.38 343 LEU A N 1
ATOM 2629 C CA . LEU A 1 343 ? 4.113 -3.973 -18.204 1.00 98.38 343 LEU A CA 1
ATOM 2630 C C . LEU A 1 343 ? 2.899 -3.794 -17.291 1.00 98.38 343 LEU A C 1
ATOM 2632 O O . LEU A 1 343 ? 2.247 -2.755 -17.363 1.00 98.38 343 LEU A O 1
ATOM 2636 N N . PHE A 1 344 ? 2.609 -4.775 -16.443 1.00 98.56 344 PHE A N 1
ATOM 2637 C CA . PHE A 1 344 ? 1.555 -4.715 -15.435 1.00 98.56 344 PHE A CA 1
ATOM 2638 C C . PHE A 1 344 ? 2.130 -5.075 -14.063 1.00 98.56 344 PHE A C 1
ATOM 2640 O O . PHE A 1 344 ? 2.757 -6.123 -13.918 1.00 98.56 344 PHE A O 1
ATOM 2647 N N . SER A 1 345 ? 1.908 -4.206 -13.080 1.00 98.44 345 SER A N 1
ATOM 2648 C CA . SER A 1 345 ? 2.302 -4.378 -11.680 1.00 98.44 345 SER A CA 1
ATOM 2649 C C . SER A 1 345 ? 1.102 -4.169 -10.768 1.00 98.44 345 SER A C 1
ATOM 2651 O O . SER A 1 345 ? 0.183 -3.423 -11.118 1.00 98.44 345 SER A O 1
ATOM 2653 N N . TYR A 1 346 ? 1.118 -4.808 -9.606 1.00 98.50 346 TYR A N 1
ATOM 2654 C CA . TYR A 1 346 ? 0.032 -4.766 -8.636 1.00 98.50 346 TYR A CA 1
ATOM 2655 C C . TYR A 1 346 ? 0.563 -5.034 -7.223 1.00 98.50 346 TYR A C 1
ATOM 2657 O O . TYR A 1 346 ? 1.592 -5.685 -7.100 1.00 98.50 346 TYR A O 1
ATOM 2665 N N . THR A 1 347 ? -0.146 -4.572 -6.194 1.00 98.00 347 THR A N 1
ATOM 2666 C CA . THR A 1 347 ? 0.059 -4.974 -4.789 1.00 98.00 347 THR A CA 1
ATOM 2667 C C . THR A 1 347 ? -0.832 -6.166 -4.430 1.00 98.00 347 THR A C 1
ATOM 2669 O O . THR A 1 347 ? -1.843 -6.428 -5.098 1.00 98.00 347 THR A O 1
ATOM 2672 N N . ASP A 1 348 ? -0.459 -6.921 -3.397 1.00 95.19 348 ASP A N 1
ATOM 2673 C CA . ASP A 1 348 ? -1.122 -8.167 -2.991 1.00 95.19 348 ASP A CA 1
ATOM 2674 C C . ASP A 1 348 ? -2.622 -8.016 -2.681 1.00 95.19 348 ASP A C 1
ATOM 2676 O O . ASP A 1 348 ? -3.395 -8.939 -2.957 1.00 95.19 348 ASP A O 1
ATOM 2680 N N . GLY A 1 349 ? -3.091 -6.838 -2.262 1.00 95.25 349 GLY A N 1
ATOM 2681 C CA . GLY A 1 349 ? -4.516 -6.566 -2.071 1.00 95.25 349 GLY A CA 1
ATOM 2682 C C . GLY A 1 349 ? -5.364 -6.818 -3.322 1.00 95.25 349 GLY A C 1
ATOM 2683 O O . GLY A 1 349 ? -6.539 -7.186 -3.216 1.00 95.25 349 GLY A O 1
ATOM 2684 N N . ALA A 1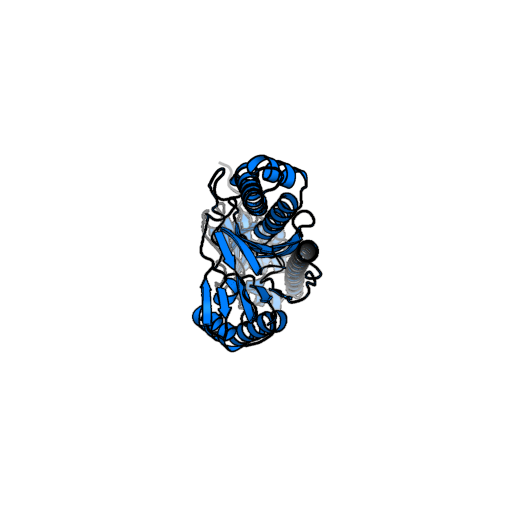 350 ? -4.779 -6.729 -4.524 1.00 96.56 350 ALA A N 1
ATOM 2685 C CA . ALA A 1 350 ? -5.453 -7.113 -5.764 1.00 96.56 350 ALA A CA 1
ATOM 2686 C C . ALA A 1 350 ? -5.746 -8.624 -5.839 1.00 96.56 350 ALA A C 1
ATOM 2688 O O . ALA A 1 350 ? -6.780 -9.037 -6.375 1.00 96.56 350 ALA A O 1
ATOM 2689 N N . THR A 1 351 ? -4.843 -9.462 -5.327 1.00 96.56 351 THR A N 1
ATOM 2690 C CA . THR A 1 351 ? -5.008 -10.921 -5.292 1.00 96.56 351 THR A CA 1
ATOM 2691 C C . THR A 1 351 ? -5.725 -11.406 -4.039 1.00 96.56 351 THR A C 1
ATOM 2693 O O . THR A 1 351 ? -6.401 -12.437 -4.098 1.00 96.56 351 THR A O 1
ATOM 2696 N N . ASP A 1 352 ? -5.649 -10.644 -2.954 1.00 95.31 352 ASP A N 1
ATOM 2697 C CA . ASP A 1 352 ? -6.149 -11.023 -1.634 1.00 95.31 352 ASP A CA 1
ATOM 2698 C C . ASP A 1 352 ? -7.570 -10.528 -1.360 1.00 95.31 352 ASP A C 1
ATOM 2700 O O . ASP A 1 352 ? -8.184 -10.921 -0.369 1.00 95.31 352 ASP A O 1
ATOM 2704 N N . ALA A 1 353 ? -8.154 -9.748 -2.274 1.00 94.81 353 ALA A N 1
ATOM 2705 C CA . ALA A 1 353 ? -9.557 -9.354 -2.217 1.00 94.81 353 ALA A CA 1
ATOM 2706 C C . ALA A 1 353 ? -10.487 -10.567 -2.023 1.00 94.81 353 ALA A C 1
ATOM 2708 O O . ALA A 1 353 ? -10.533 -11.479 -2.854 1.00 94.81 353 ALA A O 1
ATOM 2709 N N . VAL A 1 354 ? -11.253 -10.561 -0.930 1.00 94.56 354 VAL A N 1
ATOM 2710 C CA . VAL A 1 354 ? -12.117 -11.675 -0.520 1.00 94.56 354 VAL A CA 1
ATOM 2711 C C . VAL A 1 354 ? -13.570 -11.467 -0.934 1.00 94.56 354 VAL A C 1
ATOM 2713 O O . VAL A 1 354 ? -14.081 -10.350 -0.918 1.00 94.56 354 VAL A O 1
ATOM 2716 N N . ASN A 1 355 ? -14.258 -12.556 -1.275 1.00 95.25 355 ASN A N 1
ATOM 2717 C CA . ASN A 1 355 ? -15.711 -12.568 -1.456 1.00 95.25 355 ASN A CA 1
ATOM 2718 C C . ASN A 1 355 ? -16.443 -12.850 -0.120 1.00 95.25 355 ASN A C 1
ATOM 2720 O O . ASN A 1 355 ? -15.800 -13.176 0.882 1.00 95.25 355 ASN A O 1
ATOM 2724 N N . PRO A 1 356 ? -17.791 -12.792 -0.067 1.00 95.56 356 PRO A N 1
ATOM 2725 C CA . PRO A 1 356 ? -18.551 -13.090 1.154 1.00 95.56 356 PRO A CA 1
ATOM 2726 C C . PRO A 1 356 ? -18.390 -14.525 1.685 1.00 95.56 356 PRO A C 1
ATOM 2728 O O . PRO A 1 356 ? -18.794 -14.808 2.811 1.00 95.56 356 PRO A O 1
ATOM 2731 N N . GLN A 1 357 ? -17.832 -15.438 0.885 1.00 94.19 357 GLN A N 1
ATOM 2732 C CA . GLN A 1 357 ? -17.509 -16.812 1.275 1.00 94.19 357 GLN A CA 1
ATOM 2733 C C . GLN A 1 357 ? -16.091 -16.939 1.864 1.00 94.19 357 GLN A C 1
ATOM 2735 O O . GLN A 1 357 ? -15.721 -18.023 2.310 1.00 94.19 357 GLN A O 1
ATOM 2740 N N . GLY A 1 358 ? -15.311 -15.853 1.895 1.00 92.38 358 GLY A N 1
ATOM 2741 C CA . GLY A 1 358 ? -13.932 -15.833 2.388 1.00 92.38 358 GLY A CA 1
ATOM 2742 C C . GLY A 1 358 ? -12.892 -16.313 1.373 1.00 92.38 358 GLY A C 1
ATOM 2743 O O . GLY A 1 358 ? -11.758 -16.588 1.753 1.00 92.38 358 GLY A O 1
ATOM 2744 N N . GLU A 1 359 ? -13.248 -16.435 0.092 1.00 95.00 359 GLU A N 1
ATOM 2745 C CA . GLU A 1 359 ? -12.325 -16.856 -0.966 1.00 95.00 359 GLU A CA 1
ATOM 2746 C C . GLU A 1 359 ? -11.630 -15.641 -1.594 1.00 95.00 359 GLU A C 1
ATOM 2748 O O . GLU A 1 359 ? -12.297 -14.683 -2.004 1.00 95.00 359 GLU A O 1
ATOM 2753 N N . SER A 1 360 ? -10.303 -15.691 -1.732 1.00 95.94 360 SER A N 1
ATOM 2754 C CA . SER A 1 360 ? -9.519 -14.628 -2.371 1.00 95.94 360 SER A CA 1
ATOM 2755 C C . SER A 1 360 ? -9.683 -14.604 -3.896 1.00 95.94 360 SER A C 1
ATOM 2757 O O . SER A 1 360 ? -10.097 -15.587 -4.526 1.00 95.94 360 SER A O 1
ATOM 2759 N N . TYR A 1 361 ? -9.374 -13.464 -4.519 1.00 96.50 361 TYR A N 1
ATOM 2760 C CA . TYR A 1 361 ? -9.422 -13.314 -5.973 1.00 96.50 361 TYR A CA 1
ATOM 2761 C C . TYR A 1 361 ? -8.345 -14.162 -6.655 1.00 96.50 361 TYR A C 1
ATOM 2763 O O . TYR A 1 361 ? -8.608 -14.773 -7.688 1.00 96.50 361 TYR A O 1
ATOM 2771 N N . THR A 1 362 ? -7.185 -14.323 -6.019 1.00 96.81 362 THR A N 1
ATOM 2772 C CA . THR A 1 362 ? -6.016 -15.102 -6.451 1.00 96.81 362 THR A CA 1
ATOM 2773 C C . THR A 1 362 ? -5.269 -14.538 -7.659 1.00 96.81 362 THR A C 1
ATOM 2775 O O . THR A 1 362 ? -5.844 -14.013 -8.617 1.00 96.81 362 THR A O 1
ATOM 2778 N N . LEU A 1 363 ? -3.961 -14.796 -7.680 1.00 96.00 363 LEU A N 1
ATOM 2779 C CA . LEU A 1 363 ? -3.087 -14.498 -8.813 1.00 96.00 363 LEU A CA 1
ATOM 2780 C C . LEU A 1 363 ? -3.546 -15.165 -10.119 1.00 96.00 363 LEU A C 1
ATOM 2782 O O . LEU A 1 363 ? -3.451 -14.582 -11.197 1.00 96.00 363 LEU A O 1
ATOM 2786 N N . ALA A 1 364 ? -4.094 -16.380 -10.049 1.00 96.12 364 ALA A N 1
ATOM 2787 C CA . ALA A 1 364 ? -4.541 -17.101 -11.238 1.00 96.12 364 ALA A CA 1
ATOM 2788 C C . ALA A 1 364 ? -5.706 -16.393 -11.955 1.00 96.12 364 ALA A C 1
ATOM 2790 O O . ALA A 1 364 ? -5.743 -16.375 -13.190 1.00 96.12 364 ALA A O 1
ATOM 2791 N N . ARG A 1 365 ? -6.654 -15.801 -11.209 1.00 96.12 365 ARG A N 1
ATOM 2792 C CA . ARG A 1 365 ? -7.752 -15.024 -11.813 1.00 96.12 365 ARG A CA 1
ATOM 2793 C C . ARG A 1 365 ? -7.258 -13.676 -12.318 1.00 96.12 365 ARG A C 1
ATOM 2795 O O . ARG A 1 365 ? -7.640 -13.298 -13.424 1.00 96.12 365 ARG A O 1
ATOM 2802 N N . LEU A 1 366 ? -6.379 -13.009 -11.567 1.00 97.00 366 LEU A N 1
ATOM 2803 C CA . LEU A 1 366 ? -5.748 -11.760 -11.991 1.00 97.00 366 LEU A CA 1
ATOM 2804 C C . LEU A 1 366 ? -5.023 -11.936 -13.330 1.00 97.00 366 LEU A C 1
ATOM 2806 O O . LEU A 1 366 ? -5.372 -11.267 -14.300 1.00 97.00 366 LEU A O 1
ATOM 2810 N N . ASN A 1 367 ? -4.120 -12.917 -13.423 1.00 95.25 367 ASN A N 1
ATOM 2811 C CA . ASN A 1 367 ? -3.384 -13.230 -14.648 1.00 95.25 367 ASN A CA 1
ATOM 2812 C C . ASN A 1 367 ? -4.325 -13.560 -15.809 1.00 95.25 367 ASN A C 1
ATOM 2814 O O . ASN A 1 367 ? -4.160 -13.049 -16.912 1.00 95.25 367 ASN A O 1
ATOM 2818 N N . ARG A 1 368 ? -5.364 -14.372 -15.576 1.00 95.00 368 ARG A N 1
ATOM 2819 C CA . ARG A 1 368 ? -6.352 -14.674 -16.620 1.00 95.00 368 ARG A CA 1
ATOM 2820 C C . ARG A 1 368 ? -7.063 -13.419 -17.122 1.00 95.00 368 ARG A C 1
ATOM 2822 O O . ARG A 1 368 ? -7.331 -13.333 -18.316 1.00 95.00 368 ARG A O 1
ATOM 2829 N N . HIS A 1 369 ? -7.404 -12.486 -16.238 1.00 95.56 369 HIS A N 1
ATOM 2830 C CA . HIS A 1 369 ? -8.075 -11.248 -16.624 1.00 95.56 369 HIS A CA 1
ATOM 2831 C C . HIS A 1 369 ? -7.147 -10.373 -17.468 1.00 95.56 369 HIS A C 1
ATOM 2833 O O . HIS A 1 369 ? -7.470 -10.071 -18.614 1.00 95.56 369 HIS A O 1
ATOM 2839 N N . VAL A 1 370 ? -5.956 -10.052 -16.954 1.00 95.44 370 VAL A N 1
ATOM 2840 C CA . VAL A 1 370 ? -5.039 -9.107 -17.616 1.00 95.44 370 VAL A CA 1
ATOM 2841 C C . VAL A 1 370 ? -4.526 -9.607 -18.965 1.00 95.44 370 VAL A C 1
ATOM 2843 O O . VAL A 1 370 ? -4.376 -8.817 -19.894 1.00 95.44 370 VAL A O 1
ATOM 2846 N N . LEU A 1 371 ? -4.330 -10.920 -19.113 1.00 93.62 371 LEU A N 1
ATOM 2847 C CA . LEU A 1 371 ? -3.891 -11.526 -20.370 1.00 93.62 371 LEU A CA 1
ATOM 2848 C C . LEU A 1 371 ? -4.973 -11.504 -21.464 1.00 93.62 371 LEU A C 1
ATOM 2850 O O . LEU A 1 371 ? -4.638 -11.540 -22.642 1.00 93.62 371 LEU A O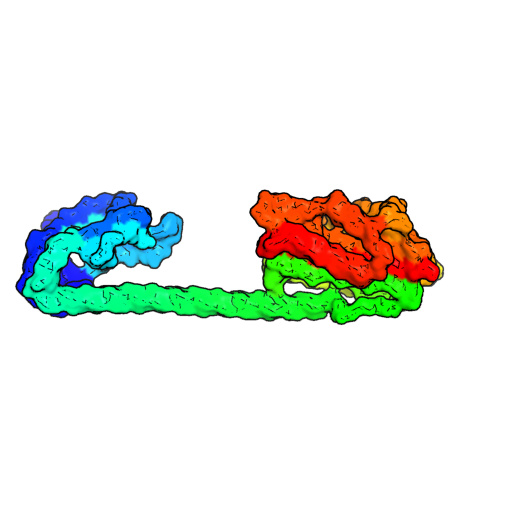 1
ATOM 2854 N N . ASN A 1 372 ? -6.259 -11.413 -21.109 1.00 87.62 372 ASN A N 1
ATOM 2855 C CA . ASN A 1 372 ? -7.365 -11.460 -22.074 1.00 87.62 372 ASN A CA 1
ATOM 2856 C C . ASN A 1 372 ? -7.977 -10.088 -22.400 1.00 87.62 372 ASN A C 1
ATOM 2858 O O . ASN A 1 372 ? -8.847 -10.011 -23.265 1.00 87.62 372 ASN A O 1
ATOM 2862 N N . SER A 1 373 ? -7.555 -9.015 -21.727 1.00 79.75 373 SER A N 1
ATOM 2863 C CA . SER A 1 373 ? -8.166 -7.692 -21.893 1.00 79.75 373 SER A CA 1
ATOM 2864 C C . SER A 1 373 ? -7.899 -7.076 -23.270 1.00 79.75 373 SER A C 1
ATOM 2866 O O . SER A 1 373 ? -8.827 -6.580 -23.904 1.00 79.75 373 SER A O 1
ATOM 2868 N N . GLY A 1 374 ? -6.639 -7.066 -23.729 1.00 78.00 374 GLY A N 1
ATOM 2869 C CA . GLY A 1 374 ? -6.241 -6.353 -24.957 1.00 78.00 374 GLY A CA 1
ATOM 2870 C C . GLY A 1 374 ? -6.559 -4.847 -24.939 1.00 78.00 374 GLY A C 1
ATOM 2871 O O . GLY A 1 374 ? -6.723 -4.240 -25.994 1.00 78.00 374 GLY A O 1
ATOM 2872 N N . LEU A 1 375 ? -6.709 -4.264 -23.744 1.00 88.50 375 LEU A N 1
ATOM 2873 C CA . LEU A 1 375 ? -7.087 -2.867 -23.520 1.00 88.50 375 LEU A CA 1
ATOM 2874 C C . LEU A 1 375 ? -5.852 -1.959 -23.442 1.00 88.50 375 LEU A C 1
ATOM 2876 O O . LEU A 1 375 ? -4.733 -2.435 -23.251 1.00 88.50 375 LEU A O 1
ATOM 2880 N N . SER A 1 376 ? -6.081 -0.645 -23.530 1.00 92.00 376 SER A N 1
ATOM 2881 C CA . SER A 1 376 ? -5.085 0.371 -23.168 1.00 92.00 376 SER A CA 1
ATOM 2882 C C . SER A 1 376 ? -4.626 0.213 -21.717 1.00 92.00 376 SER A C 1
ATOM 2884 O O . SER A 1 376 ? -5.320 -0.411 -20.913 1.00 92.00 376 SER A O 1
ATOM 2886 N N . ALA A 1 377 ? -3.495 0.818 -21.348 1.00 95.00 377 ALA A N 1
ATOM 2887 C CA . ALA A 1 377 ? -2.984 0.754 -19.972 1.00 95.00 377 ALA A CA 1
ATOM 2888 C C . ALA A 1 377 ? -4.032 1.199 -18.926 1.00 95.00 377 ALA A C 1
ATOM 2890 O O . ALA A 1 377 ? -4.281 0.495 -17.948 1.00 95.00 377 ALA A O 1
ATOM 2891 N N . ASP A 1 378 ? -4.705 2.320 -19.188 1.00 93.94 378 ASP A N 1
ATOM 2892 C CA . ASP A 1 378 ? -5.771 2.869 -18.340 1.00 93.94 378 ASP A CA 1
ATOM 2893 C C . ASP A 1 378 ? -7.010 1.958 -18.304 1.00 93.94 378 ASP A C 1
ATOM 2895 O O . ASP A 1 378 ? -7.569 1.661 -17.246 1.00 93.94 378 ASP A O 1
ATOM 2899 N N . GLY A 1 379 ? -7.410 1.437 -19.470 1.00 95.75 379 GLY A N 1
ATOM 2900 C CA . GLY A 1 379 ? -8.519 0.492 -19.574 1.00 95.75 379 GLY A CA 1
ATOM 2901 C C . GLY A 1 379 ? -8.232 -0.825 -18.853 1.00 95.75 379 GLY A C 1
ATOM 2902 O O . GLY A 1 379 ? -9.133 -1.402 -18.245 1.00 95.75 379 GLY A O 1
ATOM 2903 N N . LEU A 1 380 ? -6.980 -1.287 -18.874 1.00 96.81 380 LEU A N 1
ATOM 2904 C CA . LEU A 1 380 ? -6.541 -2.500 -18.203 1.00 96.81 380 LEU A CA 1
ATOM 2905 C C . LEU A 1 380 ? -6.719 -2.369 -16.690 1.00 96.81 380 LEU A C 1
ATOM 2907 O O . LEU A 1 380 ? -7.479 -3.155 -16.126 1.00 96.81 380 LEU A O 1
ATOM 2911 N N . VAL A 1 381 ? -6.110 -1.362 -16.052 1.00 97.69 381 VAL A N 1
ATOM 2912 C CA . VAL A 1 381 ? -6.219 -1.174 -14.591 1.00 97.69 381 VAL A CA 1
ATOM 2913 C C . VAL A 1 381 ? -7.669 -0.946 -14.151 1.00 97.69 381 VAL A C 1
ATOM 2915 O O . VAL A 1 381 ? -8.116 -1.559 -13.181 1.00 97.69 381 VAL A O 1
ATOM 2918 N N . ALA A 1 382 ? -8.450 -0.169 -14.911 1.00 97.06 382 ALA A N 1
ATOM 2919 C CA . ALA A 1 382 ? -9.861 0.066 -14.613 1.00 97.06 382 ALA A CA 1
ATOM 2920 C C . ALA A 1 382 ? -10.704 -1.215 -14.735 1.00 97.06 382 ALA A C 1
ATOM 2922 O O . ALA A 1 382 ? -11.520 -1.519 -13.862 1.00 97.06 382 ALA A O 1
ATOM 2923 N N . SER A 1 383 ? -10.501 -2.002 -15.797 1.00 97.56 383 SER A N 1
ATOM 2924 C CA . SER A 1 383 ? -11.223 -3.264 -15.990 1.00 97.56 383 SER A CA 1
ATOM 2925 C C . SER A 1 383 ? -10.887 -4.291 -14.907 1.00 97.56 383 SER A C 1
ATOM 2927 O O . SER A 1 383 ? -11.778 -5.004 -14.443 1.00 97.56 383 SER A O 1
ATOM 2929 N N . THR A 1 384 ? -9.623 -4.345 -14.481 1.00 97.94 384 THR A N 1
ATOM 2930 C CA . THR A 1 384 ? -9.160 -5.236 -13.416 1.00 97.94 384 THR A CA 1
ATOM 2931 C C . THR A 1 384 ? -9.777 -4.837 -12.081 1.00 97.94 384 THR A C 1
ATOM 2933 O O . THR A 1 384 ? -10.305 -5.699 -11.382 1.00 97.94 384 THR A O 1
ATOM 2936 N N . ALA A 1 385 ? -9.834 -3.538 -11.768 1.00 97.25 385 ALA A N 1
ATOM 2937 C CA . ALA A 1 385 ? -10.512 -3.041 -10.571 1.00 97.25 385 ALA A CA 1
ATOM 2938 C C . ALA A 1 385 ? -12.001 -3.424 -10.552 1.00 97.25 385 ALA A C 1
ATOM 2940 O O . ALA A 1 385 ? -12.529 -3.862 -9.531 1.00 97.25 385 ALA A O 1
ATOM 2941 N N . VAL A 1 386 ? -12.693 -3.326 -11.692 1.00 97.12 386 VAL A N 1
ATOM 2942 C CA . VAL A 1 386 ? -14.091 -3.775 -11.813 1.00 97.12 386 VAL A CA 1
ATOM 2943 C C . VAL A 1 386 ? -14.224 -5.282 -11.575 1.00 97.12 386 VAL A C 1
ATOM 2945 O O . VAL A 1 386 ? -15.183 -5.712 -10.932 1.00 97.12 386 VAL A O 1
ATOM 2948 N N . ALA A 1 387 ? -13.288 -6.091 -12.074 1.00 97.06 387 ALA A N 1
ATOM 2949 C CA . ALA A 1 387 ? -13.298 -7.537 -11.868 1.00 97.06 387 ALA A CA 1
ATOM 2950 C C . ALA A 1 387 ? -13.079 -7.915 -10.392 1.00 97.06 387 ALA A C 1
ATOM 2952 O O . ALA A 1 387 ? -13.831 -8.737 -9.864 1.00 97.06 387 ALA A O 1
ATOM 2953 N N . ILE A 1 388 ? -12.129 -7.257 -9.718 1.00 97.31 388 ILE A N 1
ATOM 2954 C CA . ILE A 1 388 ? -11.861 -7.418 -8.280 1.00 97.31 388 ILE A CA 1
ATOM 2955 C C . ILE A 1 388 ? -13.096 -7.023 -7.460 1.00 97.31 388 ILE A C 1
ATOM 2957 O O . ILE A 1 388 ? -13.592 -7.819 -6.665 1.00 97.31 388 ILE A O 1
ATOM 2961 N N . ASN A 1 389 ? -13.676 -5.848 -7.720 1.00 95.94 389 ASN A N 1
ATOM 2962 C CA . ASN A 1 389 ? -14.873 -5.376 -7.017 1.00 95.94 389 ASN A CA 1
ATOM 2963 C C . ASN A 1 389 ? -16.087 -6.291 -7.232 1.00 95.94 389 ASN A C 1
ATOM 2965 O O . ASN A 1 389 ? -16.884 -6.513 -6.317 1.00 95.94 389 ASN A O 1
ATOM 2969 N N . ARG A 1 390 ? -16.232 -6.863 -8.434 1.00 96.88 390 ARG A N 1
ATOM 2970 C CA . ARG A 1 390 ? -17.285 -7.844 -8.720 1.00 96.88 390 ARG A CA 1
ATOM 2971 C C . ARG A 1 390 ? -17.092 -9.132 -7.921 1.00 96.88 390 ARG A C 1
ATOM 2973 O O . ARG A 1 390 ? -18.085 -9.692 -7.469 1.00 96.88 390 ARG A O 1
ATOM 2980 N N . HIS A 1 391 ? -15.853 -9.597 -7.763 1.00 96.25 391 HIS A N 1
ATOM 2981 C CA . HIS A 1 391 ? -15.539 -10.754 -6.920 1.00 96.25 391 HIS A CA 1
ATOM 2982 C C . HIS A 1 391 ? -15.824 -10.467 -5.445 1.00 96.25 391 HIS A C 1
ATOM 2984 O O . HIS A 1 391 ? -16.475 -11.278 -4.793 1.00 96.25 391 HIS A O 1
ATOM 2990 N N . ALA A 1 392 ? -15.415 -9.295 -4.951 1.00 95.88 392 ALA A N 1
ATOM 2991 C CA . ALA A 1 392 ? -15.654 -8.889 -3.570 1.00 95.88 392 ALA A CA 1
ATOM 2992 C C . ALA A 1 392 ? -17.151 -8.793 -3.231 1.00 95.88 392 ALA A C 1
ATOM 2994 O O . ALA A 1 392 ? -17.551 -9.069 -2.104 1.00 95.88 392 ALA A O 1
ATOM 2995 N N . ALA A 1 393 ? -18.000 -8.434 -4.202 1.00 95.38 393 ALA A N 1
ATOM 2996 C CA . ALA A 1 393 ? -19.461 -8.432 -4.070 1.00 95.38 393 ALA A CA 1
ATOM 2997 C C . ALA A 1 393 ? -19.978 -7.657 -2.835 1.00 95.38 393 ALA A C 1
ATOM 2999 O O . ALA A 1 393 ? -20.955 -8.052 -2.198 1.00 95.38 393 ALA A O 1
ATOM 3000 N N . GLY A 1 394 ? -19.317 -6.544 -2.501 1.00 91.56 394 GLY A N 1
ATOM 3001 C CA . GLY A 1 394 ? -19.645 -5.702 -1.345 1.00 91.56 394 GLY A CA 1
ATOM 3002 C C . GLY A 1 394 ? -19.026 -6.154 -0.018 1.00 91.56 394 GLY A C 1
ATOM 3003 O O . GLY A 1 394 ? -19.300 -5.527 1.004 1.00 91.56 394 GLY A O 1
ATOM 3004 N N . ALA A 1 395 ? -18.201 -7.207 -0.011 1.00 91.44 395 ALA A N 1
ATOM 3005 C CA . ALA A 1 395 ? -17.368 -7.542 1.138 1.00 91.44 395 ALA A CA 1
ATOM 3006 C C . ALA A 1 395 ? -16.392 -6.387 1.451 1.00 91.44 395 ALA A C 1
ATOM 3008 O O . ALA A 1 395 ? -15.912 -5.732 0.520 1.00 91.44 395 ALA A O 1
ATOM 3009 N N . PRO A 1 396 ? -16.093 -6.122 2.738 1.00 88.94 396 PRO A N 1
ATOM 3010 C CA . PRO A 1 396 ? -15.094 -5.129 3.114 1.00 88.94 396 PRO A CA 1
ATOM 3011 C C . PRO A 1 396 ? -13.736 -5.446 2.489 1.00 88.94 396 PRO A C 1
ATOM 3013 O O . PRO A 1 396 ? -13.307 -6.601 2.477 1.00 88.94 396 PRO A O 1
ATOM 3016 N N . GLN A 1 397 ? -13.055 -4.414 2.001 1.00 89.31 397 GLN A N 1
ATOM 3017 C CA . GLN A 1 397 ? -11.719 -4.557 1.445 1.00 89.31 397 GLN A CA 1
ATOM 3018 C C . GLN A 1 397 ? -10.730 -4.981 2.538 1.00 89.31 397 GLN A C 1
ATOM 3020 O O . GLN A 1 397 ? -10.720 -4.420 3.636 1.00 89.31 397 GLN A O 1
ATOM 3025 N N . PHE A 1 398 ? -9.928 -6.004 2.240 1.00 83.69 398 PHE A N 1
ATOM 3026 C CA . PHE A 1 398 ? -8.980 -6.575 3.193 1.00 83.69 398 PHE A CA 1
ATOM 3027 C C . PHE A 1 398 ? -7.663 -5.791 3.240 1.00 83.69 398 PHE A C 1
ATOM 3029 O O . PHE A 1 398 ? -7.163 -5.510 4.333 1.00 83.69 398 PHE A O 1
ATOM 3036 N N . ASP A 1 399 ? -7.138 -5.420 2.071 1.00 92.12 399 ASP A N 1
ATOM 3037 C CA . ASP A 1 399 ? -5.895 -4.665 1.915 1.00 92.12 399 ASP A CA 1
ATOM 3038 C C . ASP A 1 399 ? -5.976 -3.601 0.834 1.00 92.12 399 ASP A C 1
ATOM 3040 O O . ASP A 1 399 ? -6.891 -3.645 0.010 1.00 92.12 399 ASP A O 1
ATOM 3044 N N . ASP A 1 400 ? -5.058 -2.641 0.862 1.00 94.69 400 ASP A N 1
ATOM 3045 C CA . ASP A 1 400 ? -4.959 -1.600 -0.157 1.00 94.69 400 ASP A CA 1
ATOM 3046 C C . ASP A 1 400 ? -4.760 -2.218 -1.556 1.00 94.69 400 ASP A C 1
ATOM 3048 O O . ASP A 1 400 ? -4.151 -3.271 -1.714 1.00 94.69 400 ASP A O 1
ATOM 3052 N N . VAL A 1 401 ? -5.349 -1.610 -2.590 1.00 96.69 401 VAL A N 1
ATOM 3053 C CA . VAL A 1 401 ? -5.243 -2.109 -3.968 1.00 96.69 401 VAL A CA 1
ATOM 3054 C C . VAL A 1 401 ? -4.577 -1.059 -4.833 1.00 96.69 401 VAL A C 1
ATOM 3056 O O . VAL A 1 401 ? -5.187 -0.036 -5.164 1.00 96.69 401 VAL A O 1
ATOM 3059 N N . THR A 1 402 ? -3.368 -1.367 -5.286 1.00 97.75 402 THR A N 1
ATOM 3060 C CA . THR A 1 402 ? -2.599 -0.536 -6.207 1.00 97.75 402 THR A CA 1
ATOM 3061 C C . THR A 1 402 ? -2.260 -1.320 -7.458 1.00 97.75 402 THR A C 1
ATOM 3063 O O . THR A 1 402 ? -1.857 -2.477 -7.399 1.00 97.75 402 THR A O 1
ATOM 3066 N N . MET A 1 403 ? -2.437 -0.702 -8.623 1.00 98.44 403 MET A N 1
ATOM 3067 C CA . MET A 1 403 ? -2.068 -1.286 -9.910 1.00 98.44 403 MET A CA 1
ATOM 3068 C C . MET A 1 403 ? -1.450 -0.228 -10.815 1.00 98.44 403 MET A C 1
ATOM 3070 O O . MET A 1 403 ? -1.922 0.908 -10.870 1.00 98.44 403 MET A O 1
ATOM 3074 N N . LEU A 1 404 ? -0.437 -0.629 -11.578 1.00 98.50 404 LEU A N 1
ATOM 3075 C CA . LEU A 1 404 ? 0.241 0.208 -12.562 1.00 98.50 404 LEU A CA 1
ATOM 3076 C C . LEU A 1 404 ? 0.385 -0.561 -13.877 1.00 98.50 404 LEU A C 1
ATOM 3078 O O . LEU A 1 404 ? 0.877 -1.688 -13.896 1.00 98.50 404 LEU A O 1
ATOM 3082 N N . ALA A 1 405 ? -0.014 0.059 -14.984 1.00 98.31 405 ALA A N 1
ATOM 3083 C CA . ALA A 1 405 ? 0.151 -0.478 -16.326 1.00 98.31 405 ALA A CA 1
ATOM 3084 C C . ALA A 1 405 ? 0.900 0.512 -17.221 1.00 98.31 405 ALA A C 1
ATOM 3086 O O . ALA A 1 405 ? 0.599 1.705 -17.230 1.00 98.31 405 ALA A O 1
ATOM 3087 N N . VAL A 1 406 ? 1.846 0.009 -18.014 1.00 98.06 406 VAL A N 1
ATOM 3088 C CA . VAL A 1 406 ? 2.606 0.798 -18.994 1.00 98.06 406 VAL A CA 1
ATOM 3089 C C . VAL A 1 406 ? 2.651 0.048 -20.313 1.00 98.06 406 VAL A C 1
ATOM 3091 O O . VAL A 1 406 ? 3.215 -1.040 -20.387 1.00 98.06 406 VAL A O 1
ATOM 3094 N N . THR A 1 407 ? 2.067 0.620 -21.361 1.00 97.44 407 THR A N 1
ATOM 3095 C CA . THR A 1 407 ? 1.995 0.011 -22.693 1.00 97.44 407 THR A CA 1
ATOM 3096 C C . THR A 1 407 ? 2.798 0.820 -23.695 1.00 97.44 407 THR A C 1
ATOM 3098 O O . THR A 1 407 ? 2.620 2.032 -23.805 1.00 97.44 407 THR A O 1
ATOM 3101 N N . ARG A 1 408 ? 3.647 0.142 -24.470 1.00 96.88 408 ARG A N 1
ATOM 3102 C CA . ARG A 1 408 ? 4.279 0.728 -25.654 1.00 96.88 408 ARG A CA 1
ATOM 3103 C C . ARG A 1 408 ? 3.372 0.503 -26.857 1.00 96.88 408 ARG A C 1
ATOM 3105 O O . ARG A 1 408 ? 3.075 -0.645 -27.185 1.00 96.88 408 ARG A O 1
ATOM 3112 N N . LYS A 1 409 ? 2.938 1.570 -27.524 1.00 93.75 409 LYS A N 1
ATOM 3113 C CA . LYS A 1 409 ? 2.095 1.483 -28.728 1.00 93.75 409 LYS A CA 1
ATOM 3114 C C . LYS A 1 409 ? 2.853 0.780 -29.863 1.00 93.75 409 LYS A C 1
ATOM 3116 O O . LYS A 1 409 ? 4.084 0.820 -29.904 1.00 93.75 409 LYS A O 1
ATOM 3121 N N . SER A 1 410 ? 2.108 0.068 -30.711 1.00 86.00 410 SER A N 1
ATOM 3122 C CA . SER A 1 410 ? 2.636 -0.661 -31.877 1.00 86.00 410 SER A CA 1
ATOM 3123 C C . SER A 1 410 ? 3.117 0.254 -32.992 1.00 86.00 410 SER A C 1
ATOM 3125 O O . SER A 1 410 ? 2.534 1.352 -33.141 1.00 86.00 410 SER A O 1
#

Mean predicted aligned error: 12.67 Å

Solvent-accessible surface area (backbone atoms only — not comparable to full-atom values): 21167 Å² total; per-residue (Å²): 132,85,78,78,77,79,78,48,62,50,57,45,44,64,63,16,74,69,42,62,87,55,50,71,72,56,43,48,56,49,34,72,59,36,44,80,48,78,42,57,51,72,44,68,79,41,49,48,77,34,83,32,50,37,27,37,32,28,59,38,45,32,32,37,31,26,61,88,91,45,80,76,48,78,44,44,58,34,38,71,48,42,66,64,23,47,78,44,98,42,56,28,90,42,22,34,28,20,68,32,57,23,32,31,40,38,33,46,27,69,60,51,55,55,52,36,77,76,30,78,67,51,48,53,37,50,54,52,50,51,54,48,56,52,48,54,51,51,50,50,52,51,52,52,51,50,52,49,53,51,51,54,50,52,38,52,49,50,27,56,54,54,57,69,74,37,63,92,61,73,72,88,49,89,63,51,36,68,16,72,39,79,47,60,48,52,64,42,37,15,54,51,56,43,51,44,74,27,79,93,78,66,24,36,39,42,37,39,35,40,22,56,73,71,40,71,67,14,28,54,49,30,55,47,54,55,48,38,39,52,49,39,56,64,31,67,66,47,46,49,56,18,24,69,74,66,37,92,86,49,88,32,62,65,46,26,53,42,50,14,52,48,48,38,18,33,49,38,19,68,77,43,41,93,74,71,57,32,28,25,29,36,43,31,42,32,34,78,88,78,26,43,30,41,33,34,18,17,58,34,68,57,30,34,32,32,41,93,56,36,82,73,46,69,53,59,69,32,33,64,44,38,14,71,54,60,86,64,76,61,45,76,45,77,54,68,49,50,67,50,19,31,42,41,37,52,41,66,24,59,30,53,33,28,23,87,86,70,49,55,51,34,64,71,50,50,52,56,47,65,35,67,60,86,55,54,23,48,53,42,41,53,51,50,52,52,52,49,51,60,56,15,68,82,41,76,61,76,43,38,31,40,34,42,23,40,24,34,51,112

Radius of gyration: 34.22 Å; Cα contacts (8 Å, |Δi|>4): 869; chains: 1; bounding box: 81×34×103 Å

Foldseek 3Di:
DDDPPPQQLLNLLPLAPLCVQPDSVLSVLQSVQWDKDKDAAFDWPAAFQAWQFKKKAWQQAKKFWADVPGTPDIDGHNYIDSLVSLPDRGGDHTIIGTRHTTMMTIHGNVSLVVSVVVDVSSVVSSVVVVVVVVVVVVVVVVVVVVVVVVVVVVLLVLLVVLVVLEDPDADDDPQKFKAKDWDFLDSAALWGWYWDAQVVQRWIKTKTKGKPDDDDLSRVVSSLLSCLLVCQLNDPVNVVVLCVVVDVPDRSNQSSNQRSLLRSQQCLQPVPVVVVMFMFMWIWIADLVFQKIKIATAPFAWKFKAAQLDTPDTRDHFHHTGNNHHPTGGDIDIDGADARIKTKGKGCLLQQQAAPVRDTCHPVNLSNQLSPPSDGFNCSNVVSVVVSCVRNVPPRRDHIIIMMMMHRHD

Sequence (410 aa):
MPVAEVISKKDALRHAKFFAGATETVLEQFADAGVLETLPAGQTLLKKDMPGRSFYIIVEGRAEVHDGELTLAILNPHDTFGELSTLEDGLCTASVTAETELQVLRLDRDPILRIMSRHLGANALILQSLCRVLRERSEQFTKGAHQRRTMERELEIGRKIQAGFLPSSLPAEDGWEIGAYFHAAREVAGDFYDVFRIENTGRIALVIGDVCDKGVGAALFMTLFRSLLRAASSSEEFATDARASVGEQADYSEALLRNSVQFANNYIARTHGETSMFATVFFALLDPKTGHLLYVNGGHEEPIIIHNGAVKASLGNSGPALGLFPGVPFDVKESRLEPGNTLFSYTDGATDAVNPQGESYTLARLNRHVLNSGLSADGLVASTAVAINRHAAGAPQFDDVTMLAVTRKS

Secondary structure (DSSP, 8-state):
-PPP----HHHHHHHSGGGTT--HHHHHHHHHH-EEEEE-TT-EEE-TTSEE-EEEEEEES-EEEEETTEEEEEE-TT-EE-SGGGTSSEE-SSEEEESSSEEEEEEEHHHHHHHHHH-HHHHHHHHHHHHHHHHHHHHHHHHHHHHHHHHHHHHHHHHHHHHTTS-SSPPP-TTEEEEEEEE-SSSS-S-EEEEEEETTTTEEEEEEEEESS-SHHHHHHHHHHHHHHHHHHH-HHHHHHHHHHH-TTS--HHHHHHHHHHHHHHHHHHHSGGGT--EEEEEEEE-TTT-EEEEEEES----EEEETTEEEEE----BPPBTSSTT-----EEEE--TTEEEEEE-THHHH-B-TTS-B--HHHHHHHHHHH---HHHHHHHHHHHHHHHHTTPPP-S-EEEEEEEE--

Nearest PDB structures (foldseek):
  5c8w-assembly6_F  TM=8.065E-01  e=6.265E-10  Homo sapiens
  3bpz-assembly1_D  TM=8.706E-01  e=6.838E-09  Mus musculus
  7t4u-assembly2_B  TM=5.678E-01  e=9.774E-10  Homo sapiens
  5dyk-assembly1_A  TM=3.023E-01  e=1.442E-09  Plasmodium falciparum
  5dyl-assembly1_A  TM=2.672E-01  e=5.788E-09  Plasmodium vivax